Protein AF-0000000082410750 (afdb_homodimer)

Structure (mmCIF, N/CA/C/O backbone):
data_AF-0000000082410750-model_v1
#
loop_
_entity.id
_entity.type
_entity.pdbx_description
1 polymer 'CGNR zinc finger domain-containing protein'
#
loop_
_atom_site.group_PDB
_atom_site.id
_atom_site.type_symbol
_atom_site.label_atom_id
_atom_site.label_alt_id
_atom_site.label_comp_id
_atom_site.label_asym_id
_atom_site.label_entity_id
_atom_site.label_seq_id
_atom_site.pdbx_PDB_ins_code
_atom_site.Cartn_x
_atom_site.Cartn_y
_atom_site.Cartn_z
_atom_site.occupancy
_atom_site.B_iso_or_equiv
_atom_site.auth_seq_id
_atom_site.auth_comp_id
_atom_site.auth_asym_id
_atom_site.auth_atom_id
_atom_site.pdbx_PDB_model_num
ATOM 1 N N . MET A 1 1 ? -0.444 -39.812 -8.359 1 22.8 1 MET A N 1
ATOM 2 C CA . MET A 1 1 ? -0.028 -38.438 -8.086 1 22.8 1 MET A CA 1
ATOM 3 C C . MET A 1 1 ? -0.171 -38.094 -6.602 1 22.8 1 MET A C 1
ATOM 5 O O . MET A 1 1 ? -1.274 -38.156 -6.059 1 22.8 1 MET A O 1
ATOM 9 N N . LYS A 1 2 ? 0.883 -38.188 -5.77 1 29.84 2 LYS A N 1
ATOM 10 C CA . LYS A 1 2 ? 0.864 -38.219 -4.309 1 29.84 2 LYS A CA 1
ATOM 11 C C . LYS A 1 2 ? 0.406 -36.875 -3.75 1 29.84 2 LYS A C 1
ATOM 13 O O . LYS A 1 2 ? 1.044 -35.844 -3.988 1 29.84 2 LYS A O 1
ATOM 18 N N . VAL A 1 3 ? -0.946 -36.688 -3.779 1 32.84 3 VAL A N 1
ATOM 19 C CA . VAL A 1 3 ? -1.392 -35.562 -2.973 1 32.84 3 VAL A CA 1
ATOM 20 C C . VAL A 1 3 ? -0.783 -35.656 -1.576 1 32.84 3 VAL A C 1
ATOM 22 O O . VAL A 1 3 ? -1.017 -36.625 -0.85 1 32.84 3 VAL A O 1
ATOM 25 N N . ASN A 1 4 ? 0.365 -35.188 -1.49 1 34.69 4 ASN A N 1
ATOM 26 C CA . ASN A 1 4 ? 0.916 -35.25 -0.141 1 34.69 4 ASN A CA 1
ATOM 27 C C . ASN A 1 4 ? -0.006 -34.594 0.879 1 34.69 4 ASN A C 1
ATOM 29 O O . ASN A 1 4 ? -0.373 -33.438 0.726 1 34.69 4 ASN A O 1
ATOM 33 N N . GLU A 1 5 ? -0.855 -35.375 1.48 1 32.69 5 GLU A N 1
ATOM 34 C CA . GLU A 1 5 ? -1.662 -34.938 2.617 1 32.69 5 GLU A CA 1
ATOM 35 C C . GLU A 1 5 ? -0.823 -34.156 3.625 1 32.69 5 GLU A C 1
ATOM 37 O O . GLU A 1 5 ? 0.163 -34.688 4.152 1 32.69 5 GLU A O 1
ATOM 42 N N . ALA A 1 6 ? -0.661 -32.938 3.359 1 40.31 6 ALA A N 1
ATOM 43 C CA . ALA A 1 6 ? 0.002 -32.094 4.352 1 40.31 6 ALA A CA 1
ATOM 44 C C . ALA A 1 6 ? -0.497 -32.406 5.758 1 40.31 6 ALA A C 1
ATOM 46 O O . ALA A 1 6 ? -1.695 -32.312 6.035 1 40.31 6 ALA A O 1
ATOM 47 N N . GLY A 1 7 ? -0.034 -33.219 6.5 1 33.47 7 GLY A N 1
ATOM 48 C CA . GLY A 1 7 ? -0.324 -33.344 7.918 1 33.47 7 GLY A CA 1
ATOM 49 C C . GLY A 1 7 ? -0.514 -32 8.617 1 33.47 7 GLY A C 1
ATOM 50 O O . GLY A 1 7 ? -0.13 -30.953 8.078 1 33.47 7 GLY A O 1
ATOM 51 N N . ALA A 1 8 ? -1.205 -31.859 9.914 1 42.5 8 ALA A N 1
ATOM 52 C CA . ALA A 1 8 ? -1.678 -30.781 10.773 1 42.5 8 ALA A CA 1
ATOM 53 C C . ALA A 1 8 ? -0.659 -29.641 10.844 1 42.5 8 ALA A C 1
ATOM 55 O O . ALA A 1 8 ? -1.03 -28.469 10.852 1 42.5 8 ALA A O 1
ATOM 56 N N . ASP A 1 9 ? 0.626 -29.734 11.062 1 50.59 9 ASP A N 1
ATOM 57 C CA . ASP A 1 9 ? 1.563 -28.766 11.617 1 50.59 9 ASP A CA 1
ATOM 58 C C . ASP A 1 9 ? 2.512 -28.234 10.539 1 50.59 9 ASP A C 1
ATOM 60 O O . ASP A 1 9 ? 3.617 -27.797 10.844 1 50.59 9 ASP A O 1
ATOM 64 N N . GLN A 1 10 ? 2.258 -28.438 9.328 1 62.44 10 GLN A N 1
ATOM 65 C CA . GLN A 1 10 ? 3.275 -28 8.375 1 62.44 10 GLN A CA 1
ATOM 66 C C . GLN A 1 10 ? 3.371 -26.484 8.336 1 62.44 10 GLN A C 1
ATOM 68 O O . GLN A 1 10 ? 2.354 -25.781 8.234 1 62.44 10 GLN A O 1
ATOM 73 N N . SER A 1 11 ? 4.598 -25.969 8.602 1 85.31 11 SER A N 1
ATOM 74 C CA . SER A 1 11 ? 4.887 -24.531 8.555 1 85.31 11 SER A CA 1
ATOM 75 C C . SER A 1 11 ? 4.652 -23.969 7.16 1 85.31 11 SER A C 1
ATOM 77 O O . SER A 1 11 ? 4.922 -24.625 6.16 1 85.31 11 SER A O 1
ATOM 79 N N . ALA A 1 12 ? 3.756 -23.016 6.984 1 92.25 12 ALA A N 1
ATOM 80 C CA . ALA A 1 12 ? 3.484 -22.312 5.73 1 92.25 12 ALA A CA 1
ATOM 81 C C . ALA A 1 12 ? 4.766 -22.109 4.93 1 92.25 12 ALA A C 1
ATOM 83 O O . ALA A 1 12 ? 4.754 -22.172 3.697 1 92.25 12 ALA A O 1
ATOM 84 N N . ARG A 1 13 ? 5.875 -22.016 5.578 1 89.69 13 ARG A N 1
ATOM 85 C CA . ARG A 1 13 ? 7.145 -21.734 4.926 1 89.69 13 ARG A CA 1
ATOM 86 C C . ARG A 1 13 ? 7.668 -22.969 4.184 1 89.69 13 ARG A C 1
ATOM 88 O O . ARG A 1 13 ? 8.523 -22.844 3.303 1 89.69 13 ARG A O 1
ATOM 95 N N . ASP A 1 14 ? 7.16 -24.094 4.602 1 91.19 14 ASP A N 1
ATOM 96 C CA . ASP A 1 14 ? 7.559 -25.328 3.939 1 91.19 14 ASP A CA 1
ATOM 97 C C . ASP A 1 14 ? 6.766 -25.547 2.652 1 91.19 14 ASP A C 1
ATOM 99 O O . ASP A 1 14 ? 7.195 -26.281 1.77 1 91.19 14 ASP A O 1
ATOM 103 N N . VAL A 1 15 ? 5.695 -24.891 2.592 1 93.38 15 VAL A N 1
ATOM 104 C CA . VAL A 1 15 ? 4.758 -25.188 1.51 1 93.38 15 VAL A CA 1
ATOM 105 C C . VAL A 1 15 ? 4.781 -24.047 0.489 1 93.38 15 VAL A C 1
ATOM 107 O O . VAL A 1 15 ? 4.785 -24.297 -0.72 1 93.38 15 VAL A O 1
ATOM 110 N N . PHE A 1 16 ? 4.895 -22.844 0.986 1 96.56 16 PHE A N 1
ATOM 111 C CA . PHE A 1 16 ? 4.656 -21.688 0.117 1 96.56 16 PHE A CA 1
ATOM 112 C C . PHE A 1 16 ? 5.938 -20.891 -0.091 1 96.56 16 PHE A C 1
ATOM 114 O O . PHE A 1 16 ? 6.824 -20.906 0.763 1 96.56 16 PHE A O 1
ATOM 121 N N . ARG A 1 17 ? 6.027 -20.234 -1.274 1 93.69 17 ARG A N 1
ATOM 122 C CA . ARG A 1 17 ? 7.02 -19.188 -1.509 1 93.69 17 ARG A CA 1
ATOM 123 C C . ARG A 1 17 ? 6.555 -17.859 -0.926 1 93.69 17 ARG A C 1
ATOM 125 O O . ARG A 1 17 ? 5.625 -17.25 -1.442 1 93.69 17 ARG A O 1
ATOM 132 N N . LEU A 1 18 ? 7.289 -17.422 0.108 1 94.5 18 LEU A N 1
ATOM 133 C CA . LEU A 1 18 ? 6.785 -16.25 0.836 1 94.5 18 LEU A CA 1
ATOM 134 C C . LEU A 1 18 ? 7.766 -15.086 0.74 1 94.5 18 LEU A C 1
ATOM 136 O O . LEU A 1 18 ? 7.621 -14.094 1.457 1 94.5 18 LEU A O 1
ATOM 140 N N . ASP A 1 19 ? 8.719 -15.125 -0.242 1 92.56 19 ASP A N 1
ATOM 141 C CA . ASP A 1 19 ? 9.805 -14.148 -0.248 1 92.56 19 ASP A CA 1
ATOM 142 C C . ASP A 1 19 ? 9.516 -13.008 -1.215 1 92.56 19 ASP A C 1
ATOM 144 O O . ASP A 1 19 ? 10.297 -12.062 -1.322 1 92.56 19 ASP A O 1
ATOM 148 N N . ASN A 1 20 ? 8.406 -13.102 -1.989 1 96.06 20 ASN A N 1
ATOM 149 C CA . ASN A 1 20 ? 8.023 -11.984 -2.838 1 96.06 20 ASN A CA 1
ATOM 150 C C . ASN A 1 20 ? 7.473 -10.82 -2.018 1 96.06 20 ASN A C 1
ATOM 152 O O . ASN A 1 20 ? 6.551 -11 -1.223 1 96.06 20 ASN A O 1
ATOM 156 N N . ASP A 1 21 ? 8.008 -9.625 -2.186 1 93.94 21 ASP A N 1
ATOM 157 C CA . ASP A 1 21 ? 7.602 -8.477 -1.376 1 93.94 21 ASP A CA 1
ATOM 158 C C . ASP A 1 21 ? 6.18 -8.039 -1.717 1 93.94 21 ASP A C 1
ATOM 160 O O . ASP A 1 21 ? 5.5 -7.422 -0.891 1 93.94 21 ASP A O 1
ATOM 164 N N . THR A 1 22 ? 5.777 -8.289 -2.938 1 97.5 22 THR A N 1
ATOM 165 C CA . THR A 1 22 ? 4.43 -7.945 -3.381 1 97.5 22 THR A CA 1
ATOM 166 C C . THR A 1 22 ? 3.438 -9.031 -2.982 1 97.5 22 THR A C 1
ATOM 168 O O . THR A 1 22 ? 3.541 -10.172 -3.443 1 97.5 22 THR A O 1
ATOM 171 N N . LEU A 1 23 ? 2.471 -8.711 -2.172 1 98.31 23 LEU A N 1
ATOM 172 C CA . LEU A 1 23 ? 1.51 -9.664 -1.635 1 98.31 23 LEU A CA 1
ATOM 173 C C . LEU A 1 23 ? 0.81 -10.422 -2.76 1 98.31 23 LEU A C 1
ATOM 175 O O . LEU A 1 23 ? 0.713 -11.648 -2.721 1 98.31 23 LEU A O 1
ATOM 179 N N . ALA A 1 24 ? 0.306 -9.703 -3.781 1 98.88 24 ALA A N 1
ATOM 180 C CA . ALA A 1 24 ? -0.424 -10.312 -4.891 1 98.88 24 ALA A CA 1
ATOM 181 C C . ALA A 1 24 ? 0.445 -11.32 -5.629 1 98.88 24 ALA A C 1
ATOM 183 O O . ALA A 1 24 ? -0.042 -12.375 -6.059 1 98.88 24 ALA A O 1
ATOM 184 N N . PHE A 1 25 ? 1.719 -11.031 -5.727 1 98.69 25 PHE A N 1
ATOM 185 C CA . PHE A 1 25 ? 2.602 -11.914 -6.477 1 98.69 25 PHE A CA 1
ATOM 186 C C . PHE A 1 25 ? 3.051 -13.086 -5.617 1 98.69 25 PHE A C 1
ATOM 188 O O . PHE A 1 25 ? 3.311 -14.18 -6.129 1 98.69 25 PHE A O 1
ATOM 195 N N . ARG A 1 26 ? 3.072 -12.875 -4.266 1 98.06 26 ARG A N 1
ATOM 196 C CA . ARG A 1 26 ? 3.195 -14.031 -3.379 1 98.06 26 ARG A CA 1
ATOM 197 C C . ARG A 1 26 ? 2.025 -14.992 -3.562 1 98.06 26 ARG A C 1
ATOM 199 O O . ARG A 1 26 ? 2.205 -16.203 -3.525 1 98.06 26 ARG A O 1
ATOM 206 N N . PHE A 1 27 ? 0.864 -14.43 -3.807 1 98.88 27 PHE A N 1
ATOM 207 C CA . PHE A 1 27 ? -0.341 -15.234 -3.992 1 98.88 27 PHE A CA 1
ATOM 208 C C . PHE A 1 27 ? -0.28 -16 -5.305 1 98.88 27 PHE A C 1
ATOM 210 O O . PHE A 1 27 ? -0.589 -17.188 -5.348 1 98.88 27 PHE A O 1
ATOM 217 N N . THR A 1 28 ? 0.164 -15.328 -6.398 1 98.75 28 THR A N 1
ATOM 218 C CA . THR A 1 28 ? 0.237 -16.031 -7.676 1 98.75 28 THR A CA 1
ATOM 219 C C . THR A 1 28 ? 1.286 -17.141 -7.629 1 98.75 28 THR A C 1
ATOM 221 O O . THR A 1 28 ? 1.19 -18.125 -8.367 1 98.75 28 THR A O 1
ATOM 224 N N . ALA A 1 29 ? 2.182 -17.031 -6.668 1 98.06 29 ALA A N 1
ATOM 225 C CA . ALA A 1 29 ? 3.26 -18.016 -6.543 1 98.06 29 ALA A CA 1
ATOM 226 C C . ALA A 1 29 ? 2.766 -19.281 -5.867 1 98.06 29 ALA A C 1
ATOM 228 O O . ALA A 1 29 ? 3.531 -20.234 -5.691 1 98.06 29 ALA A O 1
ATOM 229 N N . THR A 1 30 ? 1.536 -19.312 -5.527 1 98.5 30 THR A N 1
ATOM 230 C CA . THR A 1 30 ? 0.982 -20.578 -5.02 1 98.5 30 THR A CA 1
ATOM 231 C C . THR A 1 30 ? 0.821 -21.594 -6.145 1 98.5 30 THR A C 1
ATOM 233 O O . THR A 1 30 ? 0.609 -22.781 -5.891 1 98.5 30 THR A O 1
ATOM 236 N N . LEU A 1 31 ? 0.905 -21.141 -7.324 1 98.25 31 LEU A N 1
ATOM 237 C CA . LEU A 1 31 ? 1.144 -22 -8.484 1 98.25 31 LEU A CA 1
ATOM 238 C C . LEU A 1 31 ? 2.475 -21.641 -9.148 1 98.25 31 LEU A C 1
ATOM 240 O O . LEU A 1 31 ? 2.672 -20.516 -9.602 1 98.25 31 LEU A O 1
ATOM 244 N N . THR A 1 32 ? 3.381 -22.625 -9.219 1 96.12 32 THR A N 1
ATOM 245 C CA . THR A 1 32 ? 4.711 -22.359 -9.75 1 96.12 32 THR A CA 1
ATOM 246 C C . THR A 1 32 ? 4.984 -23.219 -10.977 1 96.12 32 THR A C 1
ATOM 248 O O . THR A 1 32 ? 4.203 -24.125 -11.289 1 96.12 32 THR A O 1
ATOM 251 N N . ASN A 1 33 ? 6.055 -22.891 -11.609 1 95.31 33 ASN A N 1
ATOM 252 C CA . ASN A 1 33 ? 6.461 -23.594 -12.82 1 95.31 33 ASN A CA 1
ATOM 253 C C . ASN A 1 33 ? 5.344 -23.625 -13.859 1 95.31 33 ASN A C 1
ATOM 255 O O . ASN A 1 33 ? 4.98 -24.688 -14.367 1 95.31 33 ASN A O 1
ATOM 259 N N . ARG A 1 34 ? 4.867 -22.469 -14.109 1 95.25 34 ARG A N 1
ATOM 260 C CA . ARG A 1 34 ? 3.643 -22.297 -14.883 1 95.25 34 ARG A CA 1
ATOM 261 C C . ARG A 1 34 ? 3.844 -22.734 -16.328 1 95.25 34 ARG A C 1
ATOM 263 O O . ARG A 1 34 ? 2.902 -23.188 -16.984 1 95.25 34 ARG A O 1
ATOM 270 N N . ASN A 1 35 ? 5 -22.562 -16.859 1 92.94 35 ASN A N 1
ATOM 271 C CA . ASN A 1 35 ? 5.293 -22.938 -18.234 1 92.94 35 ASN A CA 1
ATOM 272 C C . ASN A 1 35 ? 6.023 -24.281 -18.297 1 92.94 35 ASN A C 1
ATOM 274 O O . ASN A 1 35 ? 6.582 -24.641 -19.344 1 92.94 35 ASN A O 1
ATOM 278 N N . GLY A 1 36 ? 6.156 -25 -17.234 1 92.31 36 GLY A N 1
ATOM 279 C CA . GLY A 1 36 ? 6.734 -26.328 -17.109 1 92.31 36 GLY A CA 1
ATOM 280 C C . GLY A 1 36 ? 5.832 -27.312 -16.375 1 92.31 36 GLY A C 1
ATOM 281 O O . GLY A 1 36 ? 4.648 -27.422 -16.688 1 92.31 36 GLY A O 1
ATOM 282 N N . SER A 1 37 ? 6.488 -28.141 -15.508 1 93.06 37 SER A N 1
ATOM 283 C CA . SER A 1 37 ? 5.703 -28.984 -14.625 1 93.06 37 SER A CA 1
ATOM 284 C C . SER A 1 37 ? 5.078 -28.188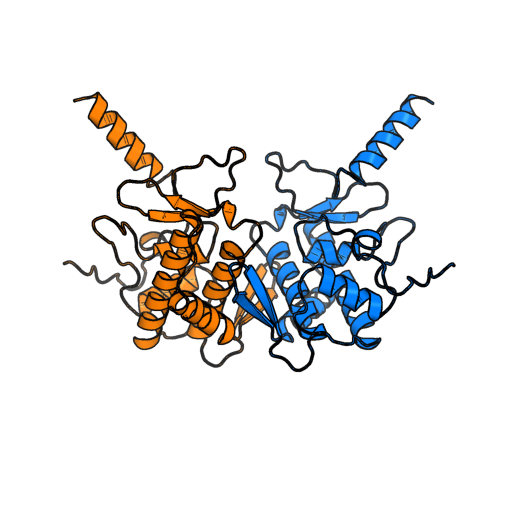 -13.484 1 93.06 37 SER A C 1
ATOM 286 O O . SER A 1 37 ? 5.711 -27.953 -12.453 1 93.06 37 SER A O 1
ATOM 288 N N . ARG A 1 38 ? 3.852 -27.812 -13.719 1 96.38 38 ARG A N 1
ATOM 289 C CA . ARG A 1 38 ? 3.16 -26.906 -12.797 1 96.38 38 ARG A CA 1
ATOM 290 C C . ARG A 1 38 ? 3.035 -27.531 -11.406 1 96.38 38 ARG A C 1
ATOM 292 O O . ARG A 1 38 ? 2.785 -28.734 -11.289 1 96.38 38 ARG A O 1
ATOM 299 N N . PHE A 1 39 ? 3.211 -26.734 -10.406 1 96.56 39 PHE A N 1
ATOM 300 C CA . PHE A 1 39 ? 3.08 -27.172 -9.016 1 96.56 39 PHE A CA 1
ATOM 301 C C . PHE A 1 39 ? 2.02 -26.359 -8.289 1 96.56 39 PHE A C 1
ATOM 303 O O . PHE A 1 39 ? 2.232 -25.172 -7.988 1 96.56 39 PHE A O 1
ATOM 310 N N . GLU A 1 40 ? 0.906 -27.016 -7.949 1 98.12 40 GLU A N 1
ATOM 311 C CA . GLU A 1 40 ? -0.232 -26.406 -7.273 1 98.12 40 GLU A CA 1
ATOM 312 C C . GLU A 1 40 ? -0.099 -26.516 -5.758 1 98.12 40 GLU A C 1
ATOM 314 O O . GLU A 1 40 ? -0.041 -27.609 -5.211 1 98.12 40 GLU A O 1
ATOM 319 N N . ARG A 1 41 ? -0.066 -25.328 -5.098 1 97.81 41 ARG A N 1
ATOM 320 C CA . ARG A 1 41 ? 0.12 -25.359 -3.65 1 97.81 41 ARG A CA 1
ATOM 321 C C . ARG A 1 41 ? -1.189 -25.078 -2.924 1 97.81 41 ARG A C 1
ATOM 323 O O . ARG A 1 41 ? -1.306 -25.328 -1.723 1 97.81 41 ARG A O 1
ATOM 330 N N . LEU A 1 42 ? -2.174 -24.484 -3.617 1 98 42 LEU A N 1
ATOM 331 C CA . LEU A 1 42 ? -3.514 -24.312 -3.066 1 98 42 LEU A CA 1
ATOM 332 C C . LEU A 1 42 ? -4.391 -25.516 -3.385 1 98 42 LEU A C 1
ATOM 334 O O . LEU A 1 42 ? -5.352 -25.406 -4.148 1 98 42 LEU A O 1
ATOM 338 N N . THR A 1 43 ? -4.195 -26.562 -2.695 1 98 43 THR A N 1
ATOM 339 C CA . THR A 1 43 ? -4.781 -27.844 -3.082 1 98 43 THR A CA 1
ATOM 340 C C . THR A 1 43 ? -6.059 -28.109 -2.287 1 98 43 THR A C 1
ATOM 342 O O . THR A 1 43 ? -6.801 -29.047 -2.594 1 98 43 THR A O 1
ATOM 345 N N . SER A 1 44 ? -6.266 -27.344 -1.219 1 98 44 SER A N 1
ATOM 346 C CA . SER A 1 44 ? -7.426 -27.547 -0.354 1 98 44 SER A CA 1
ATOM 347 C C . SER A 1 44 ? -7.812 -26.25 0.359 1 98 44 SER A C 1
ATOM 349 O O . SER A 1 44 ? -7.008 -25.312 0.448 1 98 44 SER A O 1
ATOM 351 N N . PRO A 1 45 ? -9.055 -26.203 0.833 1 98 45 PRO A N 1
ATOM 352 C CA . PRO A 1 45 ? -9.445 -25.031 1.634 1 98 45 PRO A CA 1
ATOM 353 C C . PRO A 1 45 ? -8.516 -24.797 2.822 1 98 45 PRO A C 1
ATOM 355 O O . PRO A 1 45 ? -8.234 -23.656 3.168 1 98 45 PRO A O 1
ATOM 358 N N . GLN A 1 46 ? -8.008 -25.828 3.402 1 96.06 46 GLN A N 1
ATOM 359 C CA . GLN A 1 46 ? -7.102 -25.703 4.535 1 96.06 46 GLN A CA 1
ATOM 360 C C . GLN A 1 46 ? -5.781 -25.078 4.109 1 96.06 46 GLN A C 1
ATOM 362 O O . GLN A 1 46 ? -5.18 -24.312 4.871 1 96.06 46 GLN A O 1
ATOM 367 N N . ARG A 1 47 ? -5.352 -25.344 2.889 1 97.31 47 ARG A N 1
ATOM 368 C CA . ARG A 1 47 ? -4.133 -24.734 2.369 1 97.31 47 ARG A CA 1
ATOM 369 C C . ARG A 1 47 ? -4.336 -23.25 2.098 1 97.31 47 ARG A C 1
ATOM 371 O O . ARG A 1 47 ? -3.418 -22.438 2.283 1 97.31 47 ARG A O 1
ATOM 378 N N . LEU A 1 48 ? -5.566 -22.969 1.67 1 97.94 48 LEU A N 1
ATOM 379 C CA . LEU A 1 48 ? -5.891 -21.562 1.486 1 97.94 48 LEU A CA 1
ATOM 380 C C . LEU A 1 48 ? -5.84 -20.812 2.816 1 97.94 48 LEU A C 1
ATOM 382 O O . LEU A 1 48 ? -5.219 -19.75 2.914 1 97.94 48 LEU A O 1
ATOM 386 N N . GLU A 1 49 ? -6.434 -21.391 3.822 1 96.94 49 GLU A N 1
ATOM 387 C CA . GLU A 1 49 ? -6.41 -20.797 5.156 1 96.94 49 GLU A CA 1
ATOM 388 C C . GLU A 1 49 ? -4.977 -20.594 5.645 1 96.94 49 GLU A C 1
ATOM 390 O O . GLU A 1 49 ? -4.637 -19.547 6.188 1 96.94 49 GLU A O 1
ATOM 395 N N . LEU A 1 50 ? -4.199 -21.609 5.426 1 96.06 50 LEU A N 1
ATOM 396 C CA . LEU A 1 50 ? -2.809 -21.578 5.859 1 96.06 50 LEU A CA 1
ATOM 397 C C . LEU A 1 50 ? -2.053 -20.438 5.188 1 96.06 50 LEU A C 1
ATOM 399 O O . LEU A 1 50 ? -1.303 -19.719 5.84 1 96.06 50 LEU A O 1
ATOM 403 N N . TRP A 1 51 ? -2.25 -20.297 3.924 1 97.69 51 TRP A N 1
ATOM 404 C CA . TRP A 1 51 ? -1.572 -19.219 3.203 1 97.69 51 TRP A CA 1
ATOM 405 C C . TRP A 1 51 ? -2.016 -17.859 3.713 1 97.69 51 TRP A C 1
ATOM 407 O O . TRP A 1 51 ? -1.187 -16.969 3.936 1 97.69 51 TRP A O 1
ATOM 417 N N . LEU A 1 52 ? -3.316 -17.688 3.871 1 97.69 52 LEU A N 1
ATOM 418 C CA . LEU A 1 52 ? -3.855 -16.406 4.309 1 97.69 52 LEU A CA 1
ATOM 419 C C . LEU A 1 52 ? -3.328 -16.047 5.691 1 97.69 52 LEU A C 1
ATOM 421 O O . LEU A 1 52 ? -2.947 -14.891 5.93 1 97.69 52 LEU A O 1
ATOM 425 N N . ARG A 1 53 ? -3.244 -16.953 6.539 1 95.19 53 ARG A N 1
ATOM 426 C CA . ARG A 1 53 ? -2.723 -16.719 7.883 1 95.19 53 ARG A CA 1
ATOM 427 C C . ARG A 1 53 ? -1.234 -16.391 7.84 1 95.19 53 ARG A C 1
ATOM 429 O O . ARG A 1 53 ? -0.778 -15.477 8.531 1 95.19 53 ARG A O 1
ATOM 436 N N . ALA A 1 54 ? -0.505 -17.109 7.004 1 95.44 54 ALA A N 1
ATOM 437 C CA . ALA A 1 54 ? 0.938 -16.922 6.895 1 95.44 54 ALA A CA 1
ATOM 438 C C . ALA A 1 54 ? 1.27 -15.523 6.383 1 95.44 54 ALA A C 1
ATOM 440 O O . ALA A 1 54 ? 2.393 -15.039 6.551 1 95.44 54 ALA A O 1
ATOM 441 N N . ASN A 1 55 ? 0.298 -14.914 5.758 1 96.56 55 ASN A N 1
ATOM 442 C CA . ASN A 1 55 ? 0.507 -13.57 5.227 1 96.56 55 ASN A CA 1
ATOM 443 C C . ASN A 1 55 ? -0.25 -12.523 6.035 1 96.56 55 ASN A C 1
ATOM 445 O O . ASN A 1 55 ? -0.492 -11.414 5.551 1 96.56 55 ASN A O 1
ATOM 449 N N . ASP A 1 56 ? -0.717 -12.875 7.199 1 94.94 56 ASP A N 1
ATOM 450 C CA . ASP A 1 56 ? -1.316 -11.992 8.195 1 94.94 56 ASP A CA 1
ATOM 451 C C . ASP A 1 56 ? -2.588 -11.336 7.652 1 94.94 56 ASP A C 1
ATOM 453 O O . ASP A 1 56 ? -2.828 -10.148 7.879 1 94.94 56 ASP A O 1
ATOM 457 N N . LEU A 1 57 ? -3.375 -12.094 6.934 1 96.81 57 LEU A N 1
ATOM 458 C CA . LEU A 1 57 ? -4.566 -11.539 6.305 1 96.81 57 LEU A CA 1
ATOM 459 C C . LEU A 1 57 ? -5.824 -11.953 7.062 1 96.81 57 LEU A C 1
ATOM 461 O O . LEU A 1 57 ? -6.934 -11.539 6.707 1 96.81 57 LEU A O 1
ATOM 465 N N . MET A 1 58 ? -5.605 -12.758 8.125 1 89.88 58 MET A N 1
ATOM 466 C CA . MET A 1 58 ? -6.727 -13.242 8.93 1 89.88 58 MET A CA 1
ATOM 467 C C . MET A 1 58 ? -6.512 -12.93 10.406 1 89.88 58 MET A C 1
ATOM 469 O O . MET A 1 58 ? -5.473 -13.266 10.977 1 89.88 58 MET A O 1
ATOM 473 N N . ASP A 1 59 ? -7.438 -12.172 10.953 1 84.06 59 ASP A N 1
ATOM 474 C CA . ASP A 1 59 ? -7.328 -11.867 12.375 1 84.06 59 ASP A CA 1
ATOM 475 C C . ASP A 1 59 ? -8.07 -12.898 13.219 1 84.06 59 ASP A C 1
ATOM 477 O O . ASP A 1 59 ? -7.844 -13 14.43 1 84.06 59 ASP A O 1
ATOM 481 N N . THR A 1 60 ? -9.008 -13.547 12.672 1 82.5 60 THR A N 1
ATOM 482 C CA . THR A 1 60 ? -9.773 -14.578 13.359 1 82.5 60 THR A CA 1
ATOM 483 C C . THR A 1 60 ? -9.805 -15.867 12.547 1 82.5 60 THR A C 1
ATOM 485 O O . THR A 1 60 ? -9.719 -15.836 11.32 1 82.5 60 THR A O 1
ATOM 488 N N . PRO A 1 61 ? -9.82 -16.922 13.273 1 84.88 61 PRO A N 1
ATOM 489 C CA . PRO A 1 61 ? -9.945 -18.188 12.531 1 84.88 61 PRO A CA 1
ATOM 490 C C . PRO A 1 61 ? -11.211 -18.25 11.688 1 84.88 61 PRO A C 1
ATOM 492 O O . PRO A 1 61 ? -12.266 -17.75 12.109 1 84.88 61 PRO A O 1
ATOM 495 N N . ALA A 1 62 ? -11.102 -18.578 10.5 1 90 62 ALA A N 1
ATOM 496 C CA . ALA A 1 62 ? -12.211 -18.812 9.586 1 90 62 ALA A CA 1
ATOM 497 C C . ALA A 1 62 ? -12 -20.078 8.773 1 90 62 ALA A C 1
ATOM 499 O O . ALA A 1 62 ? -10.859 -20.484 8.531 1 90 62 ALA A O 1
ATOM 500 N N . THR A 1 63 ? -13.094 -20.688 8.469 1 94.25 63 THR A N 1
ATOM 501 C CA . THR A 1 63 ? -13.039 -21.922 7.691 1 94.25 63 THR A CA 1
ATOM 502 C C . THR A 1 63 ? -13.367 -21.656 6.227 1 94.25 63 THR A C 1
ATOM 504 O O . THR A 1 63 ? -14.461 -21.172 5.906 1 94.25 63 THR A O 1
ATOM 507 N N . ALA A 1 64 ? -12.469 -21.953 5.398 1 97.25 64 ALA A N 1
ATOM 508 C CA . ALA A 1 64 ? -12.68 -21.797 3.959 1 97.25 64 ALA A CA 1
ATOM 509 C C . ALA A 1 64 ? -13.461 -22.984 3.387 1 97.25 64 ALA A C 1
ATOM 511 O O . ALA A 1 64 ? -13.344 -24.109 3.871 1 97.25 64 ALA A O 1
ATOM 512 N N . THR A 1 65 ? -14.219 -22.719 2.387 1 97.94 65 THR A N 1
ATOM 513 C CA . THR A 1 65 ? -14.969 -23.75 1.673 1 97.94 65 THR A CA 1
ATOM 514 C C . THR A 1 65 ? -14.312 -24.078 0.334 1 97.94 65 THR A C 1
ATOM 516 O O . THR A 1 65 ? -13.367 -23.391 -0.075 1 97.94 65 THR A O 1
ATOM 519 N N . GLU A 1 66 ? -14.867 -25.094 -0.301 1 98.31 66 GLU A N 1
ATOM 520 C CA . GLU A 1 66 ? -14.414 -25.422 -1.646 1 98.31 66 GLU A CA 1
ATOM 521 C C . GLU A 1 66 ? -14.695 -24.297 -2.623 1 98.31 66 GLU A C 1
ATOM 523 O O . GLU A 1 66 ? -13.922 -24.047 -3.551 1 98.31 66 GLU A O 1
ATOM 528 N N . ASP A 1 67 ? -15.781 -23.641 -2.396 1 98 67 ASP A N 1
ATOM 529 C CA . ASP A 1 67 ? -16.109 -22.5 -3.236 1 98 67 ASP A CA 1
ATOM 530 C C . ASP A 1 67 ? -15.117 -21.359 -3.033 1 98 67 ASP A C 1
ATOM 532 O O . ASP A 1 67 ? -14.742 -20.688 -3.99 1 98 67 ASP A O 1
ATOM 536 N N . ASP A 1 68 ? -14.719 -21.141 -1.77 1 97.94 68 ASP A N 1
ATOM 537 C CA . ASP A 1 68 ? -13.68 -20.172 -1.481 1 97.94 68 ASP A CA 1
ATOM 538 C C . ASP A 1 68 ? -12.383 -20.516 -2.209 1 97.94 68 ASP A C 1
ATOM 540 O O . ASP A 1 68 ? -11.719 -19.641 -2.766 1 97.94 68 ASP A O 1
ATOM 544 N N . LEU A 1 69 ? -12.031 -21.766 -2.205 1 98.62 69 LEU A N 1
ATOM 545 C CA . LEU A 1 69 ? -10.812 -22.219 -2.855 1 98.62 69 LEU A CA 1
ATOM 546 C C . LEU A 1 69 ? -10.867 -21.969 -4.359 1 98.62 69 LEU A C 1
ATOM 548 O O . LEU A 1 69 ? -9.922 -21.438 -4.945 1 98.62 69 LEU A O 1
ATOM 552 N N . ARG A 1 70 ? -11.953 -22.312 -4.926 1 98.62 70 ARG A N 1
ATOM 553 C CA . ARG A 1 70 ? -12.117 -22.078 -6.359 1 98.62 70 ARG A CA 1
ATOM 554 C C . ARG A 1 70 ? -12.031 -20.594 -6.695 1 98.62 70 ARG A C 1
ATOM 556 O O . ARG A 1 70 ? -11.367 -20.219 -7.664 1 98.62 70 ARG A O 1
ATOM 563 N N . GLY A 1 71 ? -12.727 -19.797 -5.898 1 98.5 71 GLY A N 1
ATOM 564 C CA . GLY A 1 71 ? -12.641 -18.359 -6.09 1 98.5 71 GLY A CA 1
ATOM 565 C C . GLY A 1 71 ? -11.234 -17.812 -5.949 1 98.5 71 GLY A C 1
ATOM 566 O O . GLY A 1 71 ? -10.82 -16.938 -6.715 1 98.5 71 GLY A O 1
ATOM 567 N N . ALA A 1 72 ? -10.531 -18.344 -5.023 1 98.88 72 ALA A N 1
ATOM 568 C CA . ALA A 1 72 ? -9.141 -17.938 -4.809 1 98.88 72 ALA A CA 1
ATOM 569 C C . ALA A 1 72 ? -8.266 -18.312 -6 1 98.88 72 ALA A C 1
ATOM 571 O O . ALA A 1 72 ? -7.438 -17.516 -6.441 1 98.88 72 ALA A O 1
ATOM 572 N N . GLN A 1 73 ? -8.445 -19.5 -6.473 1 98.88 73 GLN A N 1
ATOM 573 C CA . GLN A 1 73 ? -7.684 -19.953 -7.637 1 98.88 73 GLN A CA 1
ATOM 574 C C . GLN A 1 73 ? -8.016 -19.109 -8.867 1 98.88 73 GLN A C 1
ATOM 576 O O . GLN A 1 73 ? -7.121 -18.75 -9.633 1 98.88 73 GLN A O 1
ATOM 581 N N . ASP A 1 74 ? -9.289 -18.781 -9.039 1 98.88 74 ASP A N 1
ATOM 582 C CA . ASP A 1 74 ? -9.695 -17.922 -10.148 1 98.88 74 ASP A CA 1
ATOM 583 C C . ASP A 1 74 ? -9.055 -16.531 -10.031 1 98.88 74 ASP A C 1
ATOM 585 O O . ASP A 1 74 ? -8.578 -15.977 -11.023 1 98.88 74 ASP A O 1
ATOM 589 N N . LEU A 1 75 ? -9.062 -16.016 -8.828 1 98.94 75 LEU A N 1
ATOM 590 C CA . LEU A 1 75 ? -8.445 -14.727 -8.578 1 98.94 75 LEU A CA 1
ATOM 591 C C . LEU A 1 75 ? -6.949 -14.773 -8.875 1 98.94 75 LEU A C 1
ATOM 593 O O . LEU A 1 75 ? -6.414 -13.883 -9.547 1 98.94 75 LEU A O 1
ATOM 597 N N . ARG A 1 76 ? -6.305 -15.82 -8.406 1 98.94 76 ARG A N 1
ATOM 598 C CA . ARG A 1 76 ? -4.875 -16.016 -8.633 1 98.94 76 ARG A CA 1
ATOM 599 C C . ARG A 1 76 ? -4.551 -15.984 -10.125 1 98.94 76 ARG A C 1
ATOM 601 O O . ARG A 1 76 ? -3.639 -15.273 -10.555 1 98.94 76 ARG A O 1
ATOM 608 N N . GLU A 1 77 ? -5.312 -16.703 -10.883 1 98.81 77 GLU A N 1
ATOM 609 C CA . GLU A 1 77 ? -5.059 -16.812 -12.32 1 98.81 77 GLU A CA 1
ATOM 610 C C . GLU A 1 77 ? -5.336 -15.492 -13.031 1 98.81 77 GLU A C 1
ATOM 612 O O . GLU A 1 77 ? -4.605 -15.109 -13.945 1 98.81 77 GLU A O 1
ATOM 617 N N . ALA A 1 78 ? -6.398 -14.844 -12.641 1 98.94 78 ALA A N 1
ATOM 618 C CA . ALA A 1 78 ? -6.707 -13.539 -13.227 1 98.94 78 ALA A CA 1
ATOM 619 C C . ALA A 1 78 ? -5.578 -12.547 -12.977 1 98.94 78 ALA A C 1
ATOM 621 O O . ALA A 1 78 ? -5.152 -11.836 -13.898 1 98.94 78 ALA A O 1
ATOM 622 N N . ILE A 1 79 ? -5.074 -12.5 -11.758 1 98.94 79 ILE A N 1
ATOM 623 C CA . ILE A 1 79 ? -3.975 -11.602 -11.414 1 98.94 79 ILE A CA 1
ATOM 624 C C . ILE A 1 79 ? -2.758 -11.93 -12.273 1 98.94 79 ILE A C 1
ATOM 626 O O . ILE A 1 79 ? -2.121 -11.031 -12.828 1 98.94 79 ILE A O 1
ATOM 630 N N . HIS A 1 80 ? -2.475 -13.211 -12.383 1 98.88 80 HIS A N 1
ATOM 631 C CA . HIS A 1 80 ? -1.3 -13.617 -13.148 1 98.88 80 HIS A CA 1
ATOM 632 C C . HIS A 1 80 ? -1.438 -13.227 -14.617 1 98.88 80 HIS A C 1
ATOM 634 O O . HIS A 1 80 ? -0.488 -12.734 -15.227 1 98.88 80 HIS A O 1
ATOM 640 N N . ARG A 1 81 ? -2.59 -13.445 -15.156 1 98.75 81 ARG A N 1
ATOM 641 C CA . ARG A 1 81 ? -2.797 -13.125 -16.562 1 98.75 81 ARG A CA 1
ATOM 642 C C . ARG A 1 81 ? -2.727 -11.617 -16.797 1 98.75 81 ARG A C 1
ATOM 644 O O . ARG A 1 81 ? -2.152 -11.172 -17.797 1 98.75 81 ARG A O 1
ATOM 651 N N . ILE A 1 82 ? -3.275 -10.836 -15.93 1 98.81 82 ILE A N 1
ATOM 652 C CA . ILE A 1 82 ? -3.176 -9.383 -16.047 1 98.81 82 ILE A CA 1
ATOM 653 C C . ILE A 1 82 ? -1.715 -8.953 -15.93 1 98.81 82 ILE A C 1
ATOM 655 O O . ILE A 1 82 ? -1.236 -8.141 -16.719 1 98.81 82 ILE A O 1
ATOM 659 N N . GLY A 1 83 ? -1.006 -9.484 -14.922 1 98.75 83 GLY A N 1
ATOM 660 C CA . 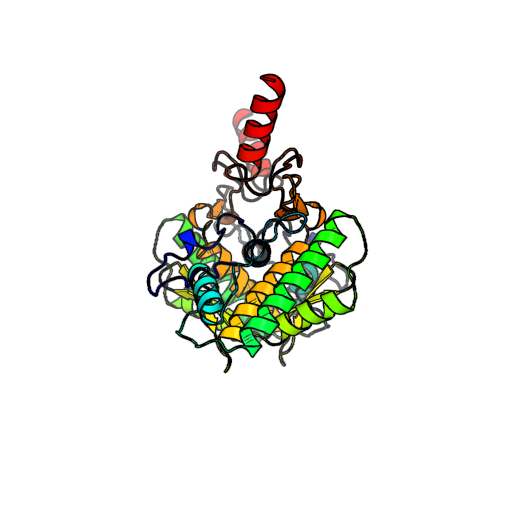GLY A 1 83 ? 0.405 -9.18 -14.766 1 98.75 83 GLY A CA 1
ATOM 661 C C . GLY A 1 83 ? 1.237 -9.523 -15.984 1 98.75 83 GLY A C 1
ATOM 662 O O . GLY A 1 83 ? 2.123 -8.766 -16.375 1 98.75 83 GLY A O 1
ATOM 663 N N . THR A 1 84 ? 0.945 -10.664 -16.562 1 98.12 84 THR A N 1
ATOM 664 C CA . THR A 1 84 ? 1.633 -11.086 -17.766 1 98.12 84 THR A CA 1
ATOM 665 C C . THR A 1 84 ? 1.363 -10.109 -18.906 1 98.12 84 THR A C 1
ATOM 667 O O . THR A 1 84 ? 2.281 -9.734 -19.641 1 98.12 84 THR A O 1
ATOM 670 N N . ALA A 1 85 ? 0.141 -9.734 -19.047 1 98.19 85 ALA A N 1
ATOM 671 C CA . ALA A 1 85 ? -0.216 -8.75 -20.062 1 98.19 85 ALA A CA 1
ATOM 672 C C . ALA A 1 85 ? 0.546 -7.445 -19.859 1 98.19 85 ALA A C 1
ATOM 674 O O . ALA A 1 85 ? 1.048 -6.855 -20.812 1 98.19 85 ALA A O 1
ATOM 675 N N . VAL A 1 86 ? 0.665 -6.996 -18.641 1 97.38 86 VAL A N 1
ATOM 676 C CA . VAL A 1 86 ? 1.386 -5.773 -18.312 1 97.38 86 VAL A CA 1
ATOM 677 C C . VAL A 1 86 ? 2.85 -5.902 -18.719 1 97.38 86 VAL A C 1
ATOM 679 O O . VAL A 1 86 ? 3.406 -4.996 -19.344 1 97.38 86 VAL A O 1
ATOM 682 N N . CYS A 1 87 ? 3.406 -7.031 -18.469 1 96.5 87 CYS A N 1
ATOM 683 C CA . CYS A 1 87 ? 4.801 -7.289 -18.812 1 96.5 87 CYS A CA 1
ATOM 684 C C . CYS A 1 87 ? 5.012 -7.227 -20.328 1 96.5 87 CYS A C 1
ATOM 686 O O . CYS A 1 87 ? 6.082 -6.836 -20.797 1 96.5 87 CYS A O 1
ATOM 688 N N . GLU A 1 88 ? 4.004 -7.578 -21 1 96.12 88 GLU A N 1
ATOM 689 C CA . GLU A 1 88 ? 4.102 -7.664 -22.453 1 96.12 88 GLU A CA 1
ATOM 690 C C . GLU A 1 88 ? 3.539 -6.41 -23.125 1 96.12 88 GLU A C 1
ATOM 692 O O . GLU A 1 88 ? 3.387 -6.367 -24.344 1 96.12 88 GLU A O 1
ATOM 697 N N . ASP A 1 89 ? 3.133 -5.445 -22.344 1 95.38 89 ASP A N 1
ATOM 698 C CA . ASP A 1 89 ? 2.557 -4.191 -22.812 1 95.38 89 ASP A CA 1
ATOM 699 C C . ASP A 1 89 ? 1.296 -4.445 -23.641 1 95.38 89 ASP A C 1
ATOM 701 O O . ASP A 1 89 ? 1.138 -3.889 -24.734 1 95.38 89 ASP A O 1
ATOM 705 N N . ARG A 1 90 ? 0.586 -5.355 -23.203 1 96.38 90 ARG A N 1
ATOM 706 C CA . ARG A 1 90 ? -0.709 -5.66 -23.797 1 96.38 90 ARG A CA 1
ATOM 707 C C . ARG A 1 90 ? -1.85 -5.266 -22.875 1 96.38 90 ARG A C 1
ATOM 709 O O . ARG A 1 90 ? -1.647 -5.113 -21.656 1 96.38 90 ARG A O 1
ATOM 716 N N . ARG A 1 91 ? -2.979 -5.18 -23.5 1 95.38 91 ARG A N 1
ATOM 717 C CA . ARG A 1 91 ? -4.168 -4.879 -22.703 1 95.38 91 ARG A CA 1
ATOM 718 C C . ARG A 1 91 ? -4.645 -6.113 -21.953 1 95.38 91 ARG A C 1
ATOM 720 O O . ARG A 1 91 ? -4.711 -7.207 -22.516 1 95.38 91 ARG A O 1
ATOM 727 N N . ALA A 1 92 ? -5 -5.934 -20.703 1 97.06 92 ALA A N 1
ATOM 728 C CA . ALA A 1 92 ? -5.566 -7.02 -19.906 1 97.06 92 ALA A CA 1
ATOM 729 C C . ALA A 1 92 ? -6.977 -7.367 -20.375 1 97.06 92 ALA A C 1
ATOM 731 O O . ALA A 1 92 ? -7.719 -6.492 -20.828 1 97.06 92 ALA A O 1
ATOM 732 N N . SER A 1 93 ? -7.301 -8.617 -20.281 1 97.38 93 SER A N 1
ATOM 733 C CA . SER A 1 93 ? -8.648 -9.047 -20.656 1 97.38 93 SER A CA 1
ATOM 734 C C . SER A 1 93 ? -9.695 -8.438 -19.734 1 97.38 93 SER A C 1
ATOM 736 O O . SER A 1 93 ? -9.5 -8.367 -18.516 1 97.38 93 SER A O 1
ATOM 738 N N . ARG A 1 94 ? -10.844 -8.094 -20.297 1 97.81 94 ARG A N 1
ATOM 739 C CA . ARG A 1 94 ? -11.945 -7.531 -19.531 1 97.81 94 ARG A CA 1
ATOM 740 C C . ARG A 1 94 ? -12.453 -8.523 -18.484 1 97.81 94 ARG A C 1
ATOM 742 O O . ARG A 1 94 ? -12.844 -8.125 -17.391 1 97.81 94 ARG A O 1
ATOM 749 N N . ALA A 1 95 ? -12.414 -9.727 -18.844 1 98.62 95 ALA A N 1
ATOM 750 C CA . ALA A 1 95 ? -12.883 -10.773 -17.938 1 98.62 95 ALA A CA 1
ATOM 751 C C . ALA A 1 95 ? -11.992 -10.859 -16.703 1 98.62 95 ALA A C 1
ATOM 753 O O . ALA A 1 95 ? -12.492 -10.922 -15.578 1 98.62 95 ALA A O 1
ATOM 754 N N . ASP A 1 96 ? -10.68 -10.875 -16.906 1 98.81 96 ASP A N 1
ATOM 755 C CA . ASP A 1 96 ? -9.742 -10.945 -15.789 1 98.81 96 ASP A CA 1
ATOM 756 C C . ASP A 1 96 ? -9.844 -9.703 -14.906 1 98.81 96 ASP A C 1
ATOM 758 O O . ASP A 1 96 ? -9.852 -9.805 -13.68 1 98.81 96 ASP A O 1
ATOM 762 N N . VAL A 1 97 ? -9.977 -8.602 -15.547 1 98.88 97 VAL A N 1
ATOM 763 C CA . VAL A 1 97 ? -10.133 -7.348 -14.812 1 98.88 97 VAL A CA 1
ATOM 764 C C . VAL A 1 97 ? -11.414 -7.391 -13.984 1 98.88 97 VAL A C 1
ATOM 766 O O . VAL A 1 97 ? -11.43 -6.961 -12.828 1 98.88 97 VAL A O 1
ATOM 769 N N . GLY A 1 98 ? -12.477 -7.895 -14.562 1 98.81 98 GLY A N 1
ATOM 770 C CA . GLY A 1 98 ? -13.734 -8.039 -13.836 1 98.81 98 GLY A CA 1
ATOM 771 C C . GLY A 1 98 ? -13.609 -8.891 -12.586 1 98.81 98 GLY A C 1
ATOM 772 O O . GLY A 1 98 ? -14.156 -8.539 -11.539 1 98.81 98 GLY A O 1
ATOM 773 N N . ILE A 1 99 ? -12.875 -9.984 -12.664 1 98.88 99 ILE A N 1
ATOM 774 C CA . ILE A 1 99 ? -12.68 -10.891 -11.531 1 98.88 99 ILE A CA 1
ATOM 775 C C . ILE A 1 99 ? -11.961 -10.156 -10.406 1 98.88 99 ILE A C 1
ATOM 777 O O . ILE A 1 99 ? -12.391 -10.203 -9.25 1 98.88 99 ILE A O 1
ATOM 781 N N . VAL A 1 100 ? -10.906 -9.445 -10.719 1 98.94 100 VAL A N 1
ATOM 782 C CA . VAL A 1 100 ? -10.078 -8.773 -9.727 1 98.94 100 VAL A CA 1
ATOM 783 C C . VAL A 1 100 ? -10.844 -7.613 -9.109 1 98.94 100 VAL A C 1
ATOM 785 O O . VAL A 1 100 ? -10.836 -7.434 -7.887 1 98.94 100 VAL A O 1
ATOM 788 N N . ASN A 1 101 ? -11.578 -6.895 -9.945 1 98.88 101 ASN A N 1
ATOM 789 C CA . ASN A 1 101 ? -12.359 -5.766 -9.438 1 98.88 101 ASN A CA 1
ATOM 790 C C . ASN A 1 101 ? -13.484 -6.23 -8.523 1 98.88 101 ASN A C 1
ATOM 792 O O . ASN A 1 101 ? -13.742 -5.621 -7.484 1 98.88 101 ASN A O 1
ATOM 796 N N . THR A 1 102 ? -14.117 -7.258 -8.883 1 98.75 102 THR A N 1
ATOM 797 C CA . THR A 1 102 ? -15.195 -7.789 -8.062 1 98.75 102 THR A CA 1
ATOM 798 C C . THR A 1 102 ? -14.68 -8.227 -6.695 1 98.75 102 THR A C 1
ATOM 800 O O . THR A 1 102 ? -15.281 -7.918 -5.664 1 98.75 102 THR A O 1
ATOM 803 N N . ALA A 1 103 ? -13.562 -8.914 -6.684 1 98.56 103 ALA A N 1
ATOM 804 C CA . ALA A 1 103 ? -12.977 -9.359 -5.426 1 98.56 103 ALA A CA 1
ATOM 805 C C . ALA A 1 103 ? -12.625 -8.172 -4.535 1 98.56 103 ALA A C 1
ATOM 807 O O . ALA A 1 103 ? -12.891 -8.188 -3.33 1 98.56 103 ALA A O 1
ATOM 808 N N . SER A 1 104 ? -12.023 -7.141 -5.109 1 98.44 104 SER A N 1
ATOM 809 C CA . SER A 1 104 ? -11.648 -5.941 -4.371 1 98.44 104 SER A CA 1
ATOM 810 C C . SER A 1 104 ? -12.875 -5.25 -3.777 1 98.44 104 SER A C 1
ATOM 812 O O . SER A 1 104 ? -12.828 -4.766 -2.645 1 98.44 104 SER A O 1
ATOM 814 N N . GLU A 1 105 ? -13.898 -5.273 -4.496 1 96.75 105 GLU A N 1
ATOM 815 C CA . GLU A 1 105 ? -15.109 -4.551 -4.125 1 96.75 105 GLU A CA 1
ATOM 816 C C . GLU A 1 105 ? -15.883 -5.289 -3.035 1 96.75 105 GLU A C 1
ATOM 818 O O . GLU A 1 105 ? -16.516 -4.66 -2.186 1 96.75 105 GLU A O 1
ATOM 823 N N . LEU A 1 106 ? -15.789 -6.535 -2.994 1 94.62 106 LEU A N 1
ATOM 824 C CA . LEU A 1 106 ? -16.672 -7.348 -2.16 1 94.62 106 LEU A CA 1
ATOM 825 C C . LEU A 1 106 ? -16.141 -7.434 -0.734 1 94.62 106 LEU A C 1
ATOM 827 O O . LEU A 1 106 ? -16.859 -7.832 0.181 1 94.62 106 LEU A O 1
ATOM 831 N N . GLY A 1 107 ? -14.938 -7.059 -0.532 1 93.31 107 GLY A N 1
ATOM 832 C CA . GLY A 1 107 ? -14.352 -7.207 0.792 1 93.31 107 GLY A CA 1
ATOM 833 C C . GLY A 1 107 ? -14.695 -6.062 1.726 1 93.31 107 GLY A C 1
ATOM 834 O O . GLY A 1 107 ? -15.023 -4.961 1.273 1 93.31 107 GLY A O 1
ATOM 835 N N . ASP A 1 108 ? -14.625 -6.395 2.971 1 93.44 108 ASP A N 1
ATOM 836 C CA . ASP A 1 108 ? -14.82 -5.422 4.043 1 93.44 108 ASP A CA 1
ATOM 837 C C . ASP A 1 108 ? -13.758 -5.586 5.129 1 93.44 108 ASP A C 1
ATOM 839 O O . ASP A 1 108 ? -14.055 -6.074 6.223 1 93.44 108 ASP A O 1
ATOM 843 N N . ALA A 1 109 ? -12.594 -5.266 4.797 1 95.94 109 ALA A N 1
ATOM 844 C CA . ALA A 1 109 ? -11.461 -5.309 5.727 1 95.94 109 ALA A CA 1
ATOM 845 C C . ALA A 1 109 ? -10.836 -3.928 5.887 1 95.94 109 ALA A C 1
ATOM 847 O O . ALA A 1 109 ? -10.898 -3.096 4.98 1 95.94 109 ALA A O 1
ATOM 848 N N . HIS A 1 110 ? -10.32 -3.684 7.02 1 96.75 110 HIS A N 1
ATOM 849 C CA . HIS A 1 110 ? -9.602 -2.441 7.258 1 96.75 110 HIS A CA 1
ATOM 850 C C . HIS A 1 110 ? -8.375 -2.676 8.133 1 96.75 110 HIS A C 1
ATOM 852 O O . HIS A 1 110 ? -8.281 -3.703 8.812 1 96.75 110 HIS A O 1
ATOM 858 N N . LEU A 1 111 ? -7.434 -1.753 8.094 1 97.94 111 LEU A N 1
ATOM 859 C CA . LEU A 1 111 ? -6.219 -1.838 8.906 1 97.94 111 LEU A CA 1
ATOM 860 C C . LEU A 1 111 ? -6.418 -1.162 10.258 1 97.94 111 LEU A C 1
ATOM 862 O O . LEU A 1 111 ? -7.086 -0.129 10.344 1 97.94 111 LEU A O 1
ATOM 866 N N . VAL A 1 112 ? -5.773 -1.744 11.219 1 98.12 112 VAL A N 1
ATOM 867 C CA . VAL A 1 112 ? -5.699 -1.131 12.539 1 98.12 112 VAL A CA 1
ATOM 868 C C . VAL A 1 112 ? -4.258 -1.159 13.039 1 98.12 112 VAL A C 1
ATOM 870 O O . VAL A 1 112 ? -3.5 -2.074 12.719 1 98.12 112 VAL A O 1
ATOM 873 N N . LEU A 1 113 ? -3.906 -0.127 13.734 1 98.5 113 LEU A N 1
ATOM 874 C CA . LEU A 1 113 ? -2.631 -0.082 14.445 1 98.5 113 LEU A CA 1
ATOM 875 C C . LEU A 1 113 ? -2.789 -0.583 15.875 1 98.5 113 LEU A C 1
ATOM 877 O O . LEU A 1 113 ? -3.49 0.035 16.688 1 98.5 113 LEU A O 1
ATOM 881 N N . GLU A 1 114 ? -2.232 -1.693 16.172 1 96.81 114 GLU A N 1
ATOM 882 C CA . GLU A 1 114 ? -2.295 -2.291 17.5 1 96.81 114 GLU A CA 1
ATOM 883 C C . GLU A 1 114 ? -0.907 -2.697 17.984 1 96.81 114 GLU A C 1
ATOM 885 O O . GLU A 1 114 ? -0.212 -3.469 17.328 1 96.81 114 GLU A O 1
ATOM 890 N N . SER A 1 115 ? -0.463 -2.145 19.125 1 95.5 115 SER A N 1
ATOM 891 C CA . SER A 1 115 ? 0.83 -2.436 19.734 1 95.5 115 SER A CA 1
ATOM 892 C C . SER A 1 115 ? 1.97 -2.213 18.75 1 95.5 115 SER A C 1
ATOM 894 O O . SER A 1 115 ? 2.881 -3.035 18.641 1 95.5 115 SER A O 1
ATOM 896 N N . GLY A 1 116 ? 1.818 -1.231 17.938 1 96.12 116 GLY A N 1
ATOM 897 C CA . GLY A 1 116 ? 2.877 -0.832 17.031 1 96.12 116 GLY A CA 1
ATOM 898 C C . GLY A 1 116 ? 2.912 -1.661 15.758 1 96.12 116 GLY A C 1
ATOM 899 O O . GLY A 1 116 ? 3.857 -1.562 14.969 1 96.12 116 GLY A O 1
ATOM 900 N N . ARG A 1 117 ? 1.811 -2.432 15.547 1 96.69 117 ARG A N 1
ATOM 901 C CA . ARG A 1 117 ? 1.774 -3.289 14.367 1 96.69 117 ARG A CA 1
ATOM 902 C C . ARG A 1 117 ? 0.516 -3.035 13.539 1 96.69 117 ARG A C 1
ATOM 904 O O . ARG A 1 117 ? -0.564 -2.824 14.102 1 96.69 117 ARG A O 1
ATOM 911 N N . ALA A 1 118 ? 0.689 -3.033 12.242 1 98 118 ALA A N 1
ATOM 912 C CA . ALA A 1 118 ? -0.462 -2.988 11.344 1 98 118 ALA A CA 1
ATOM 913 C C . ALA A 1 118 ? -1.134 -4.355 11.25 1 98 118 ALA A C 1
ATOM 915 O O . ALA A 1 118 ? -0.48 -5.355 10.938 1 98 118 ALA A O 1
ATOM 916 N N . LEU A 1 119 ? -2.406 -4.387 11.516 1 97.19 119 LEU A N 1
ATOM 917 C CA . LEU A 1 119 ? -3.164 -5.633 11.461 1 97.19 119 LEU A CA 1
ATOM 918 C C . LEU A 1 119 ? -4.438 -5.457 10.641 1 97.19 119 LEU A C 1
ATOM 920 O O . LEU A 1 119 ? -5.117 -4.434 10.75 1 97.19 119 LEU A O 1
ATOM 924 N N . TRP A 1 120 ? -4.719 -6.422 9.812 1 97 120 TRP A N 1
ATOM 925 C CA . TRP A 1 120 ? -5.988 -6.426 9.094 1 97 120 TRP A CA 1
ATOM 926 C C . TRP A 1 120 ? -7.117 -6.938 9.984 1 97 120 TRP A C 1
ATOM 928 O O . TRP A 1 120 ? -6.949 -7.93 10.703 1 97 120 TRP A O 1
ATOM 938 N N . LYS A 1 121 ? -8.195 -6.246 9.938 1 96.06 121 LYS A N 1
ATOM 939 C CA . LYS A 1 121 ? -9.422 -6.684 10.609 1 96.06 121 LYS A CA 1
ATOM 940 C C . LYS A 1 121 ? -10.555 -6.875 9.609 1 96.06 121 LYS A C 1
ATOM 942 O O . LYS A 1 121 ? -10.758 -6.043 8.727 1 96.06 121 LYS A O 1
ATOM 947 N N . SER A 1 122 ? -11.18 -8.016 9.727 1 94.06 122 SER A N 1
ATOM 948 C CA . SER A 1 122 ? -12.367 -8.266 8.922 1 94.06 122 SER A CA 1
ATOM 949 C C . SER A 1 122 ? -13.617 -7.668 9.57 1 94.06 122 SER A C 1
ATOM 951 O O . SER A 1 122 ? -13.859 -7.883 10.766 1 94.06 122 SER A O 1
ATOM 953 N N . ALA A 1 123 ? -14.359 -6.918 8.812 1 87.25 123 ALA A N 1
ATOM 954 C CA . ALA A 1 123 ? -15.602 -6.336 9.32 1 87.25 123 ALA A CA 1
ATOM 955 C C . ALA A 1 123 ? -16.812 -7.039 8.719 1 87.25 123 ALA A C 1
ATOM 957 O O . ALA A 1 123 ? -17.953 -6.812 9.156 1 87.25 123 ALA A O 1
ATOM 958 N N . GLY A 1 124 ? -16.531 -7.844 7.715 1 81.56 124 GLY A N 1
ATOM 959 C CA . GLY A 1 124 ? -17.625 -8.5 7.027 1 81.56 124 GLY A CA 1
ATOM 960 C C . GLY A 1 124 ? -18 -9.844 7.637 1 81.56 124 GLY A C 1
ATOM 961 O O . GLY A 1 124 ? -17.484 -10.211 8.695 1 81.56 124 GLY A O 1
ATOM 962 N N . ASP A 1 125 ? -18.938 -10.477 6.926 1 86.31 125 ASP A N 1
ATOM 963 C CA . ASP A 1 125 ? -19.469 -11.758 7.391 1 86.31 125 ASP A CA 1
ATOM 964 C C . ASP A 1 125 ? -18.656 -12.922 6.828 1 86.31 125 ASP A C 1
ATOM 966 O O . ASP A 1 125 ? -18.891 -14.078 7.18 1 86.31 125 ASP A O 1
ATOM 970 N N . ASN A 1 126 ? -17.719 -12.656 5.988 1 92.25 126 ASN A N 1
ATOM 971 C CA . ASN A 1 126 ? -16.875 -13.672 5.355 1 92.25 126 ASN A CA 1
ATOM 972 C C . ASN A 1 126 ? -15.406 -13.273 5.375 1 92.25 126 ASN A C 1
ATOM 974 O O . ASN A 1 126 ? -14.922 -12.609 4.449 1 92.25 126 ASN A O 1
ATOM 978 N N . PRO A 1 127 ? -14.734 -13.766 6.363 1 95.31 127 PRO A N 1
ATOM 979 C CA . PRO A 1 127 ? -13.336 -13.375 6.52 1 95.31 127 PRO A CA 1
ATOM 980 C C . PRO A 1 127 ? -12.461 -13.828 5.355 1 95.31 127 PRO A C 1
ATOM 982 O O . PRO A 1 127 ? -11.453 -13.18 5.039 1 95.31 127 PRO A O 1
ATOM 985 N N . ILE A 1 128 ? -12.828 -14.93 4.695 1 97.25 128 ILE A N 1
ATOM 986 C CA . ILE A 1 128 ? -12.055 -15.406 3.559 1 97.25 128 ILE A CA 1
ATOM 987 C C . ILE A 1 128 ? -12.195 -14.43 2.393 1 97.25 128 ILE A C 1
ATOM 989 O O . ILE A 1 128 ? -11.195 -14.055 1.765 1 97.25 128 ILE A O 1
ATOM 993 N N . ARG A 1 129 ? -13.414 -14.031 2.189 1 96.56 129 ARG A N 1
ATOM 994 C CA . ARG A 1 129 ? -13.672 -13.047 1.142 1 96.56 129 ARG A CA 1
ATOM 995 C C . ARG A 1 129 ? -12.945 -11.734 1.434 1 96.56 129 ARG A C 1
ATOM 997 O O . ARG A 1 129 ? -12.359 -11.133 0.534 1 96.56 129 ARG A O 1
ATOM 1004 N N . ASP A 1 130 ? -12.992 -11.305 2.676 1 97 130 ASP A N 1
ATOM 1005 C CA . ASP A 1 130 ? -12.297 -10.086 3.08 1 97 130 ASP A CA 1
ATOM 1006 C C . ASP A 1 130 ? -10.797 -10.195 2.832 1 97 130 ASP A C 1
ATOM 1008 O O . ASP A 1 130 ? -10.18 -9.266 2.305 1 97 130 ASP A O 1
ATOM 1012 N N . ALA A 1 131 ? -10.258 -11.328 3.154 1 98 131 ALA A N 1
ATOM 1013 C CA . ALA A 1 131 ? -8.828 -11.539 2.963 1 98 131 ALA A CA 1
ATOM 1014 C C . ALA A 1 131 ? -8.461 -11.523 1.482 1 98 131 ALA A C 1
ATOM 1016 O O . ALA A 1 131 ? -7.465 -10.914 1.091 1 98 131 ALA A O 1
ATOM 1017 N N . LEU A 1 132 ? -9.273 -12.164 0.678 1 98.44 132 LEU A N 1
ATOM 1018 C CA . LEU A 1 132 ? -9.008 -12.211 -0.755 1 98.44 132 LEU A CA 1
ATOM 1019 C C . LEU A 1 132 ? -9.164 -10.828 -1.384 1 98.44 132 LEU A C 1
ATOM 1021 O O . LEU A 1 132 ? -8.492 -10.508 -2.363 1 98.44 132 LEU A O 1
ATOM 1025 N N . SER A 1 133 ? -10.008 -9.992 -0.791 1 98.38 133 SER A N 1
ATOM 1026 C CA . SER A 1 133 ? -10.156 -8.625 -1.284 1 98.38 133 SER A CA 1
ATOM 1027 C C . SER A 1 133 ? -8.883 -7.82 -1.076 1 98.38 133 SER A C 1
ATOM 1029 O O . SER A 1 133 ? -8.555 -6.949 -1.882 1 98.38 133 SER A O 1
ATOM 1031 N N . ILE A 1 134 ? -8.156 -8.117 -0.001 1 98.44 134 ILE A N 1
ATOM 1032 C CA . ILE A 1 134 ? -6.879 -7.461 0.27 1 98.44 134 ILE A CA 1
ATOM 1033 C C . ILE A 1 134 ? -5.863 -7.836 -0.807 1 98.44 134 ILE A C 1
ATOM 1035 O O . ILE A 1 134 ? -5.137 -6.98 -1.312 1 98.44 134 ILE A O 1
ATOM 1039 N N . VAL A 1 135 ? -5.902 -9.109 -1.229 1 98.88 135 VAL A N 1
ATOM 1040 C CA . VAL A 1 135 ? -5.02 -9.586 -2.287 1 98.88 135 VAL A CA 1
ATOM 1041 C C . VAL A 1 135 ? -5.363 -8.891 -3.602 1 98.88 135 VAL A C 1
ATOM 1043 O O . VAL A 1 135 ? -4.473 -8.43 -4.32 1 98.88 135 VAL A O 1
ATOM 1046 N N . ALA A 1 136 ? -6.656 -8.797 -3.861 1 98.94 136 ALA A N 1
ATOM 1047 C CA . ALA A 1 136 ? -7.113 -8.148 -5.086 1 98.94 136 ALA A CA 1
ATOM 1048 C C . ALA A 1 136 ? -6.715 -6.672 -5.105 1 98.94 136 ALA A C 1
ATOM 1050 O O . ALA A 1 136 ? -6.227 -6.168 -6.121 1 98.94 136 ALA A O 1
ATOM 1051 N N . ALA A 1 137 ? -6.891 -6.031 -4.023 1 98.75 137 ALA A N 1
ATOM 1052 C CA . ALA A 1 137 ? -6.531 -4.621 -3.924 1 98.75 137 ALA A CA 1
ATOM 1053 C C . ALA A 1 137 ? -5.031 -4.418 -4.117 1 98.75 137 ALA A C 1
ATOM 1055 O O . ALA A 1 137 ? -4.602 -3.471 -4.777 1 98.75 137 ALA A O 1
ATOM 1056 N N . ASP A 1 138 ? -4.262 -5.316 -3.543 1 98.69 138 ASP A N 1
ATOM 1057 C CA . ASP A 1 138 ? -2.812 -5.262 -3.715 1 98.69 138 ASP A CA 1
ATOM 1058 C C . ASP A 1 138 ? -2.428 -5.434 -5.184 1 98.69 138 ASP A C 1
ATOM 1060 O O . ASP A 1 138 ? -1.556 -4.727 -5.688 1 98.69 138 ASP A O 1
ATOM 1064 N N . ALA A 1 139 ? -3.09 -6.312 -5.836 1 98.88 139 ALA A N 1
ATOM 1065 C CA . ALA A 1 139 ? -2.848 -6.535 -7.262 1 98.88 139 ALA A CA 1
ATOM 1066 C C . ALA A 1 139 ? -3.162 -5.281 -8.07 1 98.88 139 ALA A C 1
ATOM 1068 O O . ALA A 1 139 ? -2.369 -4.867 -8.922 1 98.88 139 ALA A O 1
ATOM 1069 N N . ILE A 1 140 ? -4.281 -4.691 -7.781 1 98.81 140 ILE A N 1
ATOM 1070 C CA . ILE A 1 140 ? -4.695 -3.496 -8.5 1 98.81 140 ILE A CA 1
ATOM 1071 C C . ILE A 1 140 ? -3.686 -2.375 -8.273 1 98.81 140 ILE A C 1
ATOM 1073 O O . ILE A 1 140 ? -3.283 -1.688 -9.211 1 98.81 140 ILE A O 1
ATOM 1077 N N . ALA A 1 141 ? -3.246 -2.242 -7.07 1 98.38 141 ALA A N 1
ATOM 1078 C CA . ALA A 1 141 ? -2.311 -1.179 -6.719 1 98.38 141 ALA A CA 1
ATOM 1079 C C . ALA A 1 141 ? -0.998 -1.325 -7.48 1 98.38 141 ALA A C 1
ATOM 1081 O O . ALA A 1 141 ? -0.445 -0.339 -7.973 1 98.38 141 ALA A O 1
ATOM 1082 N N . VAL A 1 142 ? -0.51 -2.525 -7.621 1 98.25 142 VAL A N 1
ATOM 1083 C CA . VAL A 1 142 ? 0.795 -2.74 -8.234 1 98.25 142 VAL A CA 1
ATOM 1084 C C . VAL A 1 142 ? 0.659 -2.719 -9.758 1 98.25 142 VAL A C 1
ATOM 1086 O O . VAL A 1 142 ? 1.491 -2.131 -10.453 1 98.25 142 VAL A O 1
ATOM 1089 N N . LEU A 1 143 ? -0.385 -3.27 -10.305 1 98.56 143 LEU A N 1
ATOM 1090 C CA . LEU A 1 143 ? -0.533 -3.43 -11.742 1 98.56 143 LEU A CA 1
ATOM 1091 C C . LEU A 1 143 ? -1.047 -2.145 -12.383 1 98.56 143 LEU A C 1
ATOM 1093 O O . LEU A 1 143 ? -0.825 -1.906 -13.578 1 98.56 143 LEU A O 1
ATOM 1097 N N . GLY A 1 144 ? -1.711 -1.368 -11.594 1 98 144 GLY A N 1
ATOM 1098 C CA . GLY A 1 144 ? -2.258 -0.116 -12.086 1 98 144 GLY A CA 1
ATOM 1099 C C . GLY A 1 144 ? -1.589 1.106 -11.484 1 98 144 GLY A C 1
ATOM 1100 O O . GLY A 1 144 ? -2.021 2.236 -11.727 1 98 144 GLY A O 1
ATOM 1101 N N . GLY A 1 145 ? -0.576 0.864 -10.641 1 96.56 145 GLY A N 1
ATOM 1102 C CA . GLY A 1 145 ? 0.086 1.952 -9.938 1 96.56 145 GLY A CA 1
ATOM 1103 C C . GLY A 1 145 ? 1.299 2.486 -10.672 1 96.56 145 GLY A C 1
ATOM 1104 O O . GLY A 1 145 ? 1.551 2.111 -11.82 1 96.56 145 GLY A O 1
ATOM 1105 N N . PRO A 1 146 ? 2.057 3.336 -10.016 1 92.56 146 PRO A N 1
ATOM 1106 C CA . PRO A 1 146 ? 3.186 4.02 -10.656 1 92.56 146 PRO A CA 1
ATOM 1107 C C . PRO A 1 146 ? 4.309 3.061 -11.047 1 92.56 146 PRO A C 1
ATOM 1109 O O . PRO A 1 146 ? 5.074 3.348 -11.969 1 92.56 146 PRO A O 1
ATOM 1112 N N . ASP A 1 147 ? 4.324 1.925 -10.406 1 92.06 147 ASP A N 1
ATOM 1113 C CA . ASP A 1 147 ? 5.426 1.004 -10.664 1 92.06 147 ASP A CA 1
ATOM 1114 C C . ASP A 1 147 ? 5 -0.115 -11.617 1 92.06 147 ASP A C 1
ATOM 1116 O O . ASP A 1 147 ? 5.684 -1.133 -11.734 1 92.06 147 ASP A O 1
ATOM 1120 N N . HIS A 1 148 ? 3.918 0.038 -12.266 1 95.69 148 HIS A N 1
ATOM 1121 C CA . HIS A 1 148 ? 3.418 -1.019 -13.141 1 95.69 148 HIS A CA 1
ATOM 1122 C C . HIS A 1 148 ? 4.434 -1.372 -14.219 1 95.69 148 HIS A C 1
ATOM 1124 O O . HIS A 1 148 ? 4.508 -2.521 -14.656 1 95.69 148 HIS A O 1
ATOM 1130 N N . ASP A 1 149 ? 5.289 -0.403 -14.602 1 95.12 149 ASP A N 1
ATOM 1131 C CA . ASP A 1 149 ? 6.266 -0.624 -15.664 1 95.12 149 ASP A CA 1
ATOM 1132 C C . ASP A 1 149 ? 7.484 -1.377 -15.133 1 95.12 149 ASP A C 1
ATOM 1134 O O . ASP A 1 149 ? 8.375 -1.752 -15.906 1 95.12 149 ASP A O 1
ATOM 1138 N N . ARG A 1 150 ? 7.473 -1.634 -13.828 1 97 150 ARG A N 1
ATOM 1139 C CA . ARG A 1 150 ? 8.57 -2.381 -13.219 1 97 150 ARG A CA 1
ATOM 1140 C C . ARG A 1 150 ? 8.156 -3.82 -12.93 1 97 150 ARG A C 1
ATOM 1142 O O . ARG A 1 150 ? 8.953 -4.609 -12.414 1 97 150 ARG A O 1
ATOM 1149 N N . VAL A 1 151 ? 6.934 -4.152 -13.234 1 98 151 VAL A N 1
ATOM 1150 C CA . VAL A 1 151 ? 6.473 -5.527 -13.094 1 98 151 VAL A CA 1
ATOM 1151 C C . VAL A 1 151 ? 7.105 -6.402 -14.18 1 98 151 VAL A C 1
ATOM 1153 O O . VAL A 1 151 ? 7.094 -6.043 -15.359 1 98 151 VAL A O 1
ATOM 1156 N N . LYS A 1 152 ? 7.637 -7.523 -13.789 1 98.12 152 LYS A N 1
ATOM 1157 C CA . LYS A 1 152 ? 8.305 -8.438 -14.711 1 98.12 152 LYS A CA 1
ATOM 1158 C C . LYS A 1 152 ? 7.871 -9.883 -14.469 1 98.12 152 LYS A C 1
ATOM 1160 O O . LYS A 1 152 ? 7.387 -10.211 -13.383 1 98.12 152 LYS A O 1
ATOM 1165 N N . ALA A 1 153 ? 8.078 -10.656 -15.492 1 97.62 153 ALA A N 1
ATOM 1166 C CA . ALA A 1 153 ? 7.938 -12.109 -15.391 1 97.62 153 ALA A CA 1
ATOM 1167 C C . ALA A 1 153 ? 9.305 -12.789 -15.336 1 97.62 153 ALA A C 1
ATOM 1169 O O . ALA A 1 153 ? 10.203 -12.445 -16.109 1 97.62 153 ALA A O 1
ATOM 1170 N N . CYS A 1 154 ? 9.422 -13.68 -14.453 1 97.88 154 CYS A N 1
ATOM 1171 C CA . CYS A 1 154 ? 10.68 -14.367 -14.195 1 97.88 154 CYS A CA 1
ATOM 1172 C C . CYS A 1 154 ? 11.164 -15.102 -15.445 1 97.88 154 CYS A C 1
ATOM 1174 O O . CYS A 1 154 ? 10.375 -15.758 -16.125 1 97.88 154 CYS A O 1
ATOM 1176 N N . GLN A 1 155 ? 12.422 -15.055 -15.711 1 95.62 155 GLN A N 1
ATOM 1177 C CA . GLN A 1 155 ? 13.023 -15.672 -16.891 1 95.62 155 GLN A CA 1
ATOM 1178 C C . GLN A 1 155 ? 13.594 -17.047 -16.547 1 95.62 155 GLN A C 1
ATOM 1180 O O . GLN A 1 155 ? 14.219 -17.688 -17.391 1 95.62 155 GLN A O 1
ATOM 1185 N N . GLY A 1 156 ? 13.391 -17.438 -15.281 1 94.56 156 GLY A N 1
ATOM 1186 C CA . GLY A 1 156 ? 13.758 -18.812 -14.969 1 94.56 156 GLY A CA 1
ATOM 1187 C C . GLY A 1 156 ? 13.039 -19.844 -15.82 1 94.56 156 GLY A C 1
ATOM 1188 O O . GLY A 1 156 ? 11.875 -19.656 -16.188 1 94.56 156 GLY A O 1
ATOM 1189 N N . ASP A 1 157 ? 13.719 -20.938 -16.062 1 92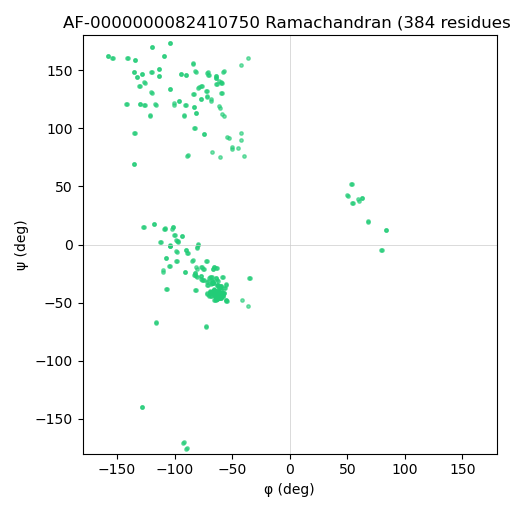.19 157 ASP A N 1
ATOM 1190 C CA . ASP A 1 157 ? 13.164 -21.969 -16.922 1 92.19 157 ASP A CA 1
ATOM 1191 C C . ASP A 1 157 ? 11.812 -22.469 -16.406 1 92.19 157 ASP A C 1
ATOM 1193 O O . ASP A 1 157 ? 11.742 -23.047 -15.312 1 92.19 157 ASP A O 1
ATOM 1197 N N . GLY A 1 158 ? 10.789 -22.141 -17.125 1 94.38 158 GLY A N 1
ATOM 1198 C CA . GLY A 1 158 ? 9.445 -22.625 -16.844 1 94.38 158 GLY A CA 1
ATOM 1199 C C . GLY A 1 158 ? 8.766 -21.844 -15.734 1 94.38 158 GLY A C 1
ATOM 1200 O O . GLY A 1 158 ? 7.617 -22.125 -15.383 1 94.38 158 GLY A O 1
ATOM 1201 N N . CYS A 1 159 ? 9.336 -20.938 -15.07 1 96.06 159 CYS A N 1
ATOM 1202 C CA . CYS A 1 159 ? 8.852 -20.312 -13.852 1 96.06 159 CYS A CA 1
ATOM 1203 C C . CYS A 1 159 ? 7.684 -19.375 -14.141 1 96.06 159 CYS A C 1
ATOM 1205 O O . CYS A 1 159 ? 6.539 -19.672 -13.805 1 96.06 159 CYS A O 1
ATOM 1207 N N . ALA A 1 160 ? 7.844 -18.203 -14.781 1 96.69 160 ALA A N 1
ATOM 1208 C CA . ALA A 1 160 ? 6.891 -17.172 -15.172 1 96.69 160 ALA A CA 1
ATOM 1209 C C . ALA A 1 160 ? 6.312 -16.469 -13.953 1 96.69 160 ALA A C 1
ATOM 1211 O O . ALA A 1 160 ? 5.227 -15.883 -14.016 1 96.69 160 ALA A O 1
ATOM 1212 N N . GLY A 1 161 ? 7.004 -16.562 -12.805 1 97.94 161 GLY A N 1
ATOM 1213 C CA . GLY A 1 161 ? 6.586 -15.812 -11.633 1 97.94 161 GLY A CA 1
ATOM 1214 C C . GLY A 1 161 ? 6.664 -14.312 -11.828 1 97.94 161 GLY A C 1
ATOM 1215 O O . GLY A 1 161 ? 7.531 -13.82 -12.555 1 97.94 161 GLY A O 1
ATOM 1216 N N . LEU A 1 162 ? 5.754 -13.602 -11.25 1 98.44 162 LEU A N 1
ATOM 1217 C CA . LEU A 1 162 ? 5.715 -12.148 -11.375 1 98.44 162 LEU A CA 1
ATOM 1218 C C . LEU A 1 162 ? 6.43 -11.484 -10.203 1 98.44 162 LEU A C 1
ATOM 1220 O O . LEU A 1 162 ? 6.387 -11.992 -9.078 1 98.44 162 LEU A O 1
ATOM 1224 N N . TYR A 1 163 ? 7.07 -10.344 -10.406 1 98.25 163 TYR A N 1
ATOM 1225 C CA . TYR A 1 163 ? 7.703 -9.547 -9.359 1 98.25 163 TYR A CA 1
ATOM 1226 C C . TYR A 1 163 ? 7.867 -8.102 -9.805 1 98.25 163 TYR A C 1
ATOM 1228 O O . TYR A 1 163 ? 7.684 -7.777 -10.984 1 98.25 163 TYR A O 1
ATOM 1236 N N . VAL A 1 164 ? 8.078 -7.234 -8.867 1 97.69 164 VAL A N 1
ATOM 1237 C CA . VAL A 1 164 ? 8.445 -5.848 -9.148 1 97.69 164 VAL A CA 1
ATOM 1238 C C . VAL A 1 164 ? 9.961 -5.684 -9.062 1 97.69 164 VAL A C 1
ATOM 1240 O O . VAL A 1 164 ? 10.57 -6 -8.031 1 97.69 164 VAL A O 1
ATOM 1243 N N . ASP A 1 165 ? 10.578 -5.215 -10.078 1 97 165 ASP A N 1
ATOM 1244 C CA . ASP A 1 165 ? 12.023 -5.004 -10.109 1 97 165 ASP A CA 1
ATOM 1245 C C . ASP A 1 165 ? 12.391 -3.672 -9.461 1 97 165 ASP A C 1
ATOM 1247 O O . ASP A 1 165 ? 12.359 -2.627 -10.117 1 97 165 ASP A O 1
ATOM 1251 N N . THR A 1 166 ? 12.836 -3.744 -8.211 1 90.94 166 THR A N 1
ATOM 1252 C CA . THR A 1 166 ? 13.18 -2.539 -7.465 1 90.94 166 THR A CA 1
ATOM 1253 C C . THR A 1 166 ? 14.664 -2.232 -7.59 1 90.94 166 THR A C 1
ATOM 1255 O O . THR A 1 166 ? 15.18 -1.339 -6.91 1 90.94 166 THR A O 1
ATOM 1258 N N . SER A 1 167 ? 15.344 -2.973 -8.445 1 89.75 167 SER A N 1
ATOM 1259 C CA . SER A 1 167 ? 16.781 -2.727 -8.617 1 89.75 167 SER A CA 1
ATOM 1260 C C . SER A 1 167 ? 17.031 -1.416 -9.352 1 89.75 167 SER A C 1
ATOM 1262 O O . SER A 1 167 ? 16.203 -0.976 -10.148 1 89.75 167 SER A O 1
ATOM 1264 N N . ARG A 1 168 ? 18.109 -0.726 -9.07 1 83.62 168 ARG A N 1
ATOM 1265 C CA . ARG A 1 168 ? 18.484 0.542 -9.68 1 83.62 168 ARG A CA 1
ATOM 1266 C C . ARG A 1 168 ? 18.594 0.409 -11.195 1 83.62 168 ARG A C 1
ATOM 1268 O O . ARG A 1 168 ? 18.141 1.286 -11.938 1 83.62 168 ARG A O 1
ATOM 1275 N N . GLY A 1 169 ? 19.094 -0.727 -11.672 1 87.12 169 GLY A N 1
ATOM 1276 C CA . GLY A 1 169 ? 19.344 -0.926 -13.086 1 87.12 169 GLY A CA 1
ATOM 1277 C C . GLY A 1 169 ? 18.141 -1.48 -13.828 1 87.12 169 GLY A C 1
ATOM 1278 O O . GLY A 1 169 ? 18.141 -1.561 -15.062 1 87.12 169 GLY A O 1
ATOM 1279 N N . ASN A 1 170 ? 17.078 -1.859 -13.062 1 91 170 ASN A N 1
ATOM 1280 C CA . ASN A 1 170 ? 15.891 -2.459 -13.648 1 91 170 ASN A CA 1
ATOM 1281 C C . ASN A 1 170 ? 16.25 -3.619 -14.578 1 91 170 ASN A C 1
ATOM 1283 O O . ASN A 1 170 ? 15.711 -3.723 -15.68 1 91 170 ASN A O 1
ATOM 1287 N N . ASN A 1 171 ? 17.156 -4.398 -14.164 1 92.75 171 ASN A N 1
ATOM 1288 C CA . ASN A 1 171 ? 17.641 -5.461 -15.039 1 92.75 171 ASN A CA 1
ATOM 1289 C C . ASN A 1 171 ? 17.578 -6.824 -14.352 1 92.75 171 ASN A C 1
ATOM 1291 O O . ASN A 1 171 ? 18.203 -7.781 -14.812 1 92.75 171 ASN A O 1
ATOM 1295 N N . ARG A 1 172 ? 16.828 -6.859 -13.258 1 95 172 ARG A N 1
ATOM 1296 C CA . ARG A 1 172 ? 16.625 -8.141 -12.594 1 95 172 ARG A CA 1
ATOM 1297 C C . ARG A 1 172 ? 15.867 -9.109 -13.508 1 95 172 ARG A C 1
ATOM 1299 O O . ARG A 1 172 ? 14.93 -8.719 -14.203 1 95 172 ARG A O 1
ATOM 1306 N N . ARG A 1 173 ? 16.375 -10.391 -13.477 1 95 173 ARG A N 1
ATOM 1307 C CA . ARG A 1 173 ? 15.805 -11.367 -14.414 1 95 173 ARG A CA 1
ATOM 1308 C C . ARG A 1 173 ? 14.977 -12.414 -13.68 1 95 173 ARG A C 1
ATOM 1310 O O . ARG A 1 173 ? 14.133 -13.078 -14.289 1 95 173 ARG A O 1
ATOM 1317 N N . TRP A 1 174 ? 15.336 -12.5 -12.375 1 95 174 TRP A N 1
ATOM 1318 C CA . TRP A 1 174 ? 14.773 -13.609 -11.617 1 95 174 TRP A CA 1
ATOM 1319 C C . TRP A 1 174 ? 13.82 -13.102 -10.531 1 95 174 TRP A C 1
ATOM 1321 O O . TRP A 1 174 ? 14.094 -12.086 -9.891 1 95 174 TRP A O 1
ATOM 1331 N N . CYS A 1 175 ? 12.734 -13.906 -10.273 1 95.81 175 CYS A N 1
ATOM 1332 C CA . CYS A 1 175 ? 11.797 -13.57 -9.211 1 95.81 175 CYS A CA 1
ATOM 1333 C C . CYS A 1 175 ? 12.391 -13.875 -7.84 1 95.81 175 CYS A C 1
ATOM 1335 O O . CYS A 1 175 ? 12.023 -13.242 -6.848 1 95.81 175 CYS A O 1
ATOM 1337 N N . SER A 1 176 ? 13.219 -14.859 -7.836 1 94 176 SER A N 1
ATOM 1338 C CA . SER A 1 176 ? 13.961 -15.227 -6.637 1 94 176 SER A CA 1
ATOM 1339 C C . SER A 1 176 ? 15.383 -15.656 -6.977 1 94 176 SER A C 1
ATOM 1341 O O . SER A 1 176 ? 15.594 -16.656 -7.66 1 94 176 SER A O 1
ATOM 1343 N N . MET A 1 177 ? 16.297 -14.969 -6.434 1 90.19 177 MET A N 1
ATOM 1344 C CA . MET A 1 177 ? 17.688 -15.32 -6.672 1 90.19 177 MET A CA 1
ATOM 1345 C C . MET A 1 177 ? 18.031 -16.656 -6.035 1 90.19 177 MET A C 1
ATOM 1347 O O . MET A 1 177 ? 18.844 -17.422 -6.578 1 90.19 177 MET A O 1
ATOM 1351 N N . ASN A 1 178 ? 17.344 -16.922 -4.945 1 90.5 178 ASN A N 1
ATOM 1352 C CA . ASN A 1 178 ? 17.656 -18.125 -4.191 1 90.5 178 ASN A CA 1
ATOM 1353 C C . ASN A 1 178 ? 17.078 -19.375 -4.863 1 90.5 178 ASN A C 1
ATOM 1355 O O . ASN A 1 178 ? 17.531 -20.484 -4.602 1 90.5 178 ASN A O 1
ATOM 1359 N N . ILE A 1 179 ? 16.125 -19.156 -5.711 1 91.69 179 ILE A N 1
ATOM 1360 C CA . ILE A 1 179 ? 15.516 -20.312 -6.348 1 91.69 179 ILE A CA 1
ATOM 1361 C C . ILE A 1 179 ? 15.781 -20.281 -7.848 1 91.69 179 ILE A C 1
ATOM 1363 O O . ILE A 1 179 ? 16.609 -21.047 -8.352 1 91.69 179 ILE A O 1
ATOM 1367 N N . CYS A 1 180 ? 15.258 -19.375 -8.547 1 93.94 180 CYS A N 1
ATOM 1368 C CA . CYS A 1 180 ? 15.383 -19.312 -10 1 93.94 180 CYS A CA 1
ATOM 1369 C C . CYS A 1 180 ? 16.797 -18.906 -10.406 1 93.94 180 CYS A C 1
ATOM 1371 O O . CYS A 1 180 ? 17.344 -19.453 -11.367 1 93.94 180 CYS A O 1
ATOM 1373 N N . GLY A 1 181 ? 17.359 -17.922 -9.711 1 92.56 181 GLY A N 1
ATOM 1374 C CA . GLY A 1 181 ? 18.734 -17.531 -10 1 92.56 181 GLY A CA 1
ATOM 1375 C C . GLY A 1 181 ? 19.734 -18.641 -9.805 1 92.56 181 GLY A C 1
ATOM 1376 O O . GLY A 1 181 ? 20.547 -18.922 -10.695 1 92.56 181 GLY A O 1
ATOM 1377 N N . ASN A 1 182 ? 19.578 -19.312 -8.711 1 92.38 182 ASN A N 1
ATOM 1378 C CA . ASN A 1 182 ? 20.469 -20.438 -8.406 1 92.38 182 ASN A CA 1
ATOM 1379 C C . ASN A 1 182 ? 20.297 -21.578 -9.391 1 92.38 182 ASN A C 1
ATOM 1381 O O . ASN A 1 182 ? 21.281 -22.203 -9.797 1 92.38 182 ASN A O 1
ATOM 1385 N N . LYS A 1 183 ? 19.125 -21.859 -9.727 1 90.88 183 LYS A N 1
ATOM 1386 C CA . LYS A 1 183 ? 18.875 -22.891 -10.719 1 90.88 183 LYS A CA 1
ATOM 1387 C C . LYS A 1 183 ? 19.547 -22.562 -12.047 1 90.88 183 LYS A C 1
ATOM 1389 O O . LYS A 1 183 ? 20.125 -23.438 -12.695 1 90.88 183 LYS A O 1
ATOM 1394 N N . ALA A 1 184 ? 19.438 -21.344 -12.484 1 91.38 184 ALA A N 1
ATOM 1395 C CA . ALA A 1 184 ? 20.062 -20.906 -13.734 1 91.38 184 ALA A CA 1
ATOM 1396 C C . ALA A 1 184 ? 21.578 -21.031 -13.656 1 91.38 184 ALA A C 1
ATOM 1398 O O . ALA A 1 184 ? 22.219 -21.453 -14.625 1 91.38 184 ALA A O 1
ATOM 1399 N N . LYS A 1 185 ? 22.078 -20.641 -12.516 1 91.62 185 LYS A N 1
ATOM 1400 C CA . LYS A 1 185 ? 23.516 -20.734 -12.32 1 91.62 185 LYS A CA 1
ATOM 1401 C C . LYS A 1 185 ? 24 -22.172 -12.406 1 91.62 185 LYS A C 1
ATOM 1403 O O . LYS A 1 185 ? 25 -22.469 -13.039 1 91.62 185 LYS A O 1
ATOM 1408 N N . LYS A 1 186 ? 23.281 -23.078 -11.789 1 91.44 186 LYS A N 1
ATOM 1409 C CA . LYS A 1 186 ? 23.625 -24.484 -11.805 1 91.44 186 LYS A CA 1
ATOM 1410 C C . LYS A 1 186 ? 23.531 -25.062 -13.211 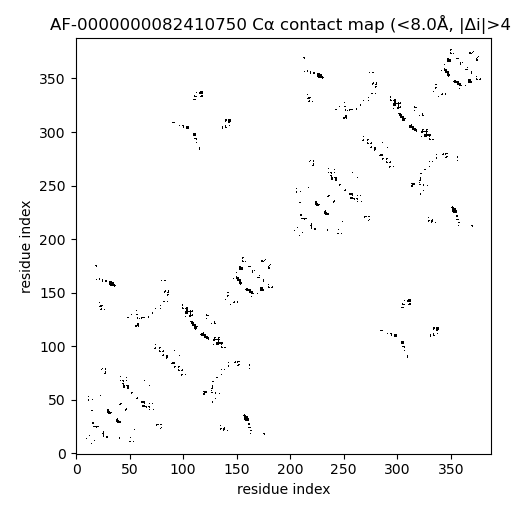1 91.44 186 LYS A C 1
ATOM 1412 O O . LYS A 1 186 ? 24.406 -25.828 -13.633 1 91.44 186 LYS A O 1
ATOM 1417 N N . SER A 1 187 ? 22.547 -24.703 -13.836 1 89.69 187 SER A N 1
ATOM 1418 C CA . SER A 1 187 ? 22.375 -25.156 -15.203 1 89.69 187 SER A CA 1
ATOM 1419 C C . SER A 1 187 ? 23.516 -24.672 -16.109 1 89.69 187 SER A C 1
ATOM 1421 O O . SER A 1 187 ? 24 -25.406 -16.969 1 89.69 187 SER A O 1
ATOM 1423 N N . ALA A 1 188 ? 23.938 -23.406 -15.906 1 88.31 188 ALA A N 1
ATOM 1424 C CA . ALA A 1 188 ? 25.031 -22.828 -16.688 1 88.31 188 ALA A CA 1
ATOM 1425 C C . ALA A 1 188 ? 26.344 -23.531 -16.406 1 88.31 188 ALA A C 1
ATOM 1427 O O . ALA A 1 188 ? 27.141 -23.766 -17.312 1 88.31 188 ALA A O 1
ATOM 1428 N N . MET A 1 189 ? 26.578 -23.891 -15.164 1 90.94 189 MET A N 1
ATOM 1429 C CA . MET A 1 189 ? 27.797 -24.594 -14.758 1 90.94 189 MET A CA 1
ATOM 1430 C C . MET A 1 189 ? 27.844 -26 -15.352 1 90.94 189 MET A C 1
ATOM 1432 O O . MET A 1 189 ? 28.906 -26.438 -15.797 1 90.94 189 MET A O 1
ATOM 1436 N N . THR A 1 190 ? 26.781 -26.672 -15.375 1 88.69 190 THR A N 1
ATOM 1437 C CA . THR A 1 190 ? 26.688 -28.016 -15.922 1 88.69 190 THR A CA 1
ATOM 1438 C C . THR A 1 190 ? 26.891 -28.016 -17.438 1 88.69 190 THR A C 1
ATOM 1440 O O . THR A 1 190 ? 27.547 -28.891 -17.984 1 88.69 190 THR A O 1
ATOM 1443 N N . ALA A 1 191 ? 26.453 -26.984 -18.047 1 86.12 191 ALA A N 1
ATOM 1444 C CA . ALA A 1 191 ? 26.578 -26.859 -19.5 1 86.12 191 ALA A CA 1
ATOM 1445 C C . ALA A 1 191 ? 28.031 -26.609 -19.906 1 86.12 191 ALA A C 1
ATOM 1447 O O . ALA A 1 191 ? 28.469 -27.016 -20.969 1 86.12 191 ALA A O 1
ATOM 1448 N N . ARG A 1 192 ? 28.672 -25.922 -19.016 1 80.94 192 ARG A N 1
ATOM 1449 C CA . ARG A 1 192 ? 30.078 -25.625 -19.297 1 80.94 192 ARG A CA 1
ATOM 1450 C C . ARG A 1 192 ? 30.938 -26.859 -19.031 1 80.94 192 ARG A C 1
ATOM 1452 O O . ARG A 1 192 ? 32 -27 -19.641 1 80.94 192 ARG A O 1
ATOM 1459 N N . ALA A 1 193 ? 30.547 -27.641 -18.234 1 80.25 193 ALA A N 1
ATOM 1460 C CA . ALA A 1 193 ? 31.328 -28.812 -17.875 1 80.25 193 ALA A CA 1
ATOM 1461 C C . ALA A 1 193 ? 31.172 -29.922 -18.906 1 80.25 193 ALA A C 1
ATOM 1463 O O . ALA A 1 193 ? 32.062 -30.766 -19.078 1 80.25 193 ALA A O 1
ATOM 1464 N N . ASP A 1 194 ? 30.078 -29.969 -19.562 1 67.69 194 ASP A N 1
ATOM 1465 C CA . ASP A 1 194 ? 29.922 -30.922 -20.641 1 67.69 194 ASP A CA 1
ATOM 1466 C C . ASP A 1 194 ? 30.547 -30.391 -21.938 1 67.69 194 ASP A C 1
ATOM 1468 O O . ASP A 1 194 ? 31.141 -31.156 -22.703 1 67.69 194 ASP A O 1
ATOM 1472 N N . MET B 1 1 ? -2.059 38.5 9.078 1 22.72 1 MET B N 1
ATOM 1473 C CA . MET B 1 1 ? -1.603 37.188 8.609 1 22.72 1 MET B CA 1
ATOM 1474 C C . MET B 1 1 ? -2.307 36.812 7.312 1 22.72 1 MET B C 1
ATOM 1476 O O . MET B 1 1 ? -3.531 36.688 7.281 1 22.72 1 MET B O 1
ATOM 1480 N N . LYS B 1 2 ? -1.778 37.125 6.152 1 31 2 LYS B N 1
ATOM 1481 C CA . LYS B 1 2 ? -2.387 37.125 4.824 1 31 2 LYS B CA 1
ATOM 1482 C C . LYS B 1 2 ? -2.859 35.719 4.457 1 31 2 LYS B C 1
ATOM 1484 O O . LYS B 1 2 ? -2.051 34.781 4.363 1 31 2 LYS B O 1
ATOM 1489 N N . VAL B 1 3 ? -4.004 35.281 5.059 1 33.59 3 VAL B N 1
ATOM 1490 C CA . VAL B 1 3 ? -4.625 34.094 4.484 1 33.59 3 VAL B CA 1
ATOM 1491 C C . VAL B 1 3 ? -4.762 34.281 2.973 1 33.59 3 VAL B C 1
ATOM 1493 O O . VAL B 1 3 ? -5.457 35.188 2.504 1 33.59 3 VAL B O 1
ATOM 1496 N N . ASN B 1 4 ? -3.717 34.031 2.273 1 37.44 4 ASN B N 1
ATOM 1497 C CA . ASN B 1 4 ? -3.85 34.188 0.831 1 37.44 4 ASN B CA 1
ATOM 1498 C C . ASN B 1 4 ? -5.035 33.406 0.282 1 37.44 4 ASN B C 1
ATOM 1500 O O . ASN B 1 4 ? -5.133 32.188 0.496 1 37.44 4 ASN B O 1
ATOM 1504 N N . GLU B 1 5 ? -6.188 33.969 0.182 1 36.5 5 GLU B N 1
ATOM 1505 C CA . GLU B 1 5 ? -7.371 33.438 -0.494 1 36.5 5 GLU B CA 1
ATOM 1506 C C . GLU B 1 5 ? -7 32.75 -1.798 1 36.5 5 GLU B C 1
ATOM 1508 O O . GLU B 1 5 ? -6.512 33.375 -2.732 1 36.5 5 GLU B O 1
ATOM 1513 N N . ALA B 1 6 ? -6.453 31.516 -1.659 1 41.09 6 ALA B N 1
ATOM 1514 C CA . ALA B 1 6 ? -6.113 30.75 -2.854 1 41.09 6 ALA B CA 1
ATOM 1515 C C . ALA B 1 6 ? -7.211 30.859 -3.908 1 41.09 6 ALA B C 1
ATOM 1517 O O . ALA B 1 6 ? -8.367 30.516 -3.646 1 41.09 6 ALA B O 1
ATOM 1518 N N . GLY B 1 7 ? -7.246 31.656 -4.867 1 38.34 7 GLY B N 1
ATOM 1519 C CA . GLY B 1 7 ? -8.148 31.75 -6.004 1 38.34 7 GLY B CA 1
ATOM 1520 C C . GLY B 1 7 ? -8.484 30.406 -6.613 1 38.34 7 GLY B C 1
ATOM 1521 O O . GLY B 1 7 ? -7.828 29.406 -6.324 1 38.34 7 GLY B O 1
ATOM 1522 N N . ALA B 1 8 ? -9.672 30.125 -7.352 1 43.47 8 ALA B N 1
ATOM 1523 C CA . ALA B 1 8 ? -10.383 29.016 -7.977 1 43.47 8 ALA B CA 1
ATOM 1524 C C . ALA B 1 8 ? -9.414 28.016 -8.594 1 43.47 8 ALA B C 1
ATOM 1526 O O . ALA B 1 8 ? -9.617 26.797 -8.492 1 43.47 8 ALA B O 1
ATOM 1527 N N . ASP B 1 9 ? -8.375 28.328 -9.516 1 51.28 9 ASP B N 1
ATOM 1528 C CA . ASP B 1 9 ? -7.652 27.484 -10.469 1 51.28 9 ASP B CA 1
ATOM 1529 C C . ASP B 1 9 ? -6.262 27.125 -9.945 1 51.28 9 ASP B C 1
ATOM 1531 O O . ASP B 1 9 ? -5.359 26.812 -10.719 1 51.28 9 ASP B O 1
ATOM 1535 N N . GLN B 1 10 ? -6.055 27.375 -8.711 1 62.38 10 GLN B N 1
ATOM 1536 C CA . GLN B 1 10 ? -4.664 27.141 -8.344 1 62.38 10 GLN B CA 1
ATOM 1537 C C . GLN B 1 10 ? -4.32 25.656 -8.398 1 62.38 10 GLN B C 1
ATOM 1539 O O . GLN B 1 10 ? -5.062 24.828 -7.875 1 62.38 10 GLN B O 1
ATOM 1544 N N . SER B 1 11 ? -3.258 25.359 -9.172 1 85.19 11 SER B N 1
ATOM 1545 C CA . SER B 1 11 ? -2.75 24 -9.297 1 85.19 11 SER B CA 1
ATOM 1546 C C . SER B 1 11 ? -2.301 23.453 -7.941 1 85.19 11 SER B C 1
ATOM 1548 O O . SER B 1 11 ? -1.742 24.188 -7.125 1 85.19 11 SER B O 1
ATOM 1550 N N . ALA B 1 12 ? -2.9 22.406 -7.426 1 92.31 12 ALA B N 1
ATOM 1551 C CA . ALA B 1 12 ? -2.516 21.719 -6.195 1 92.31 12 ALA B CA 1
ATOM 1552 C C . ALA B 1 12 ? -1.001 21.734 -6.012 1 92.31 12 ALA B C 1
ATOM 1554 O O . ALA B 1 12 ? -0.507 21.828 -4.887 1 92.31 12 ALA B O 1
ATOM 1555 N N . ARG B 1 13 ? -0.291 21.766 -7.074 1 89.69 13 ARG B N 1
ATOM 1556 C CA . ARG B 1 13 ? 1.166 21.688 -7.023 1 89.69 13 ARG B CA 1
ATOM 1557 C C . ARG B 1 13 ? 1.763 23.016 -6.531 1 89.69 13 ARG B C 1
ATOM 1559 O O . ARG B 1 13 ? 2.912 23.047 -6.086 1 89.69 13 ARG B O 1
ATOM 1566 N N . ASP B 1 14 ? 0.971 24.031 -6.672 1 91.06 14 ASP B N 1
ATOM 1567 C CA . ASP B 1 14 ? 1.425 25.344 -6.203 1 91.06 14 ASP B CA 1
ATOM 1568 C C . ASP B 1 14 ? 1.229 25.484 -4.695 1 91.06 14 ASP B C 1
ATOM 1570 O O . ASP B 1 14 ? 1.877 26.312 -4.059 1 91.06 14 ASP B O 1
ATOM 1574 N N . VAL B 1 15 ? 0.387 24.703 -4.203 1 93.25 15 VAL B N 1
ATOM 1575 C CA . VAL B 1 15 ? -0.035 24.891 -2.82 1 93.25 15 VAL B CA 1
ATOM 1576 C C . VAL B 1 15 ? 0.581 23.812 -1.94 1 93.25 15 VAL B C 1
ATOM 1578 O O . VAL B 1 15 ? 1.065 24.094 -0.842 1 93.25 15 VAL B O 1
ATOM 1581 N N . PHE B 1 16 ? 0.648 22.594 -2.479 1 96.5 16 PHE B N 1
ATOM 1582 C CA . PHE B 1 16 ? 0.97 21.453 -1.626 1 96.5 16 PHE B CA 1
ATOM 1583 C C . PHE B 1 16 ? 2.318 20.859 -2.006 1 96.5 16 PHE B C 1
ATOM 1585 O O . PHE B 1 16 ? 2.752 20.969 -3.156 1 96.5 16 PHE B O 1
ATOM 1592 N N . ARG B 1 17 ? 2.99 20.266 -0.996 1 93.62 17 ARG B N 1
ATOM 1593 C CA . ARG B 1 17 ? 4.125 19.375 -1.237 1 93.62 17 ARG B CA 1
ATOM 1594 C C . ARG B 1 17 ? 3.658 17.969 -1.61 1 93.62 17 ARG B C 1
ATOM 1596 O O . ARG B 1 17 ? 3.141 17.234 -0.765 1 93.62 17 ARG B O 1
ATOM 1603 N N . LEU B 1 18 ? 3.934 17.609 -2.869 1 94.5 18 LEU B N 1
ATOM 1604 C CA . LEU B 1 18 ? 3.342 16.359 -3.35 1 94.5 18 LEU B CA 1
ATOM 1605 C C . LEU B 1 18 ? 4.426 15.352 -3.715 1 94.5 18 LEU B C 1
ATOM 1607 O O . LEU B 1 18 ? 4.137 14.32 -4.332 1 94.5 18 LEU B O 1
ATOM 1611 N N . ASP B 1 19 ? 5.691 15.562 -3.229 1 92.62 19 ASP B N 1
ATOM 1612 C CA . ASP B 1 19 ? 6.809 14.758 -3.717 1 92.62 19 ASP B CA 1
ATOM 1613 C C . ASP B 1 19 ? 7.117 13.609 -2.76 1 92.62 19 ASP B C 1
ATOM 1615 O O . ASP B 1 19 ? 7.988 12.781 -3.037 1 92.62 19 ASP B O 1
ATOM 1619 N N . ASN B 1 20 ? 6.445 13.578 -1.576 1 96.06 20 ASN B N 1
ATOM 1620 C CA . ASN B 1 20 ? 6.629 12.438 -0.683 1 96.06 20 ASN B CA 1
ATOM 1621 C C . ASN B 1 20 ? 5.961 11.18 -1.234 1 96.06 20 ASN B C 1
ATOM 1623 O O . ASN B 1 20 ? 4.773 11.195 -1.56 1 96.06 20 ASN B O 1
ATOM 1627 N N . ASP B 1 21 ? 6.68 10.086 -1.335 1 93.94 21 ASP B N 1
ATOM 1628 C CA . ASP B 1 21 ? 6.148 8.859 -1.934 1 93.94 21 ASP B CA 1
ATOM 1629 C C . ASP B 1 21 ? 5.086 8.234 -1.04 1 93.94 21 ASP B C 1
ATOM 1631 O O . ASP B 1 21 ? 4.215 7.504 -1.521 1 93.94 21 ASP B O 1
ATOM 1635 N N . THR B 1 22 ? 5.199 8.453 0.236 1 97.5 22 THR B N 1
ATOM 1636 C CA . THR B 1 22 ? 4.23 7.934 1.194 1 97.5 22 THR B CA 1
ATOM 1637 C C . THR B 1 22 ? 3.014 8.852 1.287 1 97.5 22 THR B C 1
ATOM 1639 O O . THR B 1 22 ? 3.135 10.008 1.695 1 97.5 22 THR B O 1
ATOM 1642 N N . LEU B 1 23 ? 1.852 8.375 0.952 1 98.31 23 LEU B N 1
ATOM 1643 C CA . LEU B 1 23 ? 0.625 9.164 0.901 1 98.31 23 LEU B CA 1
ATOM 1644 C C . LEU B 1 23 ? 0.363 9.852 2.238 1 98.31 23 LEU B C 1
ATOM 1646 O O . LEU B 1 23 ? 0.083 11.047 2.283 1 98.31 23 LEU B O 1
ATOM 1650 N N . ALA B 1 24 ? 0.46 9.094 3.354 1 98.88 24 ALA B N 1
ATOM 1651 C CA . ALA B 1 24 ? 0.189 9.617 4.688 1 98.88 24 ALA B CA 1
ATOM 1652 C C . ALA B 1 24 ? 1.13 10.773 5.023 1 98.88 24 ALA B C 1
ATOM 1654 O O . ALA B 1 24 ? 0.722 11.75 5.652 1 98.88 24 ALA B O 1
ATOM 1655 N N . PHE B 1 25 ? 2.346 10.672 4.566 1 98.69 25 PHE B N 1
ATOM 1656 C CA . PHE B 1 25 ? 3.326 11.695 4.898 1 98.69 25 PHE B CA 1
ATOM 1657 C C . PHE B 1 25 ? 3.193 12.898 3.969 1 98.69 25 PHE B C 1
ATOM 1659 O O . PHE B 1 25 ? 3.488 14.031 4.359 1 98.69 25 PHE B O 1
ATOM 1666 N N . ARG B 1 26 ? 2.674 12.656 2.738 1 98.06 26 ARG B N 1
ATOM 1667 C CA . ARG B 1 26 ? 2.242 13.781 1.918 1 98.06 26 ARG B CA 1
ATOM 1668 C C . ARG B 1 26 ? 1.137 14.57 2.609 1 98.06 26 ARG B C 1
ATOM 1670 O O . ARG B 1 26 ? 1.102 15.805 2.531 1 98.06 26 ARG B O 1
ATOM 1677 N N . PHE B 1 27 ? 0.287 13.852 3.303 1 98.88 27 PHE B N 1
ATOM 1678 C CA . PHE B 1 27 ? -0.829 14.469 4.004 1 98.88 27 PHE B CA 1
ATOM 1679 C C . PHE B 1 27 ? -0.332 15.281 5.195 1 98.88 27 PHE B C 1
ATOM 1681 O O . PHE B 1 27 ? -0.761 16.422 5.402 1 98.88 27 PHE B O 1
ATOM 1688 N N . THR B 1 28 ? 0.613 14.727 5.973 1 98.75 28 THR B N 1
ATOM 1689 C CA . THR B 1 28 ? 1.119 15.461 7.121 1 98.75 28 THR B CA 1
ATOM 1690 C C . THR B 1 28 ? 1.878 16.703 6.676 1 98.75 28 THR B C 1
ATOM 1692 O O . THR B 1 28 ? 1.958 17.688 7.414 1 98.75 28 THR B O 1
ATOM 1695 N N . ALA B 1 29 ? 2.293 16.703 5.426 1 98 29 ALA B N 1
ATOM 1696 C CA . ALA B 1 29 ? 3.064 17.828 4.891 1 98 29 ALA B CA 1
ATOM 1697 C C . ALA B 1 29 ? 2.156 19 4.523 1 98 29 ALA B C 1
ATOM 1699 O O . ALA B 1 29 ? 2.629 20.047 4.074 1 98 29 ALA B O 1
ATOM 1700 N N . THR B 1 30 ? 0.907 18.828 4.727 1 98.5 30 THR B N 1
ATOM 1701 C CA . THR B 1 30 ? 0.017 19.969 4.539 1 98.5 30 THR B CA 1
ATOM 1702 C C . THR B 1 30 ? 0.201 20.984 5.66 1 98.5 30 THR B C 1
ATOM 1704 O O . THR B 1 30 ? -0.265 22.125 5.555 1 98.5 30 THR B O 1
ATOM 1707 N N . LEU B 1 31 ? 0.842 20.609 6.68 1 98.19 31 LEU B N 1
ATOM 1708 C CA . LEU B 1 31 ? 1.423 21.531 7.656 1 98.19 31 LEU B CA 1
ATOM 1709 C C . LEU B 1 31 ? 2.941 21.406 7.684 1 98.19 31 LEU B C 1
ATOM 1711 O O . LEU B 1 31 ? 3.477 20.328 7.973 1 98.19 31 LEU B O 1
ATOM 1715 N N . THR B 1 32 ? 3.645 22.484 7.398 1 96.06 32 THR B N 1
ATOM 1716 C CA . THR B 1 32 ? 5.098 22.438 7.312 1 96.06 32 THR B CA 1
ATOM 1717 C C . THR B 1 32 ? 5.734 23.375 8.328 1 96.06 32 THR B C 1
ATOM 1719 O O . THR B 1 32 ? 5.039 24.172 8.969 1 96.06 32 THR B O 1
ATOM 1722 N N . ASN B 1 33 ? 7.004 23.234 8.438 1 95.12 33 ASN B N 1
ATOM 1723 C CA . ASN B 1 33 ? 7.773 24.031 9.383 1 95.12 33 ASN B CA 1
ATOM 1724 C C . ASN B 1 33 ? 7.211 23.922 10.797 1 95.12 33 ASN B C 1
ATOM 1726 O O . ASN B 1 33 ? 6.945 24.938 11.445 1 95.12 33 ASN B O 1
ATOM 1730 N N . ARG B 1 34 ? 7.051 22.703 11.195 1 95.12 34 ARG B N 1
ATOM 1731 C CA . ARG B 1 34 ? 6.309 22.391 12.406 1 95.12 34 ARG B CA 1
ATOM 1732 C C . ARG B 1 34 ? 7.035 22.906 13.648 1 95.12 34 ARG B C 1
ATOM 1734 O O . ARG B 1 34 ? 6.402 23.234 14.648 1 95.12 34 ARG B O 1
ATOM 1741 N N . ASN B 1 35 ? 8.312 22.922 13.633 1 92.75 35 ASN B N 1
ATOM 1742 C CA . ASN B 1 35 ? 9.102 23.391 14.766 1 92.75 35 ASN B CA 1
ATOM 1743 C C . ASN B 1 35 ? 9.594 24.812 14.562 1 92.75 35 ASN B C 1
ATOM 1745 O O . ASN B 1 35 ? 10.477 25.281 15.281 1 92.75 35 ASN B O 1
ATOM 1749 N N . GLY B 1 36 ? 9.172 25.516 13.555 1 91.94 36 GLY B N 1
ATOM 1750 C CA . GLY B 1 36 ? 9.445 26.906 13.242 1 91.94 36 GLY B CA 1
ATOM 1751 C C . GLY B 1 36 ? 8.18 27.719 12.984 1 91.94 36 GLY B C 1
ATOM 1752 O O . GLY B 1 36 ? 7.234 27.656 13.773 1 91.94 36 GLY B O 1
ATOM 1753 N N . SER B 1 37 ? 8.281 28.594 11.961 1 92.75 37 SER B N 1
ATOM 1754 C CA . SER B 1 37 ? 7.082 29.297 11.516 1 92.75 37 SER B CA 1
ATOM 1755 C C . SER B 1 37 ? 6.16 28.375 10.734 1 92.75 37 SER B C 1
ATOM 1757 O O . SER B 1 37 ? 6.32 28.203 9.523 1 92.75 37 SER B O 1
ATOM 1759 N N . ARG B 1 38 ? 5.215 27.812 11.438 1 96.25 38 ARG B N 1
ATOM 1760 C CA . ARG B 1 38 ? 4.332 26.812 10.867 1 96.25 38 ARG B CA 1
ATOM 1761 C C . ARG B 1 38 ? 3.549 27.359 9.68 1 96.25 38 ARG B C 1
ATOM 1763 O O . ARG B 1 38 ? 3.105 28.516 9.711 1 96.25 38 ARG B O 1
ATOM 1770 N N . PHE B 1 39 ? 3.387 26.578 8.664 1 96.38 39 PHE B N 1
ATOM 1771 C CA . PHE B 1 39 ? 2.621 26.938 7.48 1 96.38 39 PHE B CA 1
ATOM 1772 C C . PHE B 1 39 ? 1.483 25.953 7.246 1 96.38 39 PHE B C 1
ATOM 1774 O O . PHE B 1 39 ? 1.719 24.812 6.844 1 96.38 39 PHE B O 1
ATOM 1781 N N . GLU B 1 40 ? 0.249 26.422 7.441 1 98.06 40 GLU B N 1
ATOM 1782 C CA . GLU B 1 40 ? -0.964 25.625 7.289 1 98.06 40 GLU B CA 1
ATOM 1783 C C . GLU B 1 40 ? -1.502 25.703 5.863 1 98.06 40 GLU B C 1
ATOM 1785 O O . GLU B 1 40 ? -1.836 26.797 5.379 1 98.06 40 GLU B O 1
ATOM 1790 N N . ARG B 1 41 ? -1.58 24.531 5.215 1 97.69 41 ARG B N 1
ATOM 1791 C CA . ARG B 1 41 ? -2.031 24.547 3.828 1 97.69 41 ARG B CA 1
ATOM 1792 C C . ARG B 1 41 ? -3.469 24.047 3.713 1 97.69 41 ARG B C 1
ATOM 1794 O O . ARG B 1 41 ? -4.117 24.234 2.682 1 97.69 41 ARG B O 1
ATOM 1801 N N . LEU B 1 42 ? -3.971 23.328 4.73 1 97.94 42 LEU B N 1
ATOM 1802 C CA . LEU B 1 42 ? -5.379 22.953 4.793 1 97.94 42 LEU B CA 1
ATOM 1803 C C . LEU B 1 42 ? -6.203 24.031 5.488 1 97.94 42 LEU B C 1
ATOM 1805 O O . LEU B 1 42 ? -6.73 23.812 6.582 1 97.94 42 LEU B O 1
ATOM 1809 N N . THR B 1 43 ? -6.473 25.062 4.824 1 97.94 43 THR B N 1
ATOM 1810 C CA . THR B 1 43 ? -7.02 26.266 5.461 1 97.94 43 THR B CA 1
ATOM 1811 C C . THR B 1 43 ? -8.531 26.312 5.285 1 97.94 43 THR B C 1
ATOM 1813 O O . THR B 1 43 ? -9.203 27.156 5.898 1 97.94 43 THR B O 1
ATOM 1816 N N . SER B 1 44 ? -9.062 25.484 4.391 1 97.88 44 SER B N 1
ATOM 1817 C CA . SER B 1 44 ? -10.492 25.484 4.102 1 97.88 44 SER B CA 1
ATOM 1818 C C . SER B 1 44 ? -10.953 24.125 3.578 1 97.88 44 SER B C 1
ATOM 1820 O O . SER B 1 44 ? -10.133 23.312 3.129 1 97.88 44 SER B O 1
ATOM 1822 N N . PRO B 1 45 ? -12.258 23.891 3.672 1 97.94 45 PRO B N 1
ATOM 1823 C CA . PRO B 1 45 ? -12.781 22.656 3.072 1 97.94 45 PRO B CA 1
ATOM 1824 C C . PRO B 1 45 ? -12.422 22.516 1.596 1 97.94 45 PRO B C 1
ATOM 1826 O O . PRO B 1 45 ? -12.141 21.406 1.124 1 97.94 45 PRO B O 1
ATOM 1829 N N . GLN B 1 46 ? -12.367 23.594 0.888 1 96.06 46 GLN B N 1
ATOM 1830 C CA . GLN B 1 46 ? -12.016 23.578 -0.526 1 96.06 46 GLN B CA 1
ATOM 1831 C C . GLN B 1 46 ? -10.562 23.156 -0.72 1 96.06 46 GLN B C 1
ATOM 1833 O O . GLN B 1 46 ? -10.234 22.453 -1.688 1 96.06 46 GLN B O 1
ATOM 1838 N N . ARG B 1 47 ? -9.703 23.5 0.211 1 97.31 47 ARG B N 1
ATOM 1839 C CA . ARG B 1 47 ? -8.305 23.094 0.149 1 97.31 47 ARG B CA 1
ATOM 1840 C C . ARG B 1 47 ? -8.156 21.609 0.43 1 97.31 47 ARG B C 1
ATOM 1842 O O . ARG B 1 47 ? -7.301 20.938 -0.156 1 97.31 47 ARG B O 1
ATOM 1849 N N . LEU B 1 48 ? -9.031 21.172 1.329 1 97.94 48 LEU B N 1
ATOM 1850 C CA . LEU B 1 48 ? -9.039 19.75 1.588 1 97.94 48 LEU B CA 1
ATOM 1851 C C . LEU B 1 48 ? -9.445 18.969 0.34 1 97.94 48 LEU B C 1
ATOM 1853 O O . LEU B 1 48 ? -8.781 18 -0.047 1 97.94 48 LEU B O 1
ATOM 1857 N N . GLU B 1 49 ? -10.492 19.422 -0.295 1 96.94 49 GLU B N 1
ATOM 1858 C CA . GLU B 1 49 ? -10.945 18.797 -1.531 1 96.94 49 GLU B CA 1
ATOM 1859 C C . GLU B 1 49 ? -9.844 18.797 -2.588 1 96.94 49 GLU B C 1
ATOM 1861 O O . GLU B 1 49 ? -9.617 17.781 -3.254 1 96.94 49 GLU B O 1
ATOM 1866 N N . LEU B 1 50 ? -9.195 19.906 -2.693 1 96 50 LEU B N 1
ATOM 1867 C CA . LEU B 1 50 ? -8.125 20.062 -3.674 1 96 50 LEU B CA 1
ATOM 1868 C C . LEU B 1 50 ? -7 19.078 -3.418 1 96 50 LEU B C 1
ATOM 1870 O O . LEU B 1 50 ? -6.5 18.438 -4.352 1 96 50 LEU B O 1
ATOM 1874 N N . TRP B 1 51 ? -6.633 18.953 -2.205 1 97.69 51 TRP B N 1
ATOM 1875 C CA . TRP B 1 51 ? -5.562 18.016 -1.872 1 97.69 51 TRP B CA 1
ATOM 1876 C C . TRP B 1 51 ? -5.977 16.578 -2.191 1 97.69 51 TRP B C 1
ATOM 1878 O O . TRP B 1 51 ? -5.199 15.812 -2.775 1 97.69 51 TRP B O 1
ATOM 1888 N N . LEU B 1 52 ? -7.18 16.219 -1.786 1 97.69 52 LEU B N 1
ATOM 1889 C CA . LEU B 1 52 ? -7.66 14.852 -1.997 1 97.69 52 LEU B CA 1
ATOM 1890 C C . LEU B 1 52 ? -7.719 14.523 -3.484 1 97.69 52 LEU B C 1
ATOM 1892 O O . LEU B 1 52 ? -7.312 13.438 -3.9 1 97.69 52 LEU B O 1
ATOM 1896 N N . ARG B 1 53 ? -8.148 15.414 -4.254 1 95.25 53 ARG B N 1
ATOM 1897 C CA . ARG B 1 53 ? -8.211 15.211 -5.699 1 95.25 53 ARG B CA 1
ATOM 1898 C C . ARG B 1 53 ? -6.816 15.102 -6.301 1 95.25 53 ARG B C 1
ATOM 1900 O O . ARG B 1 53 ? -6.566 14.242 -7.152 1 95.25 53 ARG B O 1
ATOM 1907 N N . ALA B 1 54 ? -5.906 15.945 -5.836 1 95.44 54 ALA B N 1
ATOM 1908 C CA . ALA B 1 54 ? -4.539 15.969 -6.355 1 95.44 54 ALA B CA 1
ATOM 1909 C C . ALA B 1 54 ? -3.824 14.648 -6.074 1 95.44 54 ALA B C 1
ATOM 1911 O O . ALA B 1 54 ? -2.822 14.336 -6.719 1 95.44 54 ALA B O 1
ATOM 1912 N N . ASN B 1 55 ? -4.344 13.93 -5.121 1 96.56 55 ASN B N 1
ATOM 1913 C CA . ASN B 1 55 ? -3.736 12.656 -4.77 1 96.56 55 ASN B CA 1
ATOM 1914 C C . ASN B 1 55 ? -4.602 11.477 -5.219 1 96.56 55 ASN B C 1
ATOM 1916 O O . ASN B 1 55 ? -4.449 10.359 -4.723 1 96.56 55 ASN B O 1
ATOM 1920 N N . ASP B 1 56 ? -5.562 11.727 -6.055 1 94.94 56 ASP B N 1
ATOM 1921 C CA . ASP B 1 56 ? -6.391 10.734 -6.73 1 94.94 56 ASP B CA 1
ATOM 1922 C C . ASP B 1 56 ? -7.203 9.922 -5.727 1 94.94 56 ASP B C 1
ATOM 1924 O O . ASP B 1 56 ? -7.344 8.703 -5.871 1 94.94 56 ASP B O 1
ATOM 1928 N N . LEU B 1 57 ? -7.711 10.578 -4.719 1 96.88 57 LEU B N 1
ATOM 1929 C CA . LEU B 1 57 ? -8.438 9.875 -3.666 1 96.88 57 LEU B CA 1
ATOM 1930 C C . LEU B 1 57 ? -9.938 10.086 -3.807 1 96.88 57 LEU B C 1
ATOM 1932 O O . LEU B 1 57 ? -10.719 9.531 -3.033 1 96.88 57 LEU B O 1
ATOM 1936 N N . MET B 1 58 ? -10.312 10.883 -4.824 1 89.94 58 MET B N 1
ATOM 1937 C CA . MET B 1 58 ? -11.719 11.172 -5.062 1 89.94 58 MET B CA 1
ATOM 1938 C C . MET B 1 58 ? -12.109 10.844 -6.496 1 89.94 58 MET B C 1
ATOM 1940 O O . MET B 1 58 ? -11.477 11.312 -7.441 1 89.94 58 MET B O 1
ATOM 1944 N N . ASP B 1 59 ? -13.055 9.945 -6.641 1 84.25 59 ASP B N 1
ATOM 1945 C CA . ASP B 1 59 ? -13.516 9.609 -7.984 1 84.25 59 ASP B CA 1
ATOM 1946 C C . ASP B 1 59 ? -14.695 10.484 -8.398 1 84.25 59 ASP B C 1
ATOM 1948 O O . ASP B 1 59 ? -15.016 10.586 -9.586 1 84.25 59 ASP B O 1
ATOM 1952 N N . THR B 1 60 ? -15.391 11.008 -7.48 1 82.56 60 THR B N 1
ATOM 1953 C CA . THR B 1 60 ? -16.516 11.891 -7.742 1 82.56 60 THR B CA 1
ATOM 1954 C C . THR B 1 60 ? -16.391 13.188 -6.957 1 82.56 60 THR B C 1
ATOM 1956 O O . THR B 1 60 ? -15.797 13.211 -5.879 1 82.56 60 THR B O 1
ATOM 1959 N N . PRO B 1 61 ? -16.875 14.195 -7.582 1 84.81 61 PRO B N 1
ATOM 1960 C CA . PRO B 1 61 ? -16.844 15.445 -6.816 1 84.81 61 PRO B CA 1
ATOM 1961 C C . PRO B 1 61 ? -17.641 15.352 -5.516 1 84.81 61 PRO B C 1
ATOM 1963 O O . PRO B 1 61 ? -18.688 14.711 -5.469 1 84.81 61 PRO B O 1
ATOM 1966 N N . ALA B 1 62 ? -17.094 15.734 -4.473 1 89.94 62 ALA B N 1
ATOM 1967 C CA . ALA B 1 62 ? -17.734 15.828 -3.166 1 89.94 62 ALA B CA 1
ATOM 1968 C C . ALA B 1 62 ? -17.375 17.141 -2.479 1 89.94 62 ALA B C 1
ATOM 1970 O O . ALA B 1 62 ? -16.297 17.719 -2.73 1 89.94 62 ALA B O 1
ATOM 1971 N N . THR B 1 63 ? -18.312 17.578 -1.725 1 94.19 63 THR B N 1
ATOM 1972 C CA . THR B 1 63 ? -18.109 18.844 -1.007 1 94.19 63 THR B CA 1
ATOM 1973 C C . THR B 1 63 ? -17.734 18.562 0.451 1 94.19 63 THR B C 1
ATOM 1975 O O . THR B 1 63 ? -18.516 17.953 1.187 1 94.19 63 THR B O 1
ATOM 1978 N N . ALA B 1 64 ? -16.625 19.047 0.834 1 97.25 64 ALA B N 1
ATOM 1979 C CA . ALA B 1 64 ? -16.188 18.906 2.219 1 97.25 64 ALA B CA 1
ATOM 1980 C C . ALA B 1 64 ? -16.812 19.969 3.107 1 97.25 64 ALA B C 1
ATOM 1982 O O . ALA B 1 64 ? -17.078 21.094 2.654 1 97.25 64 ALA B O 1
ATOM 1983 N N . THR B 1 65 ? -17.031 19.641 4.328 1 97.88 65 THR B N 1
ATOM 1984 C CA . THR B 1 65 ? -17.547 20.578 5.328 1 97.88 65 THR B CA 1
ATOM 1985 C C . THR B 1 65 ? -16.438 21.031 6.27 1 97.88 65 THR B C 1
ATOM 1987 O O . THR B 1 65 ? -15.32 20.531 6.215 1 97.88 65 THR B O 1
ATOM 1990 N N . GLU B 1 66 ? -16.828 21.984 7.109 1 98.25 66 GLU B N 1
ATOM 1991 C CA . GLU B 1 66 ? -15.891 22.422 8.141 1 98.25 66 GLU B CA 1
ATOM 1992 C C . GLU B 1 66 ? -15.57 21.281 9.109 1 98.25 66 GLU B C 1
ATOM 1994 O O . GLU B 1 66 ? -14.445 21.203 9.617 1 98.25 66 GLU B O 1
ATOM 1999 N N . ASP B 1 67 ? -16.531 20.484 9.344 1 98 67 ASP B N 1
ATOM 2000 C CA . ASP B 1 67 ? -16.312 19.328 10.211 1 98 67 ASP B CA 1
ATOM 2001 C C . ASP B 1 67 ? -15.336 18.344 9.57 1 98 67 ASP B C 1
ATOM 2003 O O . ASP B 1 67 ? -14.492 17.766 10.258 1 98 67 ASP B O 1
ATOM 2007 N N . ASP B 1 68 ? -15.484 18.156 8.266 1 97.94 68 ASP B N 1
ATOM 2008 C CA . ASP B 1 68 ? -14.531 17.328 7.531 1 97.94 68 ASP B CA 1
ATOM 2009 C C . ASP B 1 68 ? -13.117 17.891 7.648 1 97.94 68 ASP B C 1
ATOM 2011 O O . ASP B 1 68 ? -12.164 17.141 7.844 1 97.94 68 ASP B O 1
ATOM 2015 N N . LEU B 1 69 ? -12.992 19.172 7.523 1 98.62 69 LEU B N 1
ATOM 2016 C CA . LEU B 1 69 ? -11.688 19.828 7.609 1 98.62 69 LEU B CA 1
ATOM 2017 C C . LEU B 1 69 ? -11.07 19.625 8.992 1 98.62 69 LEU B C 1
ATOM 2019 O O . LEU B 1 69 ? -9.898 19.25 9.102 1 98.62 69 LEU B O 1
ATOM 2023 N N . ARG B 1 70 ? -11.844 19.812 9.984 1 98.62 70 ARG B N 1
ATOM 2024 C CA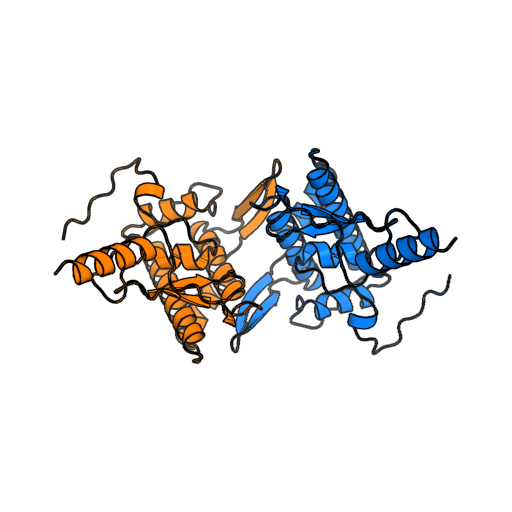 . ARG B 1 70 ? -11.352 19.609 11.344 1 98.62 70 ARG B CA 1
ATOM 2025 C C . ARG B 1 70 ? -10.914 18.172 11.562 1 98.62 70 ARG B C 1
ATOM 2027 O O . ARG B 1 70 ? -9.859 17.922 12.148 1 98.62 70 ARG B O 1
ATOM 2034 N N . GLY B 1 71 ? -11.75 17.25 11.102 1 98.5 71 GLY B N 1
ATOM 2035 C CA . GLY B 1 71 ? -11.391 15.852 11.195 1 98.5 71 GLY B CA 1
ATOM 2036 C C . GLY B 1 71 ? -10.109 15.516 10.453 1 98.5 71 GLY B C 1
ATOM 2037 O O . GLY B 1 71 ? -9.289 14.734 10.945 1 98.5 71 GLY B O 1
ATOM 2038 N N . ALA B 1 72 ? -9.953 16.109 9.328 1 98.81 72 ALA B N 1
ATOM 2039 C CA . ALA B 1 72 ? -8.75 15.891 8.531 1 98.81 72 ALA B CA 1
ATOM 2040 C C . ALA B 1 72 ? -7.516 16.422 9.25 1 98.81 72 ALA B C 1
ATOM 2042 O O . ALA B 1 72 ? -6.469 15.773 9.266 1 98.81 72 ALA B O 1
ATOM 2043 N N . GLN B 1 73 ? -7.645 17.594 9.789 1 98.88 73 GLN B N 1
ATOM 2044 C CA . GLN B 1 73 ? -6.539 18.188 10.539 1 98.88 73 GLN B CA 1
ATOM 2045 C C . GLN B 1 73 ? -6.191 17.359 11.766 1 98.88 73 GLN B C 1
ATOM 2047 O O . GLN B 1 73 ? -5.016 17.156 12.07 1 98.88 73 GLN B O 1
ATOM 2052 N N . ASP B 1 74 ? -7.195 16.844 12.453 1 98.81 74 ASP B N 1
ATOM 2053 C CA . ASP B 1 74 ? -6.965 15.977 13.602 1 98.81 74 ASP B CA 1
ATOM 2054 C C . ASP B 1 74 ? -6.246 14.695 13.18 1 98.81 74 ASP B C 1
ATOM 2056 O O . ASP B 1 74 ? -5.32 14.242 13.859 1 98.81 74 ASP B O 1
ATOM 2060 N N . LEU B 1 75 ? -6.699 14.148 12.078 1 98.94 75 LEU B N 1
ATOM 2061 C CA . LEU B 1 75 ? -6.062 12.945 11.555 1 98.94 75 LEU B CA 1
ATOM 2062 C C . LEU B 1 75 ? -4.609 13.219 11.188 1 98.94 75 LEU B C 1
ATOM 2064 O O . LEU B 1 75 ? -3.719 12.438 11.539 1 98.94 75 LEU B O 1
ATOM 2068 N N . ARG B 1 76 ? -4.375 14.328 10.516 1 98.94 76 ARG B N 1
ATOM 2069 C CA . ARG B 1 76 ? -3.029 14.734 10.125 1 98.94 76 ARG B CA 1
ATOM 2070 C C . ARG B 1 76 ? -2.104 14.797 11.336 1 98.94 76 ARG B C 1
ATOM 2072 O O . ARG B 1 76 ? -1.003 14.242 11.312 1 98.94 76 ARG B O 1
ATOM 2079 N N . GLU B 1 77 ? -2.566 15.438 12.375 1 98.81 77 GLU B N 1
ATOM 2080 C CA . GLU B 1 77 ? -1.747 15.625 13.57 1 98.81 77 GLU B CA 1
ATOM 2081 C C . GLU B 1 77 ? -1.507 14.305 14.289 1 98.81 77 GLU B C 1
ATOM 2083 O O . GLU B 1 77 ? -0.41 14.055 14.797 1 98.81 77 GLU B O 1
ATOM 2088 N N . ALA B 1 78 ? -2.531 13.492 14.367 1 98.94 78 ALA B N 1
ATOM 2089 C CA . ALA B 1 78 ? -2.369 12.18 14.984 1 98.94 78 ALA B CA 1
ATOM 2090 C C . ALA B 1 78 ? -1.319 11.352 14.258 1 98.94 78 ALA B C 1
ATOM 2092 O O . ALA B 1 78 ? -0.45 10.742 14.883 1 98.94 78 ALA B O 1
ATOM 2093 N N . ILE B 1 79 ? -1.389 11.336 12.93 1 98.94 79 ILE B N 1
ATOM 2094 C CA . ILE B 1 79 ? -0.419 10.594 12.125 1 98.94 79 ILE B CA 1
ATOM 2095 C C . ILE B 1 79 ? 0.987 11.125 12.406 1 98.94 79 ILE B C 1
ATOM 2097 O O . ILE B 1 79 ? 1.921 10.344 12.602 1 98.94 79 ILE B O 1
ATOM 2101 N N . HIS B 1 80 ? 1.111 12.438 12.422 1 98.88 80 HIS B N 1
ATOM 2102 C CA . HIS B 1 80 ? 2.426 13.031 12.633 1 98.88 80 HIS B CA 1
ATOM 2103 C C . HIS B 1 80 ? 2.979 12.68 14.008 1 98.88 80 HIS B C 1
ATOM 2105 O O . HIS B 1 80 ? 4.156 12.344 14.141 1 98.88 80 HIS B O 1
ATOM 2111 N N . ARG B 1 81 ? 2.143 12.742 15 1 98.75 81 ARG B N 1
ATOM 2112 C CA . ARG B 1 81 ? 2.598 12.438 16.359 1 98.75 81 ARG B CA 1
ATOM 2113 C C . ARG B 1 81 ? 2.979 10.969 16.484 1 98.75 81 ARG B C 1
ATOM 2115 O O . ARG B 1 81 ? 3.977 10.633 17.125 1 98.75 81 ARG B O 1
ATOM 2122 N N . ILE B 1 82 ? 2.236 10.086 15.898 1 98.81 82 ILE B N 1
ATOM 2123 C CA . ILE B 1 82 ? 2.586 8.664 15.922 1 98.81 82 ILE B CA 1
ATOM 2124 C C . ILE B 1 82 ? 3.906 8.453 15.188 1 98.81 82 ILE B C 1
ATOM 2126 O O . ILE B 1 82 ? 4.789 7.742 15.672 1 98.81 82 ILE B O 1
ATOM 2130 N N . GLY B 1 83 ? 4.035 9.047 13.984 1 98.75 83 GLY B N 1
ATOM 2131 C CA . GLY B 1 83 ? 5.273 8.938 13.234 1 98.75 83 GLY B CA 1
ATOM 2132 C C . GLY B 1 83 ? 6.484 9.445 14 1 98.75 83 GLY B C 1
ATOM 2133 O O . GLY B 1 83 ? 7.555 8.836 13.953 1 98.75 83 GLY B O 1
ATOM 2134 N N . THR B 1 84 ? 6.297 10.547 14.672 1 98.12 84 THR B N 1
ATOM 2135 C CA . THR B 1 84 ? 7.363 11.102 15.5 1 98.12 84 THR B CA 1
ATOM 2136 C C . THR B 1 84 ? 7.75 10.133 16.609 1 98.12 84 THR B C 1
ATOM 2138 O O . THR B 1 84 ? 8.93 9.922 16.875 1 98.12 84 THR B O 1
ATOM 2141 N N . ALA B 1 85 ? 6.773 9.594 17.234 1 98.19 85 ALA B N 1
ATOM 2142 C CA . ALA B 1 85 ? 7.031 8.602 18.281 1 98.19 85 ALA B CA 1
ATOM 2143 C C . ALA B 1 85 ? 7.812 7.414 17.734 1 98.19 85 ALA B C 1
ATOM 2145 O O . ALA B 1 85 ? 8.75 6.934 18.375 1 98.19 85 ALA B O 1
ATOM 2146 N N . VAL B 1 86 ? 7.461 6.949 16.578 1 97.38 86 VAL B N 1
ATOM 2147 C CA . VAL B 1 86 ? 8.141 5.836 15.93 1 97.38 86 VAL B CA 1
ATOM 2148 C C . VAL B 1 86 ? 9.609 6.191 15.688 1 97.38 86 VAL B C 1
ATOM 2150 O O . VAL B 1 86 ? 10.5 5.398 15.984 1 97.38 86 VAL B O 1
ATOM 2153 N N . CYS B 1 87 ? 9.828 7.379 15.242 1 96.56 87 CYS B N 1
ATOM 2154 C CA . CYS B 1 87 ? 11.188 7.848 14.977 1 96.56 87 CYS B CA 1
ATOM 2155 C C . CYS B 1 87 ? 12.023 7.863 16.25 1 96.56 87 CYS B C 1
ATOM 2157 O O . CYS B 1 87 ? 13.234 7.648 16.203 1 96.56 87 CYS B O 1
ATOM 2159 N N . GLU B 1 88 ? 11.359 8.094 17.312 1 96.06 88 GLU B N 1
ATOM 2160 C CA . GLU B 1 88 ? 12.047 8.242 18.594 1 96.06 88 GLU B CA 1
ATOM 2161 C C . GLU B 1 88 ? 12.016 6.941 19.391 1 96.06 88 GLU B C 1
ATOM 2163 O O . GLU B 1 88 ? 12.398 6.914 20.562 1 96.06 88 GLU B O 1
ATOM 2168 N N . ASP B 1 89 ? 11.461 5.902 18.812 1 95.38 89 ASP B N 1
ATOM 2169 C CA . ASP B 1 89 ? 11.336 4.594 19.453 1 95.38 89 ASP B CA 1
ATOM 2170 C C . ASP B 1 89 ? 10.516 4.684 20.734 1 95.38 89 ASP B C 1
ATOM 2172 O O . ASP B 1 89 ? 10.922 4.145 21.781 1 95.38 89 ASP B O 1
ATOM 2176 N N . ARG B 1 90 ? 9.562 5.473 20.688 1 96.25 90 ARG B N 1
ATOM 2177 C CA . ARG B 1 90 ? 8.609 5.605 21.781 1 96.25 90 ARG B CA 1
ATOM 2178 C C . ARG B 1 90 ? 7.254 5.02 21.406 1 96.25 90 ARG B C 1
ATOM 2180 O O . ARG B 1 90 ? 6.949 4.859 20.219 1 96.25 90 ARG B O 1
ATOM 2187 N N . ARG B 1 91 ? 6.523 4.781 22.438 1 95.38 91 ARG B N 1
ATOM 2188 C CA . ARG B 1 91 ? 5.168 4.285 22.219 1 95.38 91 ARG B CA 1
ATOM 2189 C C . ARG B 1 91 ? 4.242 5.41 21.766 1 95.38 91 ARG B C 1
ATOM 2191 O O . ARG B 1 91 ? 4.258 6.5 22.344 1 95.38 91 ARG B O 1
ATOM 2198 N N . ALA B 1 92 ? 3.426 5.141 20.781 1 97.06 92 ALA B N 1
ATOM 2199 C CA . ALA B 1 92 ? 2.422 6.105 20.328 1 97.06 92 ALA B CA 1
ATOM 2200 C C . ALA B 1 92 ? 1.313 6.262 21.359 1 97.06 92 ALA B C 1
ATOM 2202 O O . ALA B 1 92 ? 0.964 5.305 22.062 1 97.06 92 ALA B O 1
ATOM 2203 N N . SER B 1 93 ? 0.804 7.449 21.453 1 97.31 93 SER B N 1
ATOM 2204 C CA . SER B 1 93 ? -0.298 7.691 22.375 1 97.31 93 SER B CA 1
ATOM 2205 C C . SER B 1 93 ? -1.542 6.91 21.984 1 97.31 93 SER B C 1
ATOM 2207 O O . SER B 1 93 ? -1.869 6.82 20.797 1 97.31 93 SER B O 1
ATOM 2209 N N . ARG B 1 94 ? -2.277 6.422 22.969 1 97.81 94 ARG B N 1
ATOM 2210 C CA . ARG B 1 94 ? -3.51 5.68 22.719 1 97.81 94 ARG B CA 1
ATOM 2211 C C . ARG B 1 94 ? -4.547 6.555 22.016 1 97.81 94 ARG B C 1
ATOM 2213 O O . ARG B 1 94 ? -5.305 6.07 21.172 1 97.81 94 ARG B O 1
ATOM 2220 N N . ALA B 1 95 ? -4.543 7.758 22.375 1 98.56 95 ALA B N 1
ATOM 2221 C CA . ALA B 1 95 ? -5.5 8.695 21.781 1 98.56 95 ALA B CA 1
ATOM 2222 C C . ALA B 1 95 ? -5.238 8.867 20.297 1 98.56 95 ALA B C 1
ATOM 2224 O O . ALA B 1 95 ? -6.172 8.82 19.484 1 98.56 95 ALA B O 1
ATOM 2225 N N . ASP B 1 96 ? -3.977 9.086 19.922 1 98.81 96 ASP B N 1
ATOM 2226 C CA . ASP B 1 96 ? -3.617 9.25 18.516 1 98.81 96 ASP B CA 1
ATOM 2227 C C . ASP B 1 96 ? -3.902 7.977 17.719 1 98.81 96 ASP B C 1
ATOM 2229 O O . ASP B 1 96 ? -4.445 8.039 16.609 1 98.81 96 ASP B O 1
ATOM 2233 N N . VAL B 1 97 ? -3.598 6.895 18.312 1 98.81 97 VAL B N 1
ATOM 2234 C CA . VAL B 1 97 ? -3.867 5.609 17.688 1 98.81 97 VAL B CA 1
ATOM 2235 C C . VAL B 1 97 ? -5.371 5.438 17.469 1 98.81 97 VAL B C 1
ATOM 2237 O O . VAL B 1 97 ? -5.809 4.973 16.422 1 98.81 97 VAL B O 1
ATOM 2240 N N . GLY B 1 98 ? -6.148 5.801 18.469 1 98.81 98 GLY B N 1
ATOM 224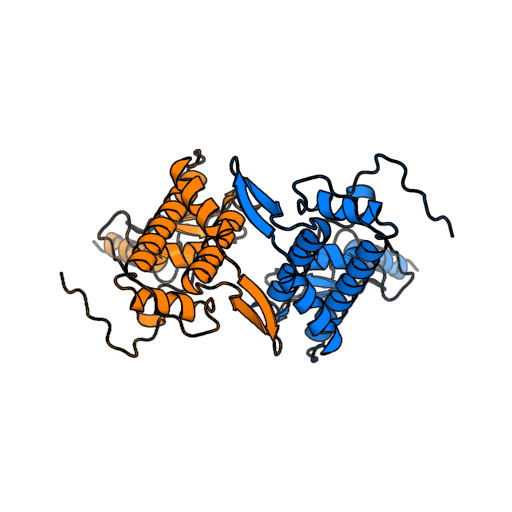1 C CA . GLY B 1 98 ? -7.594 5.734 18.344 1 98.81 98 GLY B CA 1
ATOM 2242 C C . GLY B 1 98 ? -8.133 6.551 17.188 1 98.81 98 GLY B C 1
ATOM 2243 O O . GLY B 1 98 ? -9.016 6.094 16.453 1 98.81 98 GLY B O 1
ATOM 2244 N N . ILE B 1 99 ? -7.617 7.738 16.969 1 98.88 99 ILE B N 1
ATOM 2245 C CA . ILE B 1 99 ? -8.047 8.625 15.898 1 98.88 99 ILE B CA 1
ATOM 2246 C C . ILE B 1 99 ? -7.773 7.973 14.547 1 98.88 99 ILE B C 1
ATOM 2248 O O . ILE B 1 99 ? -8.656 7.914 13.688 1 98.88 99 ILE B O 1
ATOM 2252 N N . VAL B 1 100 ? -6.594 7.438 14.359 1 98.94 100 VAL B N 1
ATOM 2253 C CA . VAL B 1 100 ? -6.172 6.859 13.094 1 98.94 100 VAL B CA 1
ATOM 2254 C C . VAL B 1 100 ? -6.953 5.578 12.82 1 98.94 100 VAL B C 1
ATOM 2256 O O . VAL B 1 100 ? -7.434 5.359 11.703 1 98.94 100 VAL B O 1
ATOM 2259 N N . ASN B 1 101 ? -7.145 4.789 13.859 1 98.88 101 ASN B N 1
ATOM 2260 C CA . ASN B 1 101 ? -7.891 3.545 13.703 1 98.88 101 ASN B CA 1
ATOM 2261 C C . ASN B 1 101 ? -9.359 3.811 13.367 1 98.88 101 ASN B C 1
ATOM 2263 O O . ASN B 1 101 ? -9.938 3.133 12.516 1 98.88 101 ASN B O 1
ATOM 2267 N N . THR B 1 102 ? -9.93 4.746 13.984 1 98.69 102 THR B N 1
ATOM 2268 C CA . THR B 1 102 ? -11.32 5.09 13.719 1 98.69 102 THR B CA 1
ATOM 2269 C C . THR B 1 102 ? -11.492 5.555 12.273 1 98.69 102 THR B C 1
ATOM 2271 O O . THR B 1 102 ? -12.422 5.125 11.586 1 98.69 102 THR B O 1
ATOM 2274 N N . ALA B 1 103 ? -10.602 6.391 11.812 1 98.56 103 ALA B N 1
ATOM 2275 C CA . ALA B 1 103 ? -10.672 6.875 10.438 1 98.56 103 ALA B CA 1
ATOM 2276 C C . ALA B 1 103 ? -10.562 5.723 9.445 1 98.56 103 ALA B C 1
ATOM 2278 O O . ALA B 1 103 ? -11.312 5.664 8.469 1 98.56 103 ALA B O 1
ATOM 2279 N N . SER B 1 104 ? -9.633 4.816 9.68 1 98.44 104 SER B N 1
ATOM 2280 C CA . SER B 1 104 ? -9.43 3.656 8.812 1 98.44 104 SER B CA 1
ATOM 2281 C C . SER B 1 104 ? -10.68 2.777 8.773 1 98.44 104 SER B C 1
ATOM 2283 O O . SER B 1 104 ? -11.047 2.264 7.715 1 98.44 104 SER B O 1
ATOM 2285 N N . GLU B 1 105 ? -11.289 2.672 9.859 1 96.75 105 GLU B N 1
ATOM 2286 C CA . GLU B 1 105 ? -12.43 1.771 10.023 1 96.75 105 GLU B CA 1
ATOM 2287 C C . GLU B 1 105 ? -13.68 2.35 9.383 1 96.75 105 GLU B C 1
ATOM 2289 O O . GLU B 1 105 ? -14.523 1.605 8.867 1 96.75 105 GLU B O 1
ATOM 2294 N N . LEU B 1 106 ? -13.805 3.596 9.352 1 94.56 106 LEU B N 1
ATOM 2295 C CA . LEU B 1 106 ? -15.062 4.242 8.992 1 94.56 106 LEU B CA 1
ATOM 2296 C C . LEU B 1 106 ? -15.195 4.359 7.477 1 94.56 106 LEU B C 1
ATOM 2298 O O . LEU B 1 106 ? -16.297 4.617 6.965 1 94.56 106 LEU B O 1
ATOM 2302 N N . GLY B 1 107 ? -14.156 4.152 6.766 1 93.19 107 GLY B N 1
ATOM 2303 C CA . GLY B 1 107 ? -14.211 4.344 5.328 1 93.19 107 GLY B CA 1
ATOM 2304 C C . GLY B 1 107 ? -14.75 3.133 4.586 1 93.19 107 GLY B C 1
ATOM 2305 O O . GLY B 1 107 ? -14.695 2.012 5.102 1 93.19 107 GLY B O 1
ATOM 2306 N N . ASP B 1 108 ? -15.266 3.434 3.438 1 93.44 108 ASP B N 1
ATOM 2307 C CA . ASP B 1 108 ? -15.75 2.41 2.516 1 93.44 108 ASP B CA 1
ATOM 2308 C C . ASP B 1 108 ? -15.289 2.693 1.089 1 93.44 108 ASP B C 1
ATOM 2310 O O . ASP B 1 108 ? -16.078 3.1 0.24 1 93.44 108 ASP B O 1
ATOM 2314 N N . ALA B 1 109 ? -14.047 2.547 0.892 1 96 109 ALA B N 1
ATOM 2315 C CA . ALA B 1 109 ? -13.445 2.723 -0.425 1 96 109 ALA B CA 1
ATOM 2316 C C . ALA B 1 109 ? -12.75 1.444 -0.884 1 96 109 ALA B C 1
ATOM 2318 O O . ALA B 1 109 ? -12.297 0.643 -0.06 1 96 109 ALA B O 1
ATOM 2319 N N . HIS B 1 110 ? -12.742 1.237 -2.135 1 96.81 110 HIS B N 1
ATOM 2320 C CA . HIS B 1 110 ? -12.016 0.106 -2.699 1 96.81 110 HIS B CA 1
ATOM 2321 C C . HIS B 1 110 ? -11.32 0.49 -4.004 1 96.81 110 HIS B C 1
ATOM 2323 O O . HIS B 1 110 ? -11.672 1.498 -4.625 1 96.81 110 HIS B O 1
ATOM 2329 N N . LEU B 1 111 ? -10.328 -0.287 -4.395 1 97.94 111 LEU B N 1
ATOM 2330 C CA . LEU B 1 111 ? -9.602 -0.053 -5.633 1 97.94 111 LEU B CA 1
ATOM 2331 C C . LEU B 1 111 ? -10.25 -0.791 -6.797 1 97.94 111 LEU B C 1
ATOM 2333 O O . LEU B 1 111 ? -10.742 -1.909 -6.633 1 97.94 111 LEU B O 1
ATOM 2337 N N . VAL B 1 112 ? -10.164 -0.146 -7.914 1 98.19 112 VAL B N 1
ATOM 2338 C CA . VAL B 1 112 ? -10.57 -0.785 -9.164 1 98.19 112 VAL B CA 1
ATOM 2339 C C . VAL B 1 112 ? -9.5 -0.562 -10.227 1 98.19 112 VAL B C 1
ATOM 2341 O O . VAL B 1 112 ? -8.812 0.462 -10.219 1 98.19 112 VAL B O 1
ATOM 2344 N N . LEU B 1 113 ? -9.32 -1.556 -11.055 1 98.5 113 LEU B N 1
ATOM 2345 C CA . LEU B 1 113 ? -8.477 -1.438 -12.234 1 98.5 113 LEU B CA 1
ATOM 2346 C C . LEU B 1 113 ? -9.297 -1.012 -13.453 1 98.5 113 LEU B C 1
ATOM 2348 O O . LEU B 1 113 ? -10.172 -1.752 -13.906 1 98.5 113 LEU B O 1
ATOM 2352 N N . GLU B 1 114 ? -9.094 0.163 -13.914 1 96.88 114 GLU B N 1
ATOM 2353 C CA . GLU B 1 114 ? -9.797 0.701 -15.078 1 96.88 114 GLU B CA 1
ATOM 2354 C C . GLU B 1 114 ? -8.82 1.295 -16.094 1 96.88 114 GLU B C 1
ATOM 2356 O O . GLU B 1 114 ? -8.039 2.188 -15.758 1 96.88 114 GLU B O 1
ATOM 2361 N N . SER B 1 115 ? -8.812 0.778 -17.328 1 95.5 115 SER B N 1
ATOM 2362 C CA . SER B 1 115 ? -7.957 1.24 -18.422 1 95.5 115 SER B CA 1
ATOM 2363 C C . SER B 1 115 ? -6.488 1.213 -18.016 1 95.5 115 SER B C 1
ATOM 2365 O O . SER B 1 115 ? -5.746 2.16 -18.281 1 95.5 115 SER B O 1
ATOM 2367 N N . GLY B 1 116 ? -6.148 0.237 -17.234 1 96.19 116 GLY B N 1
ATOM 2368 C CA . GLY B 1 116 ? -4.758 0.021 -16.875 1 96.19 116 GLY B CA 1
ATOM 2369 C C . GLY B 1 116 ? -4.305 0.884 -15.703 1 96.19 116 GLY B C 1
ATOM 2370 O O . GLY B 1 116 ? -3.115 0.941 -15.391 1 96.19 116 GLY B O 1
ATOM 2371 N N . ARG B 1 117 ? -5.305 1.492 -15.031 1 96.75 117 ARG B N 1
ATOM 2372 C CA . ARG B 1 117 ? -4.965 2.373 -13.922 1 96.75 117 ARG B CA 1
ATOM 2373 C C . ARG B 1 117 ? -5.703 1.967 -12.648 1 96.75 117 ARG B C 1
ATOM 2375 O O . ARG B 1 117 ? -6.875 1.585 -12.703 1 96.75 117 ARG B O 1
ATOM 2382 N N . ALA B 1 118 ? -5.004 2.021 -11.547 1 98.06 118 ALA B N 1
ATOM 2383 C CA . ALA B 1 118 ? -5.645 1.838 -10.25 1 98.06 118 ALA B CA 1
ATOM 2384 C C . ALA B 1 118 ? -6.402 3.096 -9.828 1 98.06 118 ALA B C 1
ATOM 2386 O O . ALA B 1 118 ? -5.832 4.188 -9.797 1 98.06 118 ALA B O 1
ATOM 2387 N N . LEU B 1 119 ? -7.664 2.936 -9.531 1 97.19 119 LEU B N 1
ATOM 2388 C CA . LEU B 1 119 ? -8.5 4.059 -9.117 1 97.19 119 LEU B CA 1
ATOM 2389 C C . LEU B 1 119 ? -9.266 3.727 -7.844 1 97.19 119 LEU B C 1
ATOM 2391 O O . LEU B 1 119 ? -9.773 2.611 -7.688 1 97.19 119 LEU B O 1
ATOM 2395 N N . TRP B 1 120 ? -9.297 4.664 -6.941 1 97 120 TRP B N 1
ATOM 2396 C CA . TRP B 1 120 ? -10.133 4.508 -5.754 1 97 120 TRP B CA 1
ATOM 2397 C C . TRP B 1 120 ? -11.594 4.824 -6.07 1 97 120 TRP B C 1
ATOM 2399 O O . TRP B 1 120 ? -11.891 5.805 -6.754 1 97 120 TRP B O 1
ATOM 2409 N N . LYS B 1 121 ? -12.445 4 -5.59 1 96.06 121 LYS B N 1
ATOM 2410 C CA . LYS B 1 121 ? -13.883 4.234 -5.668 1 96.06 121 LYS B CA 1
ATOM 2411 C C . LYS B 1 121 ? -14.508 4.293 -4.273 1 96.06 121 LYS B C 1
ATOM 2413 O O . LYS B 1 121 ? -14.188 3.475 -3.41 1 96.06 121 LYS B O 1
ATOM 2418 N N . SER B 1 122 ? -15.273 5.316 -4.086 1 94.12 122 SER B N 1
ATOM 2419 C CA . SER B 1 122 ? -16.031 5.414 -2.842 1 94.12 122 S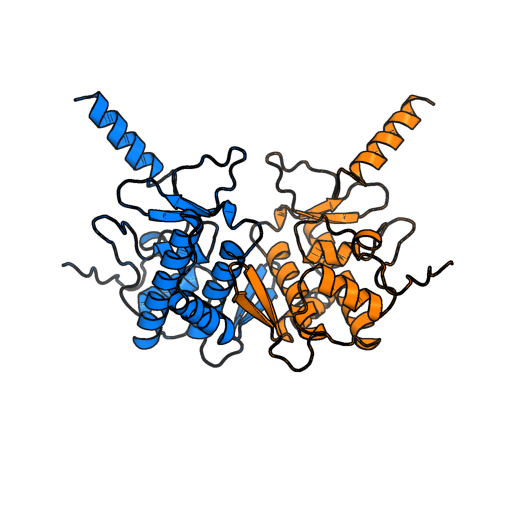ER B CA 1
ATOM 2420 C C . SER B 1 122 ? -17.328 4.621 -2.924 1 94.12 122 SER B C 1
ATOM 2422 O O . SER B 1 122 ? -18.094 4.758 -3.887 1 94.12 122 SER B O 1
ATOM 2424 N N . ALA B 1 123 ? -17.578 3.791 -1.938 1 87.56 123 ALA B N 1
ATOM 2425 C CA . ALA B 1 123 ? -18.812 3.018 -1.884 1 87.56 123 ALA B CA 1
ATOM 2426 C C . ALA B 1 123 ? -19.75 3.555 -0.805 1 87.56 123 ALA B C 1
ATOM 2428 O O . ALA B 1 123 ? -20.906 3.156 -0.729 1 87.56 123 ALA B O 1
ATOM 2429 N N . GLY B 1 124 ? -19.188 4.43 0.006 1 81.62 124 GLY B N 1
ATOM 2430 C CA . GLY B 1 124 ? -19.969 4.941 1.116 1 81.62 124 GLY B CA 1
ATOM 2431 C C . GLY B 1 124 ? -20.75 6.195 0.767 1 81.62 124 GLY B C 1
ATOM 2432 O O . GLY B 1 124 ? -20.797 6.598 -0.397 1 81.62 124 GLY B O 1
ATOM 2433 N N . ASP B 1 125 ? -21.391 6.707 1.815 1 86.38 125 ASP B N 1
ATOM 2434 C CA . ASP B 1 125 ? -22.25 7.879 1.663 1 86.38 125 ASP B CA 1
ATOM 2435 C C . ASP B 1 125 ? -21.453 9.164 1.867 1 86.38 125 ASP B C 1
ATOM 2437 O O . ASP B 1 125 ? -21.984 10.266 1.692 1 86.38 125 ASP B O 1
ATOM 2441 N N . ASN B 1 126 ? -20.219 9.078 2.221 1 92.38 126 ASN B N 1
ATOM 2442 C CA . ASN B 1 126 ? -19.359 10.219 2.471 1 92.38 126 ASN B CA 1
ATOM 2443 C C . ASN B 1 126 ? -17.984 10.039 1.82 1 92.38 126 ASN B C 1
ATOM 2445 O O . ASN B 1 126 ? -17.062 9.484 2.434 1 92.38 126 ASN B O 1
ATOM 2449 N N . PRO B 1 127 ? -17.875 10.594 0.656 1 95.38 127 PRO B N 1
ATOM 2450 C CA . PRO B 1 127 ? -16.625 10.398 -0.093 1 95.38 127 PRO B CA 1
ATOM 2451 C C . PRO B 1 127 ? -15.422 11.016 0.607 1 95.38 127 PRO B C 1
ATOM 2453 O O . PRO B 1 127 ? -14.297 10.531 0.451 1 95.38 127 PRO B O 1
ATOM 2456 N N . ILE B 1 128 ? -15.625 12.078 1.389 1 97.19 128 ILE B N 1
ATOM 2457 C CA . ILE B 1 128 ? -14.516 12.703 2.102 1 97.19 128 ILE B CA 1
ATOM 2458 C C . ILE B 1 128 ? -14.008 11.758 3.188 1 97.19 128 ILE B C 1
ATOM 2460 O O . ILE B 1 128 ? -12.797 11.547 3.318 1 97.19 128 ILE B O 1
ATOM 2464 N N . ARG B 1 129 ? -14.961 11.188 3.881 1 96.5 129 ARG B N 1
ATOM 2465 C CA . ARG B 1 129 ? -14.594 10.211 4.906 1 96.5 129 ARG B CA 1
ATOM 2466 C C . ARG B 1 129 ? -13.883 9.008 4.293 1 96.5 129 ARG B C 1
ATOM 2468 O O . ARG B 1 129 ? -12.891 8.523 4.84 1 96.5 129 ARG B O 1
ATOM 2475 N N . ASP B 1 130 ? -14.398 8.547 3.178 1 97 130 ASP B N 1
ATOM 2476 C CA . ASP B 1 130 ? -13.781 7.422 2.48 1 97 130 ASP B CA 1
ATOM 2477 C C . ASP B 1 130 ? -12.344 7.754 2.072 1 97 130 ASP B C 1
ATOM 2479 O O . ASP B 1 130 ? -11.438 6.941 2.256 1 97 130 ASP B O 1
ATOM 2483 N N . ALA B 1 131 ? -12.156 8.938 1.587 1 98 131 ALA B N 1
ATOM 2484 C CA . ALA B 1 131 ? -10.82 9.367 1.159 1 98 131 ALA B CA 1
ATOM 2485 C C . ALA B 1 131 ? -9.867 9.453 2.346 1 98 131 ALA B C 1
ATOM 2487 O O . ALA B 1 131 ? -8.719 9.008 2.26 1 98 131 ALA B O 1
ATOM 2488 N N . LEU B 1 132 ? -10.352 9.992 3.441 1 98.38 132 LEU B N 1
ATOM 2489 C CA . LEU B 1 132 ? -9.508 10.125 4.625 1 98.38 132 LEU B CA 1
ATOM 2490 C C . LEU B 1 132 ? -9.18 8.758 5.219 1 98.38 132 LEU B C 1
ATOM 2492 O O . LEU B 1 132 ? -8.117 8.562 5.809 1 98.38 132 LEU B O 1
ATOM 2496 N N . SER B 1 133 ? -10.07 7.793 5.008 1 98.38 133 SER B N 1
ATOM 2497 C CA . SER B 1 133 ? -9.797 6.438 5.477 1 98.38 133 SER B CA 1
ATOM 2498 C C . SER B 1 133 ? -8.625 5.816 4.723 1 98.38 133 SER B C 1
ATOM 2500 O O . SER B 1 133 ? -7.871 5.023 5.289 1 98.38 133 SER B O 1
ATOM 2502 N N . ILE B 1 134 ? -8.469 6.172 3.451 1 98.44 134 ILE B N 1
ATOM 2503 C CA . ILE B 1 134 ? -7.352 5.695 2.648 1 98.44 134 ILE B CA 1
ATOM 2504 C C . ILE B 1 134 ? -6.043 6.254 3.207 1 98.44 134 ILE B C 1
ATOM 2506 O O . ILE B 1 134 ? -5.055 5.527 3.33 1 98.44 134 ILE B O 1
ATOM 2510 N N . VAL B 1 135 ? -6.078 7.52 3.641 1 98.88 135 VAL B N 1
ATOM 2511 C CA . VAL B 1 135 ? -4.914 8.156 4.242 1 98.88 135 VAL B CA 1
ATOM 2512 C C . VAL B 1 135 ? -4.562 7.465 5.559 1 98.88 135 VAL B C 1
ATOM 2514 O O . VAL B 1 135 ? -3.396 7.164 5.816 1 98.88 135 VAL B O 1
ATOM 2517 N N . ALA B 1 136 ? -5.594 7.188 6.344 1 98.94 136 ALA B N 1
ATOM 2518 C CA . ALA B 1 136 ? -5.391 6.516 7.625 1 98.94 136 ALA B CA 1
ATOM 2519 C C . ALA B 1 136 ? -4.812 5.117 7.426 1 98.94 136 ALA B C 1
ATOM 2521 O O . ALA B 1 136 ? -3.875 4.723 8.125 1 98.94 136 ALA B O 1
ATOM 2522 N N . ALA B 1 137 ? -5.336 4.426 6.504 1 98.75 137 ALA B N 1
ATOM 2523 C CA . ALA B 1 137 ? -4.855 3.076 6.215 1 98.75 137 ALA B CA 1
ATOM 2524 C C . ALA B 1 137 ? -3.402 3.102 5.746 1 98.75 137 ALA B C 1
ATOM 2526 O O . ALA B 1 137 ? -2.604 2.246 6.137 1 98.75 137 ALA B O 1
ATOM 2527 N N . ASP B 1 138 ? -3.09 4.07 4.918 1 98.69 138 ASP B N 1
ATOM 2528 C CA . ASP B 1 138 ? -1.714 4.234 4.461 1 98.69 138 ASP B CA 1
ATOM 2529 C C . ASP B 1 138 ? -0.774 4.504 5.633 1 98.69 138 ASP B C 1
ATOM 2531 O O . ASP B 1 138 ? 0.323 3.945 5.699 1 98.69 138 ASP B O 1
ATOM 2535 N N . ALA B 1 139 ? -1.214 5.309 6.531 1 98.88 139 ALA B N 1
ATOM 2536 C CA . ALA B 1 139 ? -0.426 5.605 7.727 1 98.88 139 ALA B CA 1
ATOM 2537 C C . ALA B 1 139 ? -0.182 4.348 8.555 1 98.88 139 ALA B C 1
ATOM 2539 O O . ALA B 1 139 ? 0.946 4.082 8.969 1 98.88 139 ALA B O 1
ATOM 2540 N N . ILE B 1 140 ? -1.22 3.592 8.75 1 98.81 140 ILE B N 1
ATOM 2541 C CA . ILE B 1 140 ? -1.112 2.371 9.539 1 98.81 140 ILE B CA 1
ATOM 2542 C C . ILE B 1 140 ? -0.145 1.401 8.867 1 98.81 140 ILE B C 1
ATOM 2544 O O . ILE B 1 140 ? 0.716 0.814 9.523 1 98.81 140 ILE B O 1
ATOM 2548 N N . ALA B 1 141 ? -0.243 1.292 7.594 1 98.38 141 ALA B N 1
ATOM 2549 C CA . ALA B 1 141 ? 0.599 0.363 6.844 1 98.38 141 ALA B CA 1
ATOM 2550 C C . ALA B 1 141 ? 2.074 0.725 6.984 1 98.38 141 ALA B C 1
ATOM 2552 O O . ALA B 1 141 ? 2.922 -0.154 7.164 1 98.38 141 ALA B O 1
ATOM 2553 N N . VAL B 1 142 ? 2.395 1.995 6.938 1 98.25 142 VAL B N 1
ATOM 2554 C CA . VAL B 1 142 ? 3.791 2.418 6.949 1 98.25 142 VAL B CA 1
ATOM 2555 C C . VAL B 1 142 ? 4.316 2.426 8.383 1 98.25 142 VAL B C 1
ATOM 2557 O O . VAL B 1 142 ? 5.438 1.981 8.641 1 98.25 142 VAL B O 1
ATOM 2560 N N . LEU B 1 143 ? 3.535 2.84 9.344 1 98.56 143 LEU B N 1
ATOM 2561 C CA . LEU B 1 143 ? 3.99 3.023 10.719 1 98.56 143 LEU B CA 1
ATOM 2562 C C . LEU B 1 143 ? 3.984 1.699 11.469 1 98.56 143 LEU B C 1
ATOM 2564 O O . LEU B 1 143 ? 4.715 1.534 12.453 1 98.56 143 LEU B O 1
ATOM 2568 N N . GLY B 1 144 ? 3.174 0.808 11.008 1 98 144 GLY B N 1
ATOM 2569 C CA . GLY B 1 144 ? 3.076 -0.495 11.641 1 98 144 GLY B CA 1
ATOM 2570 C C . GLY B 1 144 ? 3.6 -1.625 10.781 1 98 144 GLY B C 1
ATOM 2571 O O . GLY B 1 144 ? 3.48 -2.797 11.141 1 98 144 GLY B O 1
ATOM 2572 N N . GLY B 1 145 ? 4.105 -1.266 9.594 1 96.62 145 GLY B N 1
ATOM 2573 C CA . GLY B 1 145 ? 4.555 -2.27 8.641 1 96.62 145 GLY B CA 1
ATOM 2574 C C . GLY B 1 145 ? 6.031 -2.598 8.773 1 96.62 145 GLY B C 1
ATOM 2575 O O . GLY B 1 145 ? 6.688 -2.156 9.719 1 96.62 145 GLY B O 1
ATOM 2576 N N . PRO B 1 146 ? 6.559 -3.342 7.832 1 92.62 146 PRO B N 1
ATOM 2577 C CA . PRO B 1 146 ? 7.938 -3.832 7.902 1 92.62 146 PRO B CA 1
ATOM 2578 C C . PRO B 1 146 ? 8.969 -2.709 7.82 1 92.62 146 PRO B C 1
ATOM 2580 O O . PRO B 1 146 ? 10.086 -2.854 8.32 1 92.62 146 PRO B O 1
ATOM 2583 N N . ASP B 1 147 ? 8.539 -1.601 7.277 1 92.19 147 ASP B N 1
ATOM 2584 C CA . ASP B 1 147 ? 9.5 -0.521 7.074 1 92.19 147 ASP B CA 1
ATOM 2585 C C . ASP B 1 147 ? 9.359 0.553 8.148 1 92.19 147 ASP B C 1
ATOM 2587 O O . ASP B 1 147 ? 9.867 1.663 8 1 92.19 147 ASP B O 1
ATOM 2591 N N . HIS B 1 148 ? 8.688 0.263 9.195 1 95.81 148 HIS B N 1
ATOM 2592 C CA . HIS B 1 148 ? 8.453 1.263 10.234 1 95.81 148 HIS B CA 1
ATOM 2593 C C . HIS B 1 148 ? 9.766 1.795 10.789 1 95.81 148 HIS B C 1
ATOM 2595 O O . HIS B 1 148 ? 9.852 2.957 11.195 1 95.81 148 HIS B O 1
ATOM 2601 N N . ASP B 1 149 ? 10.836 0.976 10.742 1 95.12 149 ASP B N 1
ATOM 2602 C CA . ASP B 1 149 ? 12.125 1.371 11.305 1 95.12 149 ASP B CA 1
ATOM 2603 C C . ASP B 1 149 ? 12.891 2.273 10.336 1 95.12 149 ASP B C 1
ATOM 2605 O O . ASP B 1 149 ? 13.953 2.791 10.672 1 95.12 149 ASP B O 1
ATOM 2609 N N . ARG B 1 150 ? 12.281 2.484 9.164 1 97 150 ARG B N 1
ATOM 2610 C CA . ARG B 1 150 ? 12.898 3.361 8.18 1 97 150 ARG B CA 1
ATOM 2611 C C . ARG B 1 150 ? 12.195 4.715 8.133 1 97 150 ARG B C 1
ATOM 2613 O O . ARG B 1 150 ? 12.578 5.594 7.355 1 97 150 ARG B O 1
ATOM 2620 N N . VAL B 1 151 ? 11.203 4.871 8.938 1 98 151 VAL B N 1
ATOM 2621 C CA . VAL B 1 151 ? 10.523 6.16 9.047 1 98 151 VAL B CA 1
ATOM 2622 C C . VAL B 1 151 ? 11.414 7.152 9.789 1 98 151 VAL B C 1
ATOM 2624 O O . VAL B 1 151 ? 11.961 6.836 10.852 1 98 151 VAL B O 1
ATOM 2627 N N . LYS B 1 152 ? 11.57 8.328 9.258 1 98.12 152 LYS B N 1
ATOM 2628 C CA . LYS B 1 152 ? 12.422 9.359 9.836 1 98.12 152 LYS B CA 1
ATOM 2629 C C . LYS B 1 152 ? 11.727 10.719 9.844 1 98.12 152 LYS B C 1
ATOM 2631 O O . LYS B 1 152 ? 10.781 10.938 9.078 1 98.12 152 LYS B O 1
ATOM 2636 N N . ALA B 1 153 ? 12.227 11.547 10.703 1 97.62 153 ALA B N 1
ATOM 2637 C CA . ALA B 1 153 ? 11.852 12.961 10.719 1 97.62 153 ALA B CA 1
ATOM 2638 C C . ALA B 1 153 ? 12.953 13.828 10.117 1 97.62 153 ALA B C 1
ATOM 2640 O O . ALA B 1 153 ? 14.133 13.648 10.422 1 97.62 153 ALA B O 1
ATOM 2641 N N . CYS B 1 154 ? 12.562 14.695 9.297 1 97.88 154 CYS B N 1
ATOM 2642 C CA . CYS B 1 154 ? 13.477 15.562 8.562 1 97.88 154 CYS B CA 1
ATOM 2643 C C . CYS B 1 154 ? 14.336 16.391 9.516 1 97.88 154 CYS B C 1
ATOM 2645 O O . CYS B 1 154 ? 13.828 16.953 10.492 1 97.88 154 CYS B O 1
ATOM 2647 N N . GLN B 1 155 ? 15.57 16.531 9.219 1 95.56 155 GLN B N 1
ATOM 2648 C CA . GLN B 1 155 ? 16.516 17.266 10.055 1 95.56 155 GLN B CA 1
ATOM 2649 C C . GLN B 1 155 ? 16.688 18.703 9.555 1 95.56 155 GLN B C 1
ATOM 2651 O O . GLN B 1 155 ? 17.516 19.453 10.07 1 95.56 155 GLN B O 1
ATOM 2656 N N . GLY B 1 156 ? 15.914 19.016 8.5 1 94.56 156 GLY B N 1
ATOM 2657 C CA . GLY B 1 156 ? 15.906 20.422 8.102 1 94.56 156 GLY B CA 1
ATOM 2658 C C . GLY B 1 156 ? 15.477 21.359 9.219 1 94.56 156 GLY B C 1
ATOM 2659 O O . GLY B 1 156 ? 14.609 21.016 10.031 1 94.56 156 GLY B O 1
ATOM 2660 N N . ASP B 1 157 ? 16.016 22.547 9.18 1 92.19 157 ASP B N 1
ATOM 2661 C CA . ASP B 1 157 ? 15.742 23.5 10.242 1 92.19 157 ASP B CA 1
ATOM 2662 C C . ASP B 1 157 ? 14.242 23.781 10.352 1 92.19 157 ASP B C 1
ATOM 2664 O O . ASP B 1 157 ? 13.633 24.312 9.414 1 92.19 157 ASP B O 1
ATOM 2668 N N . GLY B 1 158 ? 13.68 23.344 11.438 1 94.25 158 GLY B N 1
ATOM 2669 C CA . GLY B 1 158 ? 12.281 23.609 11.758 1 94.25 158 GLY B CA 1
ATOM 2670 C C . GLY B 1 158 ? 11.32 22.703 11.016 1 94.25 158 GLY B C 1
ATOM 2671 O O . GLY B 1 158 ? 10.102 22.797 11.195 1 94.25 158 GLY B O 1
ATOM 2672 N N . CYS B 1 159 ? 11.688 21.875 10.141 1 96 159 CYS B N 1
ATOM 2673 C CA . CYS B 1 159 ? 10.828 21.156 9.211 1 96 159 CYS B CA 1
ATOM 2674 C C . CYS B 1 159 ? 10.047 20.062 9.93 1 96 159 CYS B C 1
ATOM 2676 O O . CYS B 1 159 ? 8.828 20.172 10.109 1 96 159 CYS B O 1
ATOM 2678 N N . ALA B 1 160 ? 10.633 18.953 10.406 1 96.62 160 ALA B N 1
ATOM 2679 C CA . ALA B 1 160 ? 10.094 17.812 11.133 1 96.62 160 ALA B CA 1
ATOM 2680 C C . ALA B 1 160 ? 9.164 16.984 10.242 1 96.62 160 ALA B C 1
ATOM 2682 O O . ALA B 1 160 ? 8.312 16.25 10.742 1 96.62 160 ALA B O 1
ATOM 2683 N N . GLY B 1 161 ? 9.281 17.141 8.922 1 97.94 161 GLY B N 1
ATOM 2684 C CA . GLY B 1 161 ? 8.516 16.312 8.016 1 97.94 161 GLY B CA 1
ATOM 2685 C C . GLY B 1 161 ? 8.891 14.836 8.109 1 97.94 161 GLY B C 1
ATOM 2686 O O . GLY B 1 161 ? 10.047 14.5 8.359 1 97.94 161 GLY B O 1
ATOM 2687 N N . LEU B 1 162 ? 7.926 13.984 7.953 1 98.44 162 LEU B N 1
ATOM 2688 C CA . LEU B 1 162 ? 8.156 12.547 8.031 1 98.44 162 LEU B CA 1
ATOM 2689 C C . LEU B 1 162 ? 8.398 11.953 6.641 1 98.44 162 LEU B C 1
ATOM 2691 O O . LEU B 1 162 ? 7.809 12.414 5.656 1 98.44 162 LEU B O 1
ATOM 2695 N N . TYR B 1 163 ? 9.227 10.93 6.516 1 98.25 163 TYR B N 1
ATOM 2696 C CA . TYR B 1 163 ? 9.461 10.195 5.273 1 98.25 163 TYR B CA 1
ATOM 2697 C C . TYR B 1 163 ? 10.008 8.805 5.559 1 98.25 163 TYR B C 1
ATOM 2699 O O . TYR B 1 163 ? 10.391 8.5 6.691 1 98.25 163 TYR B O 1
ATOM 2707 N N . VAL B 1 164 ? 9.914 7.941 4.582 1 97.69 164 VAL B N 1
ATOM 2708 C CA . VAL B 1 164 ? 10.562 6.633 4.641 1 97.69 164 VAL B CA 1
ATOM 2709 C C . VAL B 1 164 ? 11.906 6.691 3.916 1 97.69 164 VAL B C 1
ATOM 2711 O O . VAL B 1 164 ? 11.969 7.062 2.74 1 97.69 164 VAL B O 1
ATOM 2714 N N . ASP B 1 165 ? 12.961 6.363 4.578 1 97.06 165 ASP B N 1
ATOM 2715 C CA . ASP B 1 165 ? 14.297 6.367 3.982 1 97.06 165 ASP B CA 1
ATOM 2716 C C . ASP B 1 165 ? 14.547 5.082 3.193 1 97.06 165 ASP B C 1
ATOM 2718 O O . ASP B 1 165 ? 14.953 4.066 3.762 1 97.06 165 ASP B O 1
ATOM 2722 N N . THR B 1 166 ? 14.406 5.172 1.871 1 91 166 THR B N 1
ATOM 2723 C CA . THR B 1 166 ? 14.578 4.008 1.01 1 91 166 THR B CA 1
ATOM 2724 C C . THR B 1 166 ? 16.016 3.928 0.487 1 91 166 THR B C 1
ATOM 2726 O O . THR B 1 166 ? 16.312 3.104 -0.378 1 91 166 THR B O 1
ATOM 2729 N N . SER B 1 167 ? 16.875 4.789 0.998 1 89.69 167 SER B N 1
ATOM 2730 C CA . SER B 1 167 ? 18.25 4.762 0.539 1 89.69 167 SER B CA 1
ATOM 2731 C C . SER B 1 167 ? 18.984 3.529 1.06 1 89.69 167 SER B C 1
ATOM 2733 O O . SER B 1 167 ? 18.641 2.996 2.117 1 89.69 167 SER B O 1
ATOM 2735 N N . ARG B 1 168 ? 19.922 2.984 0.32 1 83.94 168 ARG B N 1
ATOM 2736 C CA . ARG B 1 168 ? 20.703 1.807 0.672 1 83.94 168 ARG B CA 1
ATOM 2737 C C . ARG B 1 168 ? 21.422 2.002 2.008 1 83.94 168 ARG B C 1
ATOM 2739 O O . ARG B 1 168 ? 21.453 1.093 2.84 1 83.94 168 ARG B O 1
ATOM 2746 N N . GLY B 1 169 ? 21.906 3.223 2.264 1 87.38 169 GLY B N 1
ATOM 2747 C CA . GLY B 1 169 ? 22.703 3.498 3.453 1 87.38 169 GLY B CA 1
ATOM 2748 C C . GLY B 1 169 ? 21.859 3.898 4.648 1 87.38 169 GLY B C 1
ATOM 2749 O O . GLY B 1 169 ? 22.359 4.02 5.766 1 87.38 169 GLY B O 1
ATOM 2750 N N . ASN B 1 170 ? 20.531 4.086 4.422 1 91.12 170 ASN B N 1
ATOM 2751 C CA . ASN B 1 170 ? 19.625 4.527 5.477 1 91.12 170 ASN B CA 1
ATOM 2752 C C . ASN B 1 170 ? 20.172 5.758 6.203 1 91.12 170 ASN B C 1
ATOM 2754 O O . ASN B 1 170 ? 20.141 5.816 7.434 1 91.12 170 ASN B O 1
ATOM 2758 N N . ASN B 1 171 ? 20.688 6.645 5.465 1 92.75 171 ASN B N 1
ATOM 2759 C CA . ASN B 1 171 ? 21.344 7.797 6.086 1 92.75 171 ASN B CA 1
ATOM 2760 C C . ASN B 1 171 ? 20.797 9.109 5.523 1 92.75 171 ASN B C 1
ATOM 2762 O O . ASN B 1 171 ? 21.422 10.164 5.707 1 92.75 171 ASN B O 1
ATOM 2766 N N . ARG B 1 172 ? 19.656 9 4.852 1 95.06 172 ARG B N 1
ATOM 2767 C CA . ARG B 1 172 ? 19 10.211 4.383 1 95.06 172 ARG B CA 1
ATOM 2768 C C . ARG B 1 172 ? 18.578 11.094 5.559 1 95.06 172 ARG B C 1
ATOM 2770 O O . ARG B 1 172 ? 18.094 10.586 6.57 1 95.06 172 ARG B O 1
ATOM 2777 N N . ARG B 1 173 ? 18.812 12.438 5.363 1 95 173 ARG B N 1
ATOM 2778 C CA . ARG B 1 173 ? 18.578 13.352 6.48 1 95 173 ARG B CA 1
ATOM 2779 C C . ARG B 1 173 ? 17.359 14.234 6.207 1 95 173 ARG B C 1
ATOM 2781 O O . ARG B 1 173 ? 16.766 14.781 7.137 1 95 173 ARG B O 1
ATOM 2788 N N . TRP B 1 174 ? 17.125 14.336 4.875 1 94.94 174 TRP B N 1
ATOM 2789 C CA . TRP B 1 174 ? 16.141 15.328 4.465 1 94.94 174 TRP B CA 1
ATOM 2790 C C . TRP B 1 174 ? 14.906 14.648 3.869 1 94.94 174 TRP B C 1
ATOM 2792 O O . TRP B 1 174 ? 15.023 13.664 3.135 1 94.94 174 TRP B O 1
ATOM 2802 N N . CYS B 1 175 ? 13.703 15.273 4.129 1 95.81 175 CYS B N 1
ATOM 2803 C CA . CYS B 1 175 ? 12.461 14.766 3.549 1 95.81 175 CYS B CA 1
ATOM 2804 C C . CYS B 1 175 ? 12.375 15.117 2.068 1 95.81 175 CYS B C 1
ATOM 2806 O O . CYS B 1 175 ? 11.719 14.406 1.299 1 95.81 175 CYS B O 1
ATOM 2808 N N . SER B 1 176 ? 12.969 16.203 1.739 1 94.06 176 SER B N 1
ATOM 2809 C CA . SER B 1 176 ? 13.07 16.641 0.351 1 94.06 176 SER B CA 1
ATOM 2810 C C . SER B 1 176 ? 14.43 17.266 0.068 1 94.06 176 SER B C 1
ATOM 2812 O O . SER B 1 176 ? 14.766 18.312 0.643 1 94.06 176 SER B O 1
ATOM 2814 N N . MET B 1 177 ? 15.117 16.719 -0.833 1 90.25 177 MET B N 1
ATOM 2815 C CA . MET B 1 177 ? 16.422 17.281 -1.194 1 90.25 177 MET B CA 1
ATOM 2816 C C . MET B 1 177 ? 16.266 18.641 -1.866 1 90.25 177 MET B C 1
ATOM 2818 O O . MET B 1 177 ? 17.094 19.516 -1.688 1 90.25 177 MET B O 1
ATOM 2822 N N . ASN B 1 178 ? 15.148 18.75 -2.568 1 90.62 178 ASN B N 1
ATOM 2823 C CA . ASN B 1 178 ? 14.93 19.969 -3.34 1 90.62 178 ASN B CA 1
ATOM 2824 C C . ASN B 1 178 ? 14.516 21.141 -2.443 1 90.62 178 ASN B C 1
ATOM 2826 O O . ASN B 1 178 ? 14.656 22.297 -2.828 1 90.62 178 ASN B O 1
ATOM 2830 N N . ILE B 1 179 ? 14.055 20.812 -1.272 1 91.75 179 ILE B N 1
ATOM 2831 C CA . ILE B 1 179 ? 13.602 21.891 -0.398 1 91.75 179 ILE B CA 1
ATOM 2832 C C . ILE B 1 179 ? 14.484 21.938 0.849 1 91.75 179 ILE B C 1
ATOM 2834 O O . ILE B 1 179 ? 15.336 22.828 0.982 1 91.75 179 ILE B O 1
ATOM 2838 N N . CYS B 1 180 ? 14.438 21 1.669 1 93.94 180 CYS B N 1
ATOM 2839 C CA . CYS B 1 180 ? 15.172 21 2.932 1 93.94 180 CYS B CA 1
ATOM 2840 C C . CYS B 1 180 ? 16.672 20.812 2.697 1 93.94 180 CYS B C 1
ATOM 2842 O O . CYS B 1 180 ? 17.484 21.453 3.348 1 93.94 180 CYS B O 1
ATOM 2844 N N . GLY B 1 181 ? 17.016 19.906 1.788 1 92.62 181 GLY B N 1
ATOM 2845 C CA . GLY B 1 181 ? 18.422 19.719 1.454 1 92.62 181 GLY B CA 1
ATOM 2846 C C . GLY B 1 181 ? 19.078 20.969 0.893 1 92.62 181 GLY B C 1
ATOM 2847 O O . GLY B 1 181 ? 20.141 21.391 1.361 1 92.62 181 GLY B O 1
ATOM 2848 N N . ASN B 1 182 ? 18.375 21.578 -0.015 1 92.5 182 ASN B N 1
ATOM 2849 C CA . ASN B 1 182 ? 18.875 22.797 -0.633 1 92.5 182 ASN B CA 1
ATOM 2850 C C . ASN B 1 182 ? 18.984 23.938 0.376 1 92.5 182 ASN B C 1
ATOM 2852 O O . ASN B 1 182 ? 19.938 24.719 0.347 1 92.5 182 ASN B O 1
ATOM 2856 N N . LYS B 1 183 ? 18.047 24.047 1.187 1 90.94 183 LYS B N 1
ATOM 2857 C CA . LYS B 1 183 ? 18.078 25.062 2.234 1 90.94 183 LYS B CA 1
ATOM 2858 C C . LYS B 1 183 ? 19.297 24.875 3.143 1 90.94 183 LYS B C 1
ATOM 2860 O O . LYS B 1 183 ? 19.953 25.844 3.51 1 90.94 183 LYS B O 1
ATOM 2865 N N . ALA B 1 184 ? 19.562 23.672 3.541 1 91.44 184 ALA B N 1
ATOM 2866 C CA . ALA B 1 184 ? 20.719 23.359 4.391 1 91.44 184 ALA B CA 1
ATOM 2867 C C . ALA B 1 184 ? 22.031 23.703 3.684 1 91.44 184 ALA B C 1
ATOM 2869 O O . ALA B 1 184 ? 22.938 24.25 4.297 1 91.44 184 ALA B O 1
ATOM 2870 N N . LYS B 1 185 ? 22.031 23.359 2.418 1 91.81 185 LYS B N 1
ATOM 2871 C CA . LYS B 1 185 ? 23.234 23.656 1.632 1 91.81 185 LYS B CA 1
ATOM 2872 C C . LYS B 1 185 ? 23.469 25.156 1.559 1 91.81 185 LYS B C 1
ATOM 2874 O O . LYS B 1 185 ? 24.609 25.609 1.721 1 91.81 185 LYS B O 1
ATOM 2879 N N . LYS B 1 186 ? 22.453 25.922 1.332 1 91.5 186 LYS B N 1
ATOM 2880 C CA . LYS B 1 186 ? 22.562 27.375 1.252 1 91.5 186 LYS B CA 1
ATOM 2881 C C . LYS B 1 186 ? 22.984 27.969 2.588 1 91.5 186 LYS B C 1
ATOM 2883 O O . LYS B 1 186 ? 23.828 28.875 2.627 1 91.5 186 LYS B O 1
ATOM 2888 N N . SER B 1 187 ? 22.438 27.484 3.559 1 89.69 187 SER B N 1
ATOM 2889 C CA . SER B 1 187 ? 22.797 27.953 4.891 1 89.69 187 SER B CA 1
ATOM 2890 C C . SER B 1 187 ? 24.266 27.672 5.203 1 89.69 187 SER B C 1
ATOM 2892 O O . SER B 1 187 ? 24.938 28.5 5.809 1 89.69 187 SER B O 1
ATOM 2894 N N . ALA B 1 188 ? 24.734 26.484 4.797 1 88.31 188 ALA B N 1
ATOM 2895 C CA . ALA B 1 188 ? 26.125 26.094 5.023 1 88.31 188 ALA B CA 1
ATOM 2896 C C . ALA B 1 188 ? 27.078 26.984 4.227 1 88.31 188 ALA B C 1
ATOM 2898 O O . ALA B 1 188 ? 28.141 27.359 4.719 1 88.31 188 ALA B O 1
ATOM 2899 N N . MET B 1 189 ? 26.703 27.328 3.021 1 90.88 189 MET B N 1
ATOM 2900 C CA . MET B 1 189 ? 27.516 28.188 2.16 1 90.88 189 MET B CA 1
ATOM 2901 C C . MET B 1 189 ? 27.609 29.594 2.729 1 90.88 189 MET B C 1
ATOM 2903 O O . MET B 1 189 ? 28.672 30.219 2.705 1 90.88 189 MET B O 1
ATOM 2907 N N . THR B 1 190 ? 26.562 30.094 3.24 1 88.69 190 THR B N 1
ATOM 2908 C CA . THR B 1 190 ? 26.516 31.438 3.818 1 88.69 190 THR B CA 1
ATOM 2909 C C . THR B 1 190 ? 27.344 31.5 5.098 1 88.69 190 THR B C 1
ATOM 2911 O O . THR B 1 190 ? 28.031 32.5 5.348 1 88.69 190 THR B O 1
ATOM 2914 N N . ALA B 1 191 ? 27.359 30.453 5.816 1 86.12 191 ALA B N 1
ATOM 2915 C CA . ALA B 1 191 ? 28.109 30.406 7.07 1 86.12 191 ALA B CA 1
ATOM 2916 C C . ALA B 1 191 ? 29.609 30.375 6.809 1 86.12 191 ALA B C 1
ATOM 2918 O O . ALA B 1 191 ? 30.391 30.891 7.605 1 86.12 191 ALA B O 1
ATOM 2919 N N . ARG B 1 192 ? 29.906 29.766 5.715 1 81.06 192 ARG B N 1
ATOM 2920 C CA . ARG B 1 192 ? 31.312 29.703 5.363 1 81.06 192 ARG B CA 1
ATOM 2921 C C . ARG B 1 192 ? 31.797 31.031 4.797 1 81.06 192 ARG B C 1
ATOM 2923 O O . ARG B 1 192 ? 33 31.359 4.898 1 81.06 192 ARG B O 1
ATOM 2930 N N . ALA B 1 193 ? 30.984 31.75 4.246 1 80.19 193 ALA B N 1
ATOM 2931 C CA . ALA B 1 193 ? 31.359 33 3.623 1 80.19 193 ALA B CA 1
ATOM 2932 C C . ALA B 1 193 ? 31.484 34.125 4.668 1 80.19 193 ALA B C 1
ATOM 2934 O O . ALA B 1 193 ? 32.219 35.094 4.469 1 80.19 193 ALA B O 1
ATOM 2935 N N . ASP B 1 194 ? 30.781 34 5.719 1 67.62 194 ASP B N 1
ATOM 2936 C CA . ASP B 1 194 ? 30.969 34.969 6.793 1 67.62 194 ASP B CA 1
ATOM 2937 C C . ASP B 1 194 ? 32.156 34.594 7.68 1 67.62 194 ASP B C 1
ATOM 2939 O O . ASP B 1 194 ? 32.875 35.469 8.156 1 67.62 194 ASP B O 1
#

Radius of gyration: 22.95 Å; Cα contacts (8 Å, |Δi|>4): 655; chains: 2; bounding box: 54×76×46 Å

Solvent-accessible surface area (backbone atoms only — not comparable to full-atom values): 20997 Å² total; per-residue (Å²): 131,84,73,71,75,75,62,98,77,68,56,53,75,79,71,44,58,77,81,48,87,48,65,35,41,25,54,37,42,36,50,34,25,67,73,51,80,60,44,76,54,67,77,42,28,67,42,46,45,44,50,40,47,72,66,56,43,52,73,60,95,66,84,59,41,70,66,52,40,52,51,48,52,51,43,32,50,28,53,46,51,37,52,51,22,49,51,67,73,43,80,56,54,69,68,36,47,49,51,39,32,50,38,15,58,71,30,38,57,32,46,34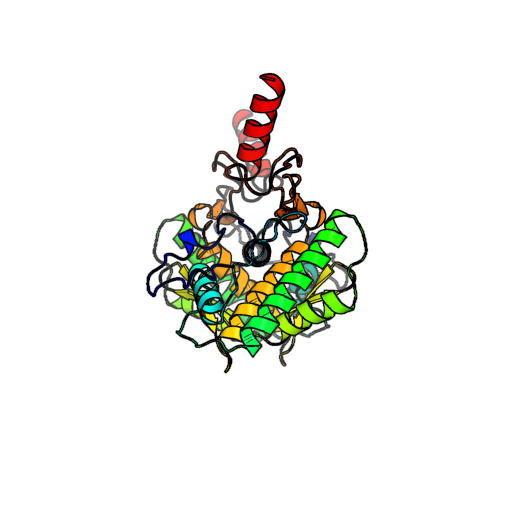,63,54,95,71,29,46,40,45,39,63,74,51,96,44,55,65,53,17,33,49,9,52,38,28,32,44,38,30,46,48,60,21,32,93,55,27,87,35,38,40,58,20,69,31,90,32,31,59,40,53,40,70,47,84,52,94,79,61,68,75,53,49,63,36,59,84,52,40,39,44,50,50,51,51,52,53,54,54,60,69,70,104,130,85,72,72,76,78,63,95,80,66,56,51,74,78,71,45,58,77,80,47,87,49,65,35,40,26,51,35,41,35,47,33,26,67,72,51,80,62,44,76,54,69,78,42,28,67,41,46,45,44,52,40,47,70,66,55,44,53,74,60,94,67,85,56,40,70,66,53,40,52,51,48,52,52,44,32,51,28,51,47,52,37,52,50,22,50,52,66,73,43,82,57,54,67,67,36,46,49,51,39,29,50,38,16,58,71,30,38,57,34,45,34,62,55,97,71,28,46,40,45,40,62,73,52,96,44,54,65,53,16,33,50,9,52,38,27,33,44,36,28,46,48,61,20,33,95,56,27,88,34,38,39,57,20,67,32,90,32,32,60,41,53,40,70,50,82,52,95,78,60,68,76,52,49,63,36,58,85,52,39,39,43,50,50,51,52,52,52,52,52,62,69,72,103

Sequence (388 aa):
MKVNEAGADQSARDVFRLDNDTLAFRFTATLTNRNGSRFERLTSPQRLELWLRANDLMDTPATATEDDLRGAQDLREAIHRIGTAVCEDRRASRADVGIVNTASELGDAHLVLESGRALWKSAGDNPIRDALSIVAADAIAVLGGPDHDRVKACQGDGCAGLYVDTSRGNNRRWCSMNICGNKAKKSAMTARADMKVNEAGADQSARDVFRLDNDTLAFRFTATLTNRNGSRFERLTSPQRLELWLRANDLMDTPATATEDDLRGAQDLREAIHRIGTAVCEDRRASRADVGIVNTASELGDAHLVLESGRALWKSAGDNPIRDALSIVAADAIAVLGGPDHDRVKACQGDGCAGLYVDTSRGNNRRWCSMNICGNKAKKSAMTARAD

Secondary structure (DSSP, 8-state):
-------TT--HHHHS----SSHHHHHHTTEE-TTSS-EE---SHHHHHHHHHHTT--SS-----HHHHHHHHHHHHHHHHHHHHHHTT-PPPHHHHHHHHHHHHH--EEEEEETTEEEEEE-SS-HHHHHHHHHHHHHHHHHSSTTGGGEEE--STT---EEE--STTS----S-IIIIIHHHHHHHHHHHH-/-------TT--HHHHS----SSHHHHHHTTEE-TTSS-EE---SHHHHHHHHHHTT--SS-----HHHHHHHHHHHHHHHHHHHHHHTT-PPPHHHHHHHHHHHHH--EEEEEETTEEEEEE-SS-HHHHHHHHHHHHHHHHHSSTTGGGEEE--STT---EEE--STTS----S-IIIIIHHHHHHHHHHHH-

Foldseek 3Di:
DCPPPPPDDDQLVVQFDDPAPQLLLSLLRCWWLQQHPIDHRLPDQVSLQNSLVNVQLFPDDDGGDPVLSVLSVLLSVLLLQLLVCLQVVHHRDPVSVVSLVVLLVPFAWDWDQDPNDTHIDGPDPHSSSNSSNVSSVSSCCQCVHPQVNQWHFAPANSTRRIHGQPDPVSPDRHSDCVPRVVVVVVVVVVVVVD/DCPPPPDDDDQLVVQFDDPAPQLLLSLLRCWWLQQHPIDHRLPDQVSLQNSLVNVQLFPDDDGGDPVLSVLSVLLSVLLLQLLVCLQVVHHRDPVSVVSLVVLLVPAAWDWDQDPNDTHIDGPDPHSSSNSSNVSSVSSCCQCVHPQVNQWHFAPANSTRRIHGQPDPVSPDRHSDCVPRVVVVVVVVVVVVVD

Nearest PDB structures (foldseek):
  3h0n-assembly1_A-2  TM=6.673E-01  e=2.206E-07  Jannaschia sp. CCS1
  2i71-assembly2_A  TM=2.432E-01  e=6.583E-01  Saccharolobus solfataricus P2
  4pwx-assembly1_C  TM=2.445E-01  e=9.323E+00  Saccharomyces cerevisiae S288C
  3h0n-assembly1_A-2  TM=6.671E-01  e=2.548E-07  Jannaschia sp. CCS1
  2i71-assembly2_A  TM=2.432E-01  e=6.914E-01  Saccharolobus solfataricus P2

Organism: Rhodococcus erythropolis (NCBI:txid1833)

pLDDT: mean 92.33, std 13.39, range [22.72, 98.94]

InterPro domains:
  IPR010852 Putative stress-induced transcription regulator [PF07336] (22-146)
  IPR010852 Putative stress-induced transcription regulator [PTHR35525] (13-193)
  IPR021005 Zinc finger, CGNR [PF11706] (150-192)
  IPR023286 ABATE domain superfamily [G3DSA:1.10.3300.10] (12-193)
  IPR023286 ABATE domain superfamily [SSF160904] (15-192)